Protein AF-0000000065833973 (afdb_homodimer)

InterPro domains:
  IPR004619 Type III pantothenate kinase [MF_01274] (4-259)
  IPR004619 Type III pantothenate kinase [PF03309] (6-210)
  IPR004619 Type III pantothenate kinase [PTHR34265] (6-257)
  IPR004619 Type III pantothenate kinase [TIGR00671] (6-253)
  IPR043129 ATPase, nucleotide binding domain [SSF53067] (6-117)
  IPR043129 ATPase, nucleotide binding domain [SSF53067] (121-255)

Radius of gyration: 25.86 Å; Cα contacts (8 Å, |Δi|>4): 1130; chains: 2; bounding box: 47×84×60 Å

Nearest PDB structures (foldseek):
  5b8h-assembly1_A  TM=9.931E-01  e=7.951E-51  Burkholderia cenocepacia J2315
  2f9t-assembly1_B  TM=8.465E-01  e=6.083E-20  Pseudomonas aeruginosa PAO1
  3djc-assembly2_D  TM=8.068E-01  e=4.060E-17  Legionella pneumophila subsp. pneumophila str. Philadelphia 1
  3djc-assembly2_C  TM=8.139E-01  e=1.288E-16  Legionella pneumophila subsp. pneumophila str. Philadelphia 1
  3djc-assembly2_E  TM=7.958E-01  e=3.847E-16  Legionella pneumophila subsp. pneumophila str. Philadelphia 1

Secondary structure (DSSP, 8-state):
--PPEEEEEE-SSEEEEEEE-TT--EEEEEEEE-GGGTPPPP--TTSPPPSEEEEEE-S-HHHHHHHHHHHHHHSTT--EEE----SEETTEE--SSSGGGS-HHHHHHHHHHHHHSTT-EEEEEEESSEEEEEEE-TTSBEEEEEEEE-HHHHHHHHHHHSSSPPP--HHHHHHHHHSS-S-SSBSSHHHHHHHHHHHHHHHHHHHHHHHHHHHHTS-EEEEEEETTHHHHHHH--S--EE-TTHHHHHHHHHHHHHHHH-/--PPEEEEEE-SSEEEEEEE-TT--EEEEEEEE-GGGTPPPP--TTSPPPSEEEEEE-S-HHHHHHHHHHHHHHSTT--EEE----SEETTEE--SSSGGGS-HHHHHHHHHHHHHSTT-EEEEEEESSEEEEEEE-TTSBEEEEEEEE-HHHHHHHHHHHSSSPPP--HHHHHHHHHSS-S-SSBSSHHHHHHHHHHHHHHHHHHHHHHHHHHHHTS-EEEEEEETTHHHHHHH--S--EE-TTHHHHHHHHHHHHHHHH-

Sequence (524 aa):
MNKPHLLIDAGNSRIKWALADARRTLVDTGAFGHTRDGGADPDWSALPRPHGAWISNVAGADVAARLDALLDARWPGLPRTTIRSRPAQCGVTNGYTTPDQLGSDRWAGLIGARAAFPGEHLLIATFGTATTLEALRADGRFTGGLIAPGWALMMRALGTHTAQLPTLTTDIASGLLAGAQAEPFQVDTPRSLSAGCLYAQAGLIERAWRDLADAWQAPVRLVLAGGAADDVARALTLPHTRHDALILSGLALIAAEGAAQDMNKPHLLIDAGNSRIKWALADARRTLVDTGAFGHTRDGGADPDWSALPRPHGAWISNVAGADVAARLDALLDARWPGLPRTTIRSRPAQCGVTNGYTTPDQLGSDRWAGLIGARAAFPGEHLLIATFGTATTLEALRADGRFTGGLIAPGWALMMRALGTHTAQLPTLTTDIASGLLAGAQAEPFQVDTPRSLSAGCLYAQAGLIERAWRDLADAWQAPVRLVLAGGAADDVARALTLPHTRHDALILSGLALIAAEGAAQD

Structure (mmCIF, N/CA/C/O backbone):
data_AF-0000000065833973-model_v1
#
loop_
_entity.id
_entity.type
_entity.pdbx_description
1 polymer 'Type III pantothenate kinase'
#
loop_
_atom_site.group_PDB
_atom_site.id
_atom_site.type_symbol
_atom_site.label_atom_id
_atom_site.label_alt_id
_atom_site.label_comp_id
_atom_site.label_asym_id
_atom_site.label_entity_id
_atom_site.label_seq_id
_atom_site.pdbx_PDB_ins_code
_atom_site.Cartn_x
_atom_site.Cartn_y
_atom_site.Cartn_z
_atom_site.occupancy
_atom_site.B_iso_or_equiv
_atom_site.auth_seq_id
_atom_site.auth_comp_id
_atom_site.auth_asym_id
_atom_site.auth_atom_id
_atom_site.pdbx_PDB_model_num
ATOM 1 N N . MET A 1 1 ? -4.469 39.781 27.969 1 46.31 1 MET A N 1
ATOM 2 C CA . MET A 1 1 ? -3.711 38.531 27.859 1 46.31 1 MET A CA 1
ATOM 3 C C . MET A 1 1 ? -3.975 37.875 26.516 1 46.31 1 MET A C 1
ATOM 5 O O . MET A 1 1 ? -5.105 37.875 26.031 1 46.31 1 MET A O 1
ATOM 9 N N . ASN A 1 2 ? -2.977 37.688 25.609 1 72.31 2 ASN A N 1
ATOM 10 C CA . ASN A 1 2 ? -3.125 37.281 24.219 1 72.31 2 ASN A CA 1
ATOM 11 C C . ASN A 1 2 ? -3.805 35.938 24.094 1 72.31 2 ASN A C 1
ATOM 13 O O . ASN A 1 2 ? -3.32 34.938 24.641 1 72.31 2 ASN A O 1
ATOM 17 N N . LYS A 1 3 ? -5.086 35.906 23.891 1 85.62 3 LYS A N 1
ATOM 18 C CA . LYS A 1 3 ? -5.945 34.719 23.797 1 85.62 3 LYS A CA 1
ATOM 19 C C . LYS A 1 3 ? -5.344 33.688 22.859 1 85.62 3 LYS A C 1
ATOM 21 O O . LYS A 1 3 ? -4.734 34.031 21.859 1 85.62 3 LYS A O 1
ATOM 26 N N . PRO A 1 4 ? -5.473 32.469 23.344 1 94.81 4 PRO A N 1
ATOM 27 C CA . PRO A 1 4 ? -4.965 31.375 22.5 1 94.81 4 PRO A CA 1
ATOM 28 C C . PRO A 1 4 ? -5.777 31.172 21.234 1 94.81 4 PRO A C 1
ATOM 30 O O . PRO A 1 4 ? -6.855 31.766 21.078 1 94.81 4 PRO A O 1
ATOM 33 N N . HIS A 1 5 ? -5.227 30.531 20.328 1 97.25 5 HIS A N 1
ATOM 34 C CA . HIS A 1 5 ? -5.934 30.062 19.125 1 97.25 5 HIS A CA 1
ATOM 35 C C . HIS A 1 5 ? -6.285 28.578 19.234 1 97.25 5 HIS A C 1
ATOM 37 O O . HIS A 1 5 ? -5.484 27.781 19.734 1 97.25 5 HIS A O 1
ATOM 43 N N . LEU A 1 6 ? -7.484 28.219 18.859 1 98.12 6 LEU A N 1
ATOM 44 C CA . LEU A 1 6 ? -7.852 26.812 18.719 1 98.12 6 LEU A CA 1
ATOM 45 C C . LEU A 1 6 ? -7.473 26.281 17.344 1 98.12 6 LEU A C 1
ATOM 47 O O . LEU A 1 6 ? -7.883 26.844 16.328 1 98.12 6 LEU A O 1
ATOM 51 N N . LEU A 1 7 ? -6.652 25.297 17.344 1 98.62 7 LEU A N 1
ATOM 52 C CA . LEU A 1 7 ? -6.211 24.641 16.125 1 98.62 7 LEU A CA 1
ATOM 53 C C . LEU A 1 7 ? -6.91 23.297 15.945 1 98.62 7 LEU A C 1
ATOM 55 O O . LEU A 1 7 ? -7.02 22.516 16.891 1 98.62 7 LEU A O 1
ATOM 59 N N . ILE A 1 8 ? -7.438 23.031 14.719 1 98.75 8 ILE A N 1
ATOM 60 C CA . ILE A 1 8 ? -8.133 21.781 14.453 1 98.75 8 ILE A CA 1
ATOM 61 C C . ILE A 1 8 ? -7.621 21.156 13.156 1 98.75 8 ILE A C 1
ATOM 63 O O . ILE A 1 8 ? -7.621 21.812 12.109 1 98.75 8 ILE A O 1
ATOM 67 N N . ASP A 1 9 ? -7.113 20 13.219 1 98.38 9 ASP A N 1
ATOM 68 C CA . ASP A 1 9 ? -6.738 19.188 12.062 1 98.38 9 ASP A CA 1
ATOM 69 C C . ASP A 1 9 ? -7.727 18.031 11.859 1 98.38 9 ASP A C 1
ATOM 71 O O . ASP A 1 9 ? -7.6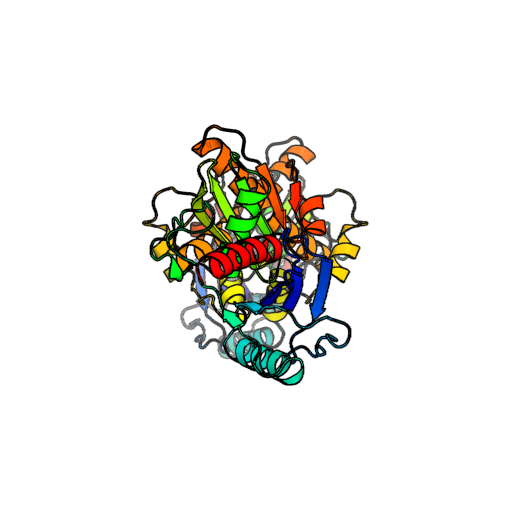13 17 12.516 1 98.38 9 ASP A O 1
ATOM 75 N N . ALA A 1 10 ? -8.648 18.219 10.938 1 98.19 10 ALA A N 1
ATOM 76 C CA . ALA A 1 10 ? -9.68 17.219 10.648 1 98.19 10 ALA A CA 1
ATOM 77 C C . ALA A 1 10 ? -9.25 16.297 9.516 1 98.19 10 ALA A C 1
ATOM 79 O O . ALA A 1 10 ? -9.461 16.594 8.344 1 98.19 10 ALA A O 1
ATOM 80 N N . GLY A 1 11 ? -8.688 15.188 9.914 1 96.5 11 GLY A N 1
ATOM 81 C CA . GLY A 1 11 ? -8.336 14.156 8.945 1 96.5 11 GLY A CA 1
ATOM 82 C C . GLY A 1 11 ? -9.461 13.18 8.68 1 96.5 11 GLY A C 1
ATOM 83 O O . GLY A 1 11 ? -10.539 13.289 9.266 1 96.5 11 GLY A O 1
ATOM 84 N N . ASN A 1 12 ? -9.227 12.172 7.852 1 95.19 12 ASN A N 1
ATOM 85 C CA . ASN A 1 12 ? -10.242 11.219 7.41 1 95.19 12 ASN A CA 1
ATOM 86 C C . ASN A 1 12 ? -10.594 10.227 8.516 1 95.19 12 ASN A C 1
ATOM 88 O O . ASN A 1 12 ? -11.711 9.711 8.555 1 95.19 12 ASN A O 1
ATOM 92 N N . SER A 1 13 ? -9.711 9.953 9.383 1 93.56 13 SER A N 1
ATOM 93 C CA . SER A 1 13 ? -9.922 8.93 10.398 1 93.56 13 SER A CA 1
ATOM 94 C C . SER A 1 13 ? -10.203 9.555 11.758 1 93.56 13 SER A C 1
ATOM 96 O O . SER A 1 13 ? -11.047 9.062 12.516 1 93.56 13 SER A O 1
ATOM 98 N N . ARG A 1 14 ? -9.445 10.664 12.078 1 94.19 14 ARG A N 1
ATOM 99 C CA . ARG A 1 14 ? -9.555 11.32 13.375 1 94.19 14 ARG A CA 1
ATOM 100 C C . ARG A 1 14 ? -9.445 12.836 13.234 1 94.19 14 ARG A C 1
ATOM 102 O O . ARG A 1 14 ? -8.898 13.336 12.242 1 94.19 14 ARG A O 1
ATOM 109 N N . ILE A 1 15 ? -10.008 13.469 14.203 1 97.31 15 ILE A N 1
ATOM 110 C CA . ILE A 1 15 ? -9.875 14.922 14.328 1 97.31 15 ILE A CA 1
ATOM 111 C C . ILE A 1 15 ? -9 15.258 15.531 1 97.31 15 ILE A C 1
ATOM 113 O O . ILE A 1 15 ? -9.297 14.852 16.656 1 97.31 15 ILE A O 1
ATOM 117 N N . LYS A 1 16 ? -7.887 16 15.305 1 97.44 16 LYS A N 1
ATOM 118 C CA . LYS A 1 16 ? -6.984 16.438 16.359 1 97.44 16 LYS A CA 1
ATOM 119 C C . LYS A 1 16 ? -7.113 17.938 16.609 1 97.44 16 LYS A C 1
ATOM 121 O O . LYS A 1 16 ? -7.391 18.703 15.672 1 97.44 16 LYS A O 1
ATOM 126 N N . TRP A 1 17 ? -6.98 18.297 17.828 1 98.12 17 TRP A N 1
ATOM 127 C CA . TRP A 1 17 ? -7.047 19.719 18.141 1 98.12 17 TRP A CA 1
ATOM 128 C C . TRP A 1 17 ? -6.02 20.094 19.203 1 98.12 17 TRP A C 1
ATOM 130 O O . TRP A 1 17 ? -5.508 19.234 19.906 1 98.12 17 TRP A O 1
ATOM 140 N N . ALA A 1 18 ? -5.625 21.375 19.219 1 98.12 18 ALA A N 1
ATOM 141 C CA . ALA A 1 18 ? -4.738 21.938 20.219 1 98.12 18 ALA A CA 1
ATOM 142 C C . ALA A 1 18 ? -5.09 23.406 20.5 1 98.12 18 ALA A C 1
ATOM 144 O O . ALA A 1 18 ? -5.668 24.078 19.641 1 98.12 18 ALA A O 1
ATOM 145 N N . LEU A 1 19 ? -4.863 23.844 21.688 1 97.69 19 LEU A N 1
ATOM 146 C CA . LEU A 1 19 ? -4.852 25.25 22.031 1 97.69 19 LEU A CA 1
ATOM 147 C C . LEU A 1 19 ? -3.43 25.812 22 1 97.69 19 LEU A C 1
ATOM 149 O O . LEU A 1 19 ? -2.551 25.312 22.703 1 97.69 19 LEU A O 1
ATOM 153 N N . ALA A 1 20 ? -3.242 26.75 21.141 1 97 20 ALA A N 1
ATOM 154 C CA . ALA A 1 20 ? -1.92 27.359 21.047 1 97 20 ALA A CA 1
ATOM 155 C C . ALA A 1 20 ? -1.895 28.734 21.719 1 97 20 ALA A C 1
ATOM 157 O O . ALA A 1 20 ? -2.736 29.594 21.438 1 97 20 ALA A O 1
ATOM 158 N N . ASP A 1 21 ? -0.91 29 22.516 1 95.12 21 ASP A N 1
ATOM 159 C CA . ASP A 1 21 ? -0.807 30.297 23.172 1 95.12 21 ASP A CA 1
ATOM 160 C C . ASP A 1 21 ? -0.082 31.297 22.297 1 95.12 21 ASP A C 1
ATOM 162 O O . ASP A 1 21 ? 0.162 31.047 21.109 1 95.12 21 ASP A O 1
ATOM 166 N N . ALA A 1 22 ? 0.22 32.469 22.859 1 89.19 22 ALA A N 1
ATOM 167 C CA . ALA A 1 22 ? 0.794 33.562 22.094 1 89.19 22 ALA A CA 1
ATOM 168 C C . ALA A 1 22 ? 2.184 33.219 21.578 1 89.19 22 ALA A C 1
ATOM 170 O O . ALA A 1 22 ? 2.65 33.781 20.594 1 89.19 22 ALA A O 1
ATOM 171 N N . ARG A 1 23 ? 2.838 32.312 22.266 1 91.94 23 ARG A N 1
ATOM 172 C CA . ARG A 1 23 ? 4.164 31.875 21.844 1 91.94 23 ARG A CA 1
ATOM 173 C C . ARG A 1 23 ? 4.066 30.672 20.922 1 91.94 23 ARG A C 1
ATOM 175 O O . ARG A 1 23 ? 5.078 30.047 20.594 1 91.94 23 ARG A O 1
ATOM 182 N N . ARG A 1 24 ? 2.787 30.234 20.562 1 92 24 ARG A N 1
ATOM 183 C CA . ARG A 1 24 ? 2.488 29.141 19.656 1 92 24 ARG A CA 1
ATOM 184 C C . ARG A 1 24 ? 2.779 27.797 20.312 1 92 24 ARG A C 1
ATOM 186 O O . ARG A 1 24 ? 2.943 26.781 19.625 1 92 24 ARG A O 1
ATOM 193 N N . THR A 1 25 ? 2.936 27.828 21.594 1 94.81 25 THR A N 1
ATOM 194 C CA . THR A 1 25 ? 3.051 26.578 22.344 1 94.81 25 THR A CA 1
ATOM 195 C C . THR A 1 25 ? 1.694 25.891 22.453 1 94.81 25 THR A C 1
ATOM 197 O O . THR A 1 25 ? 0.684 26.531 22.734 1 94.81 25 THR A O 1
ATOM 200 N N . LEU A 1 26 ? 1.697 24.609 22.172 1 96.44 26 LEU A N 1
ATOM 201 C CA . LEU A 1 26 ? 0.465 23.844 22.328 1 96.44 26 LEU A CA 1
ATOM 202 C C . LEU A 1 26 ? 0.215 23.5 23.797 1 96.44 26 LEU A C 1
ATOM 204 O O . LEU A 1 26 ? 0.848 22.594 24.344 1 96.44 26 LEU A O 1
ATOM 208 N N . VAL A 1 27 ? -0.71 24.172 24.406 1 95.44 27 VAL A N 1
ATOM 209 C CA . VAL A 1 27 ? -0.854 24.109 25.859 1 95.44 27 VAL A CA 1
ATOM 210 C C . VAL A 1 27 ? -1.904 23.062 26.234 1 95.44 27 VAL A C 1
ATOM 212 O O . VAL A 1 27 ? -1.98 22.641 27.391 1 95.44 27 VAL A O 1
ATOM 215 N N . ASP A 1 28 ? -2.74 22.719 25.375 1 96.06 28 ASP A N 1
ATOM 216 C CA . ASP A 1 28 ? -3.725 21.656 25.531 1 96.06 28 ASP A CA 1
ATOM 217 C C . ASP A 1 28 ? -3.982 20.953 24.203 1 96.06 28 ASP A C 1
ATOM 219 O O . ASP A 1 28 ? -3.979 21.594 23.141 1 96.06 28 ASP A O 1
ATOM 223 N N . THR A 1 29 ? -4.109 19.656 24.281 1 96.25 29 THR A N 1
ATOM 224 C CA . THR A 1 29 ? -4.32 18.891 23.047 1 96.25 29 THR A CA 1
ATOM 225 C C . THR A 1 29 ? -5.371 17.812 23.266 1 96.25 29 THR A C 1
ATOM 227 O O . THR A 1 29 ? -5.668 17.438 24.391 1 96.25 29 THR A O 1
ATOM 230 N N . GLY A 1 30 ? -5.984 17.328 22.203 1 95.94 30 GLY A N 1
ATOM 231 C CA . GLY A 1 30 ? -6.922 16.219 22.203 1 95.94 30 GLY A CA 1
ATOM 232 C C . GLY A 1 30 ? -7.258 15.719 20.812 1 95.94 30 GLY A C 1
ATOM 233 O O . GLY A 1 30 ? -6.75 16.234 19.812 1 95.94 30 GLY A O 1
ATOM 234 N N . ALA A 1 31 ? -7.98 14.641 20.781 1 96 31 ALA A N 1
ATOM 235 C CA . ALA A 1 31 ? -8.477 14.055 19.531 1 96 31 ALA A CA 1
ATOM 236 C C . ALA A 1 31 ? -9.852 13.422 19.75 1 96 31 ALA A C 1
ATOM 238 O O . ALA A 1 31 ? -10.227 13.094 20.875 1 96 31 ALA A O 1
ATOM 239 N N . PHE A 1 32 ? -10.625 13.352 18.672 1 96.06 32 PHE A N 1
ATOM 240 C CA . PHE A 1 32 ? -11.906 12.664 18.719 1 96.06 32 PHE A CA 1
ATOM 241 C C . PHE A 1 32 ? -12.258 12.078 17.359 1 96.06 32 PHE A C 1
ATOM 243 O O . PHE A 1 32 ? -11.68 12.469 16.344 1 96.06 32 PHE A O 1
ATOM 250 N N . GLY A 1 33 ? -13.102 11.047 17.328 1 94.62 33 GLY A N 1
ATOM 251 C CA . GLY A 1 33 ? -13.461 10.328 16.109 1 94.62 33 GLY A CA 1
ATOM 252 C C . GLY A 1 33 ? -14.641 10.945 15.383 1 94.62 33 GLY A C 1
ATOM 253 O O . GLY A 1 33 ? -15.234 11.914 15.859 1 94.62 33 GLY A O 1
ATOM 254 N N . HIS A 1 34 ? -14.812 10.43 14.266 1 94.19 34 HIS A N 1
ATOM 255 C CA . HIS A 1 34 ? -15.961 10.859 13.469 1 94.19 34 HIS A CA 1
ATOM 256 C C . HIS A 1 34 ? -17.234 10.156 13.922 1 94.19 34 HIS A C 1
ATOM 258 O O . HIS A 1 34 ? -17.203 8.992 14.328 1 94.19 34 HIS A O 1
ATOM 264 N N . THR A 1 35 ? -18.344 10.789 13.797 1 84.81 35 THR A N 1
ATOM 265 C CA . THR A 1 35 ? -19.625 10.203 14.203 1 84.81 35 THR A CA 1
ATOM 266 C C . THR A 1 35 ? -19.938 8.969 13.367 1 84.81 35 THR A C 1
ATOM 268 O O . THR A 1 35 ? -20.484 7.984 13.883 1 84.81 35 THR A O 1
ATOM 271 N N . ARG A 1 36 ? -19.625 9.031 12.102 1 82 36 ARG A N 1
ATOM 272 C CA . ARG A 1 36 ? -19.875 7.918 11.195 1 82 36 ARG A CA 1
ATOM 273 C C . ARG A 1 36 ? -19.156 6.66 11.664 1 82 36 ARG A C 1
ATOM 275 O O . ARG A 1 36 ? -19.531 5.543 11.289 1 82 36 ARG A O 1
ATOM 282 N N . ASP A 1 37 ? -18.172 6.859 12.547 1 85.88 37 ASP A N 1
ATOM 283 C CA . ASP A 1 37 ? -17.391 5.738 13.055 1 85.88 37 ASP A CA 1
ATOM 284 C C . ASP A 1 37 ? -17.656 5.512 14.539 1 85.88 37 ASP A C 1
ATOM 286 O O . ASP A 1 37 ? -16.891 4.828 15.219 1 85.88 37 ASP A O 1
ATOM 290 N N . GLY A 1 38 ? -18.656 6.18 15.023 1 85.75 38 GLY A N 1
ATOM 291 C CA . GLY A 1 38 ? -19.047 6 16.422 1 85.75 38 GLY A CA 1
ATOM 292 C C . GLY A 1 38 ? -18.281 6.902 17.375 1 85.75 38 GLY A C 1
ATOM 293 O O . GLY A 1 38 ? -18.266 6.668 18.578 1 85.75 38 GLY A O 1
ATOM 294 N N . GLY A 1 39 ? -17.609 7.836 16.875 1 88.56 39 GLY A N 1
ATOM 295 C CA . GLY A 1 39 ? -16.844 8.734 17.719 1 88.56 39 GLY A CA 1
ATOM 296 C C . GLY A 1 39 ? -17.703 9.719 18.484 1 88.56 39 GLY A C 1
ATOM 297 O O . GLY A 1 39 ? -18.734 10.18 17.984 1 88.56 39 GLY A O 1
ATOM 298 N N . ALA A 1 40 ? -17.234 10.109 19.672 1 90 40 ALA A N 1
ATOM 299 C CA . ALA A 1 40 ? -17.906 11.078 20.516 1 90 40 ALA A CA 1
ATOM 300 C C . ALA A 1 40 ? -17.406 12.492 20.266 1 90 40 ALA A C 1
ATOM 302 O O . ALA A 1 40 ? -16.328 12.68 19.688 1 90 40 ALA A O 1
ATOM 303 N N . ASP A 1 41 ? -18.234 13.445 20.672 1 92.81 41 ASP A N 1
ATOM 304 C CA . ASP A 1 41 ? -17.828 14.844 20.594 1 92.81 41 ASP A CA 1
ATOM 305 C C . ASP A 1 41 ? -16.719 15.148 21.594 1 92.81 41 ASP A C 1
ATOM 307 O O . ASP A 1 41 ? -16.594 14.477 22.625 1 92.81 41 ASP A O 1
ATOM 311 N N . PRO A 1 42 ? -15.906 16.141 21.203 1 93.69 42 PRO A N 1
ATOM 312 C CA . PRO A 1 42 ? -14.875 16.531 22.156 1 93.69 42 PRO A CA 1
ATOM 313 C C . PRO A 1 42 ? -15.445 17.25 23.375 1 93.69 42 PRO A C 1
ATOM 315 O O . PRO A 1 42 ? -16.516 17.859 23.297 1 93.69 42 PRO A O 1
ATOM 318 N N . ASP A 1 43 ? -14.781 17.172 24.484 1 93.31 43 ASP A N 1
ATOM 319 C CA . ASP A 1 43 ? -15.148 17.953 25.656 1 93.31 43 ASP A CA 1
ATOM 320 C C . ASP A 1 43 ? -14.289 19.203 25.781 1 93.31 43 ASP A C 1
ATOM 322 O O . ASP A 1 43 ? -13.219 19.172 26.391 1 93.31 43 ASP A O 1
ATOM 326 N N . TRP A 1 44 ? -14.836 20.328 25.312 1 96.06 44 TRP A N 1
ATOM 327 C CA . TRP A 1 44 ? -14.117 21.609 25.328 1 96.06 44 TRP A CA 1
ATOM 328 C C . TRP A 1 44 ? -14.617 22.484 26.469 1 96.06 44 TRP A C 1
ATOM 330 O O . TRP A 1 44 ? -14.375 23.703 26.469 1 96.06 44 TRP A O 1
ATOM 340 N N . SER A 1 45 ? -15.312 21.922 27.438 1 94.44 45 SER A N 1
ATOM 341 C CA . SER A 1 45 ? -15.977 22.688 28.484 1 94.44 45 SER A CA 1
ATOM 342 C C . SER A 1 45 ? -14.961 23.406 29.375 1 94.44 45 SER A C 1
ATOM 344 O O . SER A 1 45 ? -15.242 24.5 29.891 1 94.44 45 SER A O 1
ATOM 346 N N . ALA A 1 46 ? -13.836 22.875 29.531 1 94.69 46 ALA A N 1
ATOM 347 C CA . ALA A 1 46 ? -12.836 23.438 30.438 1 94.69 46 ALA A CA 1
ATOM 348 C C . ALA A 1 46 ? -11.914 24.406 29.703 1 94.69 46 ALA A C 1
ATOM 350 O O . ALA A 1 46 ? -11.102 25.078 30.328 1 94.69 46 ALA A O 1
ATOM 351 N N . LEU A 1 47 ? -12.016 24.484 28.406 1 95.75 47 LEU A N 1
ATOM 352 C CA . LEU A 1 47 ? -11.125 25.344 27.625 1 95.75 47 LEU A CA 1
ATOM 353 C C . LEU A 1 47 ? -11.555 26.797 27.703 1 95.75 47 LEU A C 1
ATOM 355 O O . LEU A 1 47 ? -12.75 27.094 27.703 1 95.75 47 LEU A O 1
ATOM 359 N N . PRO A 1 48 ? -10.602 27.719 27.844 1 95.75 48 PRO A N 1
ATOM 360 C CA . PRO A 1 48 ? -10.953 29.141 27.703 1 95.75 48 PRO A CA 1
ATOM 361 C C . PRO A 1 48 ? -11.414 29.484 26.281 1 95.75 48 PRO A C 1
ATOM 363 O O . PRO A 1 48 ? -11.094 28.781 25.328 1 95.75 48 PRO A O 1
ATOM 366 N N . ARG A 1 49 ? -12.227 30.562 26.172 1 96.31 49 ARG A N 1
ATOM 367 C CA . ARG A 1 49 ? -12.609 31.031 24.844 1 96.31 49 ARG A CA 1
ATOM 368 C C . ARG A 1 49 ? -11.383 31.453 24.031 1 96.31 49 ARG A C 1
ATOM 370 O O . ARG A 1 49 ? -10.648 32.344 24.453 1 96.31 49 ARG A O 1
ATOM 377 N N . PRO A 1 50 ? -11.133 30.875 22.906 1 96.81 50 PRO A N 1
ATOM 378 C CA . PRO A 1 50 ? -9.992 31.281 22.094 1 96.81 50 PRO A CA 1
ATOM 379 C C . PRO A 1 50 ? -10.273 32.562 21.281 1 96.81 50 PRO A C 1
ATOM 381 O O . PRO A 1 50 ? -11.414 33 21.219 1 96.81 50 PRO A O 1
ATOM 384 N N . HIS A 1 51 ? -9.18 33.094 20.797 1 95.5 51 HIS A N 1
ATOM 385 C CA . HIS A 1 51 ? -9.305 34.25 19.891 1 95.5 51 HIS A CA 1
ATOM 386 C C . HIS A 1 51 ? -10.031 33.844 18.609 1 95.5 51 HIS A C 1
ATOM 388 O O . HIS A 1 51 ? -10.812 34.625 18.062 1 95.5 51 HIS A O 1
ATOM 394 N N . GLY A 1 52 ? -9.836 32.688 18.172 1 96.56 52 GLY A N 1
ATOM 395 C CA . GLY A 1 52 ? -10.398 32.094 16.969 1 96.56 52 GLY A CA 1
ATOM 396 C C . GLY A 1 52 ? -9.984 30.656 16.75 1 96.56 52 GLY A C 1
ATOM 397 O O . GLY A 1 52 ? -9.141 30.125 17.484 1 96.56 52 GLY A O 1
ATOM 398 N N . ALA A 1 53 ? -10.633 30.047 15.797 1 98 53 ALA A N 1
ATOM 399 C CA . ALA A 1 53 ? -10.297 28.672 15.406 1 98 53 ALA A CA 1
ATOM 400 C C . ALA A 1 53 ? -9.672 28.641 14.016 1 98 53 ALA A C 1
ATOM 402 O O . ALA A 1 53 ? -10.109 29.359 13.117 1 98 53 ALA A O 1
ATOM 403 N N . TRP A 1 54 ? -8.648 27.938 13.914 1 98.5 54 TRP A N 1
ATOM 404 C CA . TRP A 1 54 ? -7.977 27.688 12.641 1 98.5 54 TRP A CA 1
ATOM 405 C C . TRP A 1 54 ? -8.031 26.203 12.289 1 98.5 54 TRP A C 1
ATOM 407 O O . TRP A 1 54 ? -7.598 25.359 13.078 1 98.5 54 TRP A O 1
ATOM 417 N N . ILE A 1 55 ? -8.539 25.922 11.031 1 98.81 55 ILE A N 1
ATOM 418 C CA . ILE A 1 55 ? -8.969 24.547 10.75 1 98.81 55 ILE A CA 1
ATOM 419 C C . ILE A 1 55 ? -8.328 24.062 9.445 1 98.81 55 ILE A C 1
ATOM 421 O O . ILE A 1 55 ? -8.406 24.734 8.422 1 98.81 55 ILE A O 1
ATOM 425 N N . SER A 1 56 ? -7.617 23 9.492 1 98.69 56 SER A N 1
ATOM 426 C CA . SER A 1 56 ? -7.336 22.172 8.32 1 98.69 56 SER A CA 1
ATOM 427 C C . SER A 1 56 ? -8.336 21.031 8.195 1 98.69 56 SER A C 1
ATOM 429 O O . SER A 1 56 ? -8.461 20.203 9.102 1 98.69 56 SER A O 1
ATOM 431 N N . ASN A 1 57 ? -9.078 20.984 7.129 1 98.5 57 ASN A N 1
ATOM 432 C CA . ASN A 1 57 ? -10.102 19.969 6.938 1 98.5 57 ASN A CA 1
ATOM 433 C C . ASN A 1 57 ? -9.914 19.219 5.617 1 98.5 57 ASN A C 1
ATOM 435 O O . ASN A 1 57 ? -10.094 19.812 4.547 1 98.5 57 ASN A O 1
ATOM 439 N N . VAL A 1 58 ? -9.547 17.984 5.691 1 97.69 58 VAL A N 1
ATOM 440 C CA . VAL A 1 58 ? -9.445 17.188 4.48 1 97.69 58 VAL A CA 1
ATOM 441 C C . VAL A 1 58 ? -10.461 16.047 4.531 1 97.69 58 VAL A C 1
ATOM 443 O O . VAL A 1 58 ? -10.359 15.078 3.766 1 97.69 58 VAL A O 1
ATOM 446 N N . ALA A 1 59 ? -11.43 16.094 5.488 1 97.31 59 ALA A N 1
ATOM 447 C CA . ALA A 1 59 ? -12.359 15 5.758 1 97.31 59 ALA A CA 1
ATOM 448 C C . ALA A 1 59 ? -13.711 15.258 5.102 1 97.31 59 ALA A C 1
ATOM 450 O O . ALA A 1 59 ? -14.641 14.461 5.246 1 97.31 59 ALA A O 1
ATOM 451 N N . GLY A 1 60 ? -13.875 16.422 4.445 1 96 60 GLY A N 1
ATOM 452 C CA . GLY A 1 60 ? -15.062 16.641 3.645 1 96 60 GLY A CA 1
ATOM 453 C C . GLY A 1 60 ? -16.016 17.641 4.266 1 96 60 GLY A C 1
ATOM 454 O O . GLY A 1 60 ? -15.805 18.094 5.391 1 96 60 GLY A O 1
ATOM 455 N N . ALA A 1 61 ? -17.078 17.953 3.543 1 96.56 61 ALA A N 1
ATOM 456 C CA . ALA A 1 61 ? -18.031 19 3.879 1 96.56 61 ALA A CA 1
ATOM 457 C C . ALA A 1 61 ? -18.844 18.641 5.113 1 96.56 61 ALA A C 1
ATOM 459 O O . ALA A 1 61 ? -19.203 19.5 5.914 1 96.56 61 ALA A O 1
ATOM 460 N N . ASP A 1 62 ? -19.156 17.359 5.254 1 96.12 62 ASP A N 1
ATOM 461 C CA . ASP A 1 62 ? -19.922 16.922 6.414 1 96.12 62 ASP A CA 1
ATOM 462 C C . ASP A 1 62 ? -19.156 17.172 7.711 1 96.12 62 ASP A C 1
ATOM 464 O O . ASP A 1 62 ? -19.75 17.562 8.719 1 96.12 62 ASP A O 1
ATOM 468 N N . VAL A 1 63 ? -17.891 16.922 7.672 1 97.25 63 VAL A N 1
ATOM 469 C CA . VAL A 1 63 ? -17.062 17.141 8.852 1 97.25 63 VAL A CA 1
ATOM 470 C C . VAL A 1 63 ? -16.922 18.625 9.133 1 97.25 63 VAL A C 1
ATOM 472 O O . VAL A 1 63 ? -16.938 19.047 10.289 1 97.25 63 VAL A O 1
ATOM 475 N N . ALA A 1 64 ? -16.812 19.438 8.078 1 97.75 64 ALA A N 1
ATOM 476 C CA . ALA A 1 64 ? -16.797 20.891 8.242 1 97.75 64 ALA A CA 1
ATOM 477 C C . ALA A 1 64 ? -18.047 21.375 8.961 1 97.75 64 ALA A C 1
ATOM 479 O O . ALA A 1 64 ? -17.969 22.188 9.891 1 97.75 64 ALA A O 1
ATOM 480 N N . ALA A 1 65 ? -19.219 20.891 8.531 1 97.56 65 ALA A N 1
ATOM 481 C CA . ALA A 1 65 ? -20.484 21.281 9.141 1 97.56 65 ALA A CA 1
ATOM 482 C C . ALA A 1 65 ? -20.547 20.859 10.602 1 97.56 65 ALA A C 1
ATOM 484 O O . ALA A 1 65 ? -21.031 21.609 11.453 1 97.56 65 ALA A O 1
ATOM 485 N N . ARG A 1 66 ? -20.047 19.672 10.859 1 97.31 66 ARG A N 1
ATOM 486 C CA . ARG A 1 66 ? -20.016 19.188 12.227 1 97.31 66 ARG A CA 1
ATOM 487 C C . ARG A 1 66 ? -19.141 20.062 13.109 1 97.31 66 ARG A C 1
ATOM 489 O O . ARG A 1 66 ? -19.531 20.422 14.227 1 97.31 66 ARG A O 1
ATOM 496 N N . LEU A 1 67 ? -17.969 20.391 12.625 1 97.88 67 LEU A N 1
ATOM 497 C CA . LEU A 1 67 ? -17.047 21.25 13.375 1 97.88 67 LEU A CA 1
ATOM 498 C C . LEU A 1 67 ? -17.688 22.609 13.648 1 97.88 67 LEU A C 1
ATOM 500 O O . LEU A 1 67 ? -17.562 23.141 14.758 1 97.88 67 LEU A O 1
ATOM 504 N N . ASP A 1 68 ? -18.328 23.172 12.664 1 97.94 68 ASP A N 1
ATOM 505 C CA . ASP A 1 68 ? -19.016 24.438 12.844 1 97.94 68 ASP A CA 1
ATOM 506 C C . ASP A 1 68 ? -20.062 24.359 13.961 1 97.94 68 ASP A C 1
ATOM 508 O O . ASP A 1 68 ? -20.141 25.25 14.812 1 97.94 68 ASP A O 1
ATOM 512 N N . ALA A 1 69 ? -20.828 23.297 13.922 1 97.69 69 ALA A N 1
ATOM 513 C CA . ALA A 1 69 ? -21.859 23.109 14.938 1 97.69 69 ALA A CA 1
ATOM 514 C C . ALA A 1 69 ? -21.25 22.984 16.328 1 97.69 69 ALA A C 1
ATOM 516 O O . ALA A 1 69 ? -21.766 23.562 17.297 1 97.69 69 ALA A O 1
ATOM 517 N N . LEU A 1 70 ? -20.188 22.219 16.438 1 97.81 70 LEU A N 1
ATOM 518 C CA . LEU A 1 70 ? -19.5 22.031 17.719 1 97.81 70 LEU A CA 1
ATOM 519 C C . LEU A 1 70 ? -18.953 23.359 18.25 1 97.81 70 LEU A C 1
ATOM 521 O O . LEU A 1 70 ? -19.109 23.656 19.438 1 97.81 70 LEU A O 1
ATOM 525 N N . LEU A 1 71 ? -18.328 24.125 17.391 1 98.19 71 LEU A N 1
ATOM 526 C CA . LEU A 1 71 ? -17.734 25.406 17.766 1 98.19 71 LEU A CA 1
ATOM 527 C C . LEU A 1 71 ? -18.828 26.406 18.172 1 98.19 71 LEU A C 1
ATOM 529 O O . LEU A 1 71 ? -18.672 27.109 19.172 1 98.19 71 LEU A O 1
ATOM 533 N N . ASP A 1 72 ? -19.953 26.484 17.422 1 97.94 72 ASP A N 1
ATOM 534 C CA . ASP A 1 72 ? -21.047 27.406 17.734 1 97.94 72 ASP A CA 1
ATOM 535 C C . ASP A 1 72 ? -21.688 27.062 19.078 1 97.94 72 ASP A C 1
ATOM 537 O O . ASP A 1 72 ? -22.094 27.969 19.828 1 97.94 72 ASP A O 1
ATOM 541 N N . ALA A 1 73 ? -21.812 25.75 19.297 1 97.06 73 ALA A N 1
ATOM 542 C CA . ALA A 1 73 ? -22.422 25.312 20.547 1 97.06 73 ALA A CA 1
ATOM 543 C C . ALA A 1 73 ? -21.562 25.734 21.734 1 97.06 73 ALA A C 1
ATOM 545 O O . ALA A 1 73 ? -22.094 26.125 22.781 1 97.06 73 ALA A O 1
ATOM 546 N N . ARG A 1 74 ? -20.297 25.703 21.625 1 97.31 74 ARG A N 1
ATOM 547 C CA . ARG A 1 74 ? -19.391 25.984 22.734 1 97.31 74 ARG A CA 1
ATOM 548 C C . ARG A 1 74 ? -19.094 27.484 22.844 1 97.31 74 ARG A C 1
ATOM 550 O O . ARG A 1 74 ? -19.031 28.031 23.938 1 97.31 74 ARG A O 1
ATOM 557 N N . TRP A 1 75 ? -18.812 28.109 21.703 1 97.56 75 TRP A N 1
ATOM 558 C CA . TRP A 1 75 ? -18.453 29.516 21.625 1 97.56 75 TRP A CA 1
ATOM 559 C C . TRP A 1 75 ? -19.219 30.234 20.516 1 97.56 75 TRP A C 1
ATOM 561 O O . TRP A 1 75 ? -18.656 30.516 19.453 1 97.56 75 TRP A O 1
ATOM 571 N N . PRO A 1 76 ? -20.453 30.641 20.828 1 97.31 76 PRO A N 1
ATOM 572 C CA . PRO A 1 76 ? -21.219 31.344 19.797 1 97.31 76 PRO A CA 1
ATOM 573 C C . PRO A 1 76 ? -20.484 32.562 19.234 1 97.31 76 PRO A C 1
ATOM 575 O O . PRO A 1 76 ? -19.969 33.375 19.984 1 97.31 76 PRO A O 1
ATOM 578 N N . GLY A 1 77 ? -20.328 32.594 17.938 1 96.5 77 GLY A N 1
ATOM 579 C CA . GLY A 1 77 ? -19.75 33.75 17.266 1 96.5 77 GLY A CA 1
ATOM 580 C C . GLY A 1 77 ? -18.234 33.688 17.156 1 96.5 77 GLY A C 1
ATOM 581 O O . GLY A 1 77 ? -17.594 34.625 16.719 1 96.5 77 GLY A O 1
ATOM 582 N N . LEU A 1 78 ? -17.656 32.594 17.5 1 97.12 78 LEU A N 1
ATOM 583 C CA . LEU A 1 78 ? -16.203 32.469 17.422 1 97.12 78 LEU A CA 1
ATOM 584 C C . LEU A 1 78 ? -15.734 32.562 15.969 1 97.12 78 LEU A C 1
ATOM 586 O O . LEU A 1 78 ? -16.203 31.828 15.102 1 97.12 78 LEU A O 1
ATOM 590 N N . PRO A 1 79 ? -14.805 33.531 15.727 1 96.81 79 PRO A N 1
ATOM 591 C CA . PRO A 1 79 ? -14.242 33.562 14.383 1 96.81 79 PRO A CA 1
ATOM 592 C C . PRO A 1 79 ? -13.547 32.25 14 1 96.81 79 PRO A C 1
ATOM 594 O O . PRO A 1 79 ? -12.898 31.641 14.844 1 96.81 79 PRO A O 1
ATOM 597 N N . ARG A 1 80 ? -13.719 31.812 12.766 1 96.44 80 ARG A N 1
ATOM 598 C CA . ARG A 1 80 ? -13.094 30.578 12.289 1 96.44 80 ARG A CA 1
ATOM 599 C C . ARG A 1 80 ? -12.5 30.781 10.891 1 96.44 80 ARG A C 1
ATOM 601 O O . ARG A 1 80 ? -13.078 31.484 10.062 1 96.44 80 ARG A O 1
ATOM 608 N N . THR A 1 81 ? -11.383 30.25 10.648 1 97.56 81 THR A N 1
ATOM 609 C CA . THR A 1 81 ? -10.703 30.234 9.359 1 97.56 81 THR A CA 1
ATOM 610 C C . THR A 1 81 ? -10.352 28.812 8.945 1 97.56 81 THR A C 1
ATOM 612 O O . THR A 1 81 ? -9.641 28.109 9.664 1 97.56 81 THR A O 1
ATOM 615 N N . THR A 1 82 ? -10.891 28.359 7.844 1 98.06 82 THR A N 1
ATOM 616 C CA . THR A 1 82 ? -10.43 27.109 7.23 1 98.06 82 THR A CA 1
ATOM 617 C C . THR A 1 82 ? -9.297 27.391 6.246 1 98.06 82 THR A C 1
ATOM 619 O O . THR A 1 82 ? -9.484 28.078 5.25 1 98.06 82 THR A O 1
ATOM 622 N N . ILE A 1 83 ? -8.203 26.812 6.492 1 98.12 83 ILE A N 1
ATOM 623 C CA . ILE A 1 83 ? -7.031 27.172 5.707 1 98.12 83 ILE A CA 1
ATOM 624 C C . ILE A 1 83 ? -7.039 26.406 4.383 1 98.12 83 ILE A C 1
ATOM 626 O O . ILE A 1 83 ? -7.668 25.359 4.27 1 98.12 83 ILE A O 1
ATOM 630 N N . ARG A 1 84 ? -6.348 26.969 3.453 1 97.5 84 ARG A N 1
ATOM 631 C CA . ARG A 1 84 ? -6.012 26.375 2.16 1 97.5 84 ARG A CA 1
ATOM 632 C C . ARG A 1 84 ? -4.531 26.547 1.846 1 97.5 84 ARG A C 1
ATOM 634 O O . ARG A 1 84 ? -3.885 27.469 2.359 1 97.5 84 ARG A O 1
ATOM 641 N N . SER A 1 85 ? -4.047 25.609 1.074 1 98.44 85 SER A N 1
ATOM 642 C CA . SER A 1 85 ? -2.674 25.797 0.616 1 98.44 85 SER A CA 1
ATOM 643 C C . SER A 1 85 ? -2.549 27.016 -0.286 1 98.44 85 SER A C 1
ATOM 645 O O . SER A 1 85 ? -3.504 27.391 -0.97 1 98.44 85 SER A O 1
ATOM 647 N N . ARG A 1 86 ? -1.409 27.641 -0.185 1 98.12 86 ARG A N 1
ATOM 648 C CA . ARG A 1 86 ? -1.116 28.875 -0.907 1 98.12 86 ARG A CA 1
ATOM 649 C C . ARG A 1 86 ? 0.194 28.766 -1.679 1 98.12 86 ARG A C 1
ATOM 651 O O . ARG A 1 86 ? 0.972 27.828 -1.457 1 98.12 86 ARG A O 1
ATOM 658 N N . PRO A 1 87 ? 0.403 29.672 -2.646 1 98.56 87 PRO A N 1
ATOM 659 C CA . PRO A 1 87 ? 1.683 29.656 -3.359 1 98.56 87 PRO A CA 1
ATOM 660 C C . PRO A 1 87 ? 2.881 29.812 -2.424 1 98.56 87 PRO A C 1
ATOM 662 O O . PRO A 1 87 ? 3.93 29.203 -2.65 1 98.56 87 PRO A O 1
ATOM 665 N N . ALA A 1 88 ? 2.705 30.641 -1.441 1 98.62 88 ALA A N 1
ATOM 666 C CA . ALA A 1 88 ? 3.742 30.812 -0.428 1 98.62 88 ALA A CA 1
ATOM 667 C C . ALA A 1 88 ? 3.137 31.266 0.899 1 98.62 88 ALA A C 1
ATOM 669 O O . ALA A 1 88 ? 2.154 32 0.92 1 98.62 88 ALA A O 1
ATOM 670 N N . GLN A 1 89 ? 3.723 30.828 1.956 1 98.31 89 GLN A N 1
ATOM 671 C CA . GLN A 1 89 ? 3.281 31.188 3.301 1 98.31 89 GLN A CA 1
ATOM 672 C C . GLN A 1 89 ? 4.262 30.688 4.355 1 98.31 89 GLN A C 1
ATOM 674 O O . GLN A 1 89 ? 4.758 29.562 4.262 1 98.31 89 GLN A O 1
ATOM 679 N N . CYS A 1 90 ? 4.613 31.484 5.391 1 97.88 90 CYS A N 1
ATOM 680 C CA . CYS A 1 90 ? 5.391 31.109 6.562 1 97.88 90 CYS A CA 1
ATOM 681 C C . CYS A 1 90 ? 6.719 30.484 6.152 1 97.88 90 CYS A C 1
ATOM 683 O O . CYS A 1 90 ? 7.145 29.484 6.734 1 97.88 90 CYS A O 1
ATOM 685 N N . GLY A 1 91 ? 7.32 30.969 5.109 1 97.81 91 GLY A N 1
ATOM 686 C CA . GLY A 1 91 ? 8.664 30.578 4.703 1 97.81 91 GLY A CA 1
ATOM 687 C C . GLY A 1 91 ? 8.672 29.375 3.777 1 97.81 91 GLY A C 1
ATOM 688 O O . GLY A 1 91 ? 9.742 28.875 3.41 1 97.81 91 GLY A O 1
ATOM 689 N N . VAL A 1 92 ? 7.477 28.844 3.383 1 98.75 92 VAL A N 1
ATOM 690 C CA . VAL A 1 92 ? 7.391 27.688 2.482 1 98.75 92 VAL A CA 1
ATOM 691 C C . VAL A 1 92 ? 6.84 28.141 1.13 1 98.75 92 VAL A C 1
ATOM 693 O O . VAL A 1 92 ? 5.863 28.891 1.066 1 98.75 92 VAL A O 1
ATOM 696 N N . THR A 1 93 ? 7.527 27.781 0.113 1 98.81 93 THR A N 1
ATOM 697 C CA . THR A 1 93 ? 7.051 27.969 -1.251 1 98.81 93 THR A CA 1
ATOM 698 C C . THR A 1 93 ? 6.461 26.688 -1.806 1 98.81 93 THR A C 1
ATOM 700 O O . THR A 1 93 ? 7.105 25.625 -1.767 1 98.81 93 THR A O 1
ATOM 703 N N . ASN A 1 94 ? 5.285 26.781 -2.303 1 98.69 94 ASN A N 1
ATOM 704 C CA . ASN A 1 94 ? 4.52 25.641 -2.795 1 98.69 94 ASN A CA 1
ATOM 705 C C . ASN A 1 94 ? 4.949 25.25 -4.207 1 98.69 94 ASN A C 1
ATOM 707 O O . ASN A 1 94 ? 4.727 26 -5.156 1 98.69 94 ASN A O 1
ATOM 711 N N . GLY A 1 95 ? 5.441 24.047 -4.395 1 97.81 95 GLY A N 1
ATOM 712 C CA . GLY A 1 95 ? 5.941 23.609 -5.688 1 97.81 95 GLY A CA 1
ATOM 713 C C . GLY A 1 95 ? 4.887 22.922 -6.531 1 97.81 95 GLY A C 1
ATOM 714 O O . GLY A 1 95 ? 5.145 22.562 -7.684 1 97.81 95 GLY A O 1
ATOM 715 N N . TYR A 1 96 ? 3.65 22.781 -6.031 1 97.38 96 TYR A N 1
ATOM 716 C CA . TYR A 1 96 ? 2.564 22.188 -6.809 1 97.38 96 TYR A CA 1
ATOM 717 C C . TYR A 1 96 ? 2.262 23.031 -8.039 1 97.38 96 TYR A C 1
ATOM 719 O O . TYR A 1 96 ? 2.318 24.266 -7.988 1 97.38 96 TYR A O 1
ATOM 727 N N . THR A 1 97 ? 1.89 22.328 -9.094 1 96.56 97 THR A N 1
ATOM 728 C CA . THR A 1 97 ? 1.481 23.016 -10.32 1 96.56 97 THR A CA 1
ATOM 729 C C . THR A 1 97 ? 0.311 23.953 -10.055 1 96.56 97 THR A C 1
ATOM 731 O O . THR A 1 97 ? 0.278 25.078 -10.562 1 96.56 97 THR A O 1
ATOM 734 N N . THR A 1 98 ? -0.656 23.469 -9.359 1 97.5 98 THR A N 1
ATOM 735 C CA . THR A 1 98 ? -1.775 24.25 -8.844 1 97.5 98 THR A CA 1
ATOM 736 C C . THR A 1 98 ? -1.77 24.266 -7.316 1 97.5 98 THR A C 1
ATOM 738 O O . THR A 1 98 ? -2.322 23.359 -6.684 1 97.5 98 THR A O 1
ATOM 741 N N . PRO A 1 99 ? -1.184 25.266 -6.723 1 97.62 99 PRO A N 1
ATOM 742 C CA . PRO A 1 99 ? -0.883 25.281 -5.289 1 97.62 99 PRO A CA 1
ATOM 743 C C . PRO A 1 99 ? -2.1 24.953 -4.426 1 97.62 99 PRO A C 1
ATOM 745 O O . PRO A 1 99 ? -1.982 24.219 -3.441 1 97.62 99 PRO A O 1
ATOM 748 N N . ASP A 1 100 ? -3.264 25.391 -4.789 1 95.94 100 ASP A N 1
ATOM 749 C CA . ASP A 1 100 ? -4.445 25.25 -3.947 1 95.94 100 ASP A CA 1
ATOM 750 C C . ASP A 1 100 ? -4.965 23.812 -3.969 1 95.94 100 ASP A C 1
ATOM 752 O O . ASP A 1 100 ? -5.852 23.453 -3.186 1 95.94 100 ASP A O 1
ATOM 756 N N . GLN A 1 101 ? -4.348 22.922 -4.785 1 95.88 101 GLN A N 1
ATOM 757 C CA . GLN A 1 101 ? -4.746 21.531 -4.844 1 95.88 101 GLN A CA 1
ATOM 758 C C . GLN A 1 101 ? -4.012 20.703 -3.793 1 95.88 101 GLN A C 1
ATOM 760 O O . GLN A 1 101 ? -4.383 19.562 -3.521 1 95.88 101 GLN A O 1
ATOM 765 N N . LEU A 1 102 ? -2.967 21.266 -3.27 1 98.12 102 LEU A N 1
ATOM 766 C CA . LEU A 1 102 ? -2.275 20.578 -2.182 1 98.12 102 LEU A CA 1
ATOM 767 C C . LEU A 1 102 ? -3.148 20.531 -0.931 1 98.12 102 LEU A C 1
ATOM 769 O O . LEU A 1 102 ? -3.736 21.531 -0.537 1 98.12 102 LEU A O 1
ATOM 773 N N . GLY A 1 103 ? -3.299 19.328 -0.351 1 97.94 103 GLY A N 1
ATOM 774 C CA . GLY A 1 103 ? -4.082 19.203 0.867 1 97.94 103 GLY A CA 1
ATOM 775 C C . GLY A 1 103 ? -3.645 20.156 1.964 1 97.94 103 GLY A C 1
ATOM 776 O O . GLY A 1 103 ? -2.447 20.359 2.174 1 97.94 103 GLY A O 1
ATOM 777 N N . SER A 1 104 ? -4.625 20.688 2.648 1 98.5 104 SER A N 1
ATOM 778 C CA . SER A 1 104 ? -4.352 21.688 3.676 1 98.5 104 SER A CA 1
ATOM 779 C C . SER A 1 104 ? -3.531 21.094 4.816 1 98.5 104 SER A C 1
ATOM 781 O O . SER A 1 104 ? -2.721 21.797 5.434 1 98.5 104 SER A O 1
ATOM 783 N N . ASP A 1 105 ? -3.736 19.812 5.137 1 98.31 105 ASP A N 1
ATOM 784 C CA . ASP A 1 105 ? -2.949 19.156 6.176 1 98.31 105 ASP A CA 1
ATOM 785 C C . ASP A 1 105 ? -1.482 19.047 5.762 1 98.31 105 ASP A C 1
ATOM 787 O O . ASP A 1 105 ? -0.586 19.297 6.57 1 98.31 105 ASP A O 1
ATOM 791 N N . ARG A 1 106 ? -1.229 18.641 4.512 1 98.56 106 ARG A N 1
ATOM 792 C CA . ARG A 1 106 ? 0.135 18.578 3.996 1 98.56 106 ARG A CA 1
ATOM 793 C C . ARG A 1 106 ? 0.796 19.953 4.004 1 98.56 106 ARG A C 1
ATOM 795 O O . ARG A 1 106 ? 1.969 20.078 4.363 1 98.56 106 ARG A O 1
ATOM 802 N N . TRP A 1 107 ? 0.014 21 3.627 1 98.81 107 TRP A N 1
ATOM 803 C CA . TRP A 1 107 ? 0.516 22.359 3.619 1 98.81 107 TRP A CA 1
ATOM 804 C C . TRP A 1 107 ? 0.931 22.797 5.02 1 98.81 107 TRP A C 1
ATOM 806 O O . TRP A 1 107 ? 2.051 23.281 5.223 1 98.81 107 TRP A O 1
ATOM 816 N N . ALA A 1 108 ? 0.062 22.594 5.973 1 98.75 108 ALA A N 1
ATOM 817 C CA . ALA A 1 108 ? 0.37 22.922 7.363 1 98.75 108 ALA A CA 1
ATOM 818 C C . ALA A 1 108 ? 1.567 22.125 7.863 1 98.75 108 ALA A C 1
ATOM 820 O O . ALA A 1 108 ? 2.402 22.641 8.609 1 98.75 108 ALA A O 1
ATOM 821 N N . GLY A 1 109 ? 1.637 20.859 7.484 1 98.69 109 GLY A N 1
ATOM 822 C CA . GLY A 1 109 ? 2.766 20.016 7.855 1 98.69 109 GLY A CA 1
ATOM 823 C C . GLY A 1 109 ? 4.094 20.531 7.34 1 98.69 109 GLY A C 1
ATOM 824 O O . GLY A 1 109 ? 5.094 20.531 8.062 1 98.69 109 GLY A O 1
ATOM 825 N N . LEU A 1 110 ? 4.121 20.953 6.109 1 98.81 110 LEU A N 1
ATOM 826 C CA . LEU A 1 110 ? 5.316 21.547 5.512 1 98.81 110 LEU A CA 1
ATOM 827 C C . LEU A 1 110 ? 5.777 22.766 6.305 1 98.81 110 LEU A C 1
ATOM 829 O O . LEU A 1 110 ? 6.965 22.891 6.609 1 98.81 110 LEU A O 1
ATOM 833 N N . ILE A 1 111 ? 4.852 23.609 6.625 1 98.81 111 ILE A N 1
ATOM 834 C CA . ILE A 1 111 ? 5.141 24.828 7.359 1 98.81 111 ILE A CA 1
ATOM 835 C C . ILE A 1 111 ? 5.68 24.5 8.742 1 98.81 111 ILE A C 1
ATOM 837 O O . ILE A 1 111 ? 6.672 25.078 9.195 1 98.81 111 ILE A O 1
ATOM 841 N N . GLY A 1 112 ? 5.023 23.516 9.406 1 98.56 112 GLY A N 1
ATOM 842 C CA . GLY A 1 112 ? 5.523 23.062 10.695 1 98.56 112 GLY A CA 1
ATOM 843 C C . GLY A 1 112 ? 6.93 22.5 10.625 1 98.56 112 GLY A C 1
ATOM 844 O O . GLY A 1 112 ? 7.754 22.766 11.492 1 98.56 112 GLY A O 1
ATOM 845 N N . ALA A 1 113 ? 7.219 21.75 9.625 1 98.75 113 ALA A N 1
ATOM 846 C CA . ALA A 1 113 ? 8.531 21.125 9.461 1 98.75 113 ALA A CA 1
ATOM 847 C C . ALA A 1 113 ? 9.602 22.172 9.195 1 98.75 113 ALA A C 1
ATOM 849 O O . ALA A 1 113 ? 10.695 22.109 9.766 1 98.75 113 ALA A O 1
ATOM 850 N N . ARG A 1 114 ? 9.289 23.125 8.32 1 98.56 114 ARG A N 1
ATOM 851 C CA . ARG A 1 114 ? 10.219 24.203 8.023 1 98.56 114 ARG A CA 1
ATOM 852 C C . ARG A 1 114 ? 10.625 24.953 9.289 1 98.56 114 ARG A C 1
ATOM 854 O O . ARG A 1 114 ? 11.805 25.25 9.484 1 98.56 114 ARG A O 1
ATOM 861 N N . ALA A 1 115 ? 9.672 25.25 10.094 1 97.94 115 ALA A N 1
ATOM 862 C CA . ALA A 1 115 ? 9.922 26 11.328 1 97.94 115 ALA A CA 1
ATOM 863 C C . ALA A 1 115 ? 10.727 25.172 12.32 1 97.94 115 ALA A C 1
ATOM 865 O O . ALA A 1 115 ? 11.586 25.688 13.031 1 97.94 115 ALA A O 1
ATOM 866 N N . ALA A 1 116 ? 10.469 23.844 12.422 1 98 116 ALA A N 1
ATOM 867 C CA . ALA A 1 116 ? 11.125 22.969 13.375 1 98 116 ALA A CA 1
ATOM 868 C C . ALA A 1 116 ? 12.578 22.688 12.977 1 98 116 ALA A C 1
ATOM 870 O O . ALA A 1 116 ? 13.438 22.516 13.836 1 98 116 ALA A O 1
ATOM 871 N N . PHE A 1 117 ? 12.836 22.656 11.68 1 98.31 117 PHE A N 1
ATOM 872 C CA . PHE A 1 117 ? 14.156 22.328 11.172 1 98.31 117 PHE A CA 1
ATOM 873 C C . PHE A 1 117 ? 14.602 23.328 10.109 1 98.31 117 PHE A C 1
ATOM 875 O O . PHE A 1 117 ? 14.828 22.953 8.961 1 98.31 117 PHE A O 1
ATOM 882 N N . PRO A 1 118 ? 14.844 24.562 10.516 1 97.94 118 PRO A N 1
ATOM 883 C CA . PRO A 1 118 ? 15.188 25.625 9.562 1 97.94 118 PRO A CA 1
ATOM 884 C C . PRO A 1 118 ? 16.516 25.359 8.844 1 97.94 118 PRO A C 1
ATOM 886 O O . PRO A 1 118 ? 17.484 24.938 9.469 1 97.94 118 PRO A O 1
ATOM 889 N N . GLY A 1 119 ? 16.5 25.5 7.566 1 98.06 119 GLY A N 1
ATOM 890 C CA . GLY A 1 119 ? 17.719 25.422 6.785 1 98.06 119 GLY A CA 1
ATOM 891 C C . GLY A 1 119 ? 18.125 24.016 6.438 1 98.06 119 GLY A C 1
ATOM 892 O O . GLY A 1 119 ? 19.25 23.781 5.98 1 98.06 119 GLY A O 1
ATOM 893 N N . GLU A 1 120 ? 17.297 23.062 6.648 1 98.5 120 GLU A N 1
ATOM 894 C CA . GLU A 1 120 ? 17.625 21.672 6.352 1 98.5 120 GLU A CA 1
ATOM 895 C C . GLU A 1 120 ? 16.781 21.125 5.195 1 98.5 120 GLU A C 1
ATOM 897 O O . GLU A 1 120 ? 15.648 21.562 5.004 1 98.5 120 GLU A O 1
ATOM 902 N N . HIS A 1 121 ? 17.422 20.266 4.352 1 98.75 121 HIS A N 1
ATOM 903 C CA . HIS A 1 121 ? 16.641 19.453 3.436 1 98.75 121 HIS A CA 1
ATOM 904 C C . HIS A 1 121 ? 15.867 18.359 4.184 1 98.75 121 HIS A C 1
ATOM 906 O O . HIS A 1 121 ? 16.438 17.656 5.023 1 98.75 121 HIS A O 1
ATOM 912 N N . LEU A 1 122 ? 14.578 18.281 3.865 1 98.81 122 LEU A N 1
ATOM 913 C CA . LEU A 1 122 ? 13.75 17.359 4.645 1 98.81 122 LEU A CA 1
ATOM 914 C C . LEU A 1 122 ? 12.992 16.406 3.732 1 98.81 122 LEU A C 1
ATOM 916 O O . LEU A 1 122 ? 12.523 16.797 2.664 1 98.81 122 LEU A O 1
ATOM 920 N N . LEU A 1 123 ? 12.938 15.203 4.098 1 98.88 123 LEU A N 1
ATOM 921 C CA . LEU A 1 123 ? 11.852 14.297 3.729 1 98.88 123 LEU A CA 1
ATOM 922 C C . LEU A 1 123 ? 10.875 14.117 4.887 1 98.88 123 LEU A C 1
ATOM 924 O O . LEU A 1 123 ? 11.258 13.633 5.957 1 98.88 123 LEU A O 1
ATOM 928 N N . ILE A 1 124 ? 9.688 14.539 4.711 1 98.81 124 ILE A N 1
ATOM 929 C CA . ILE A 1 124 ? 8.672 14.461 5.758 1 98.81 124 ILE A CA 1
ATOM 930 C C . ILE A 1 124 ? 7.715 13.305 5.465 1 98.81 124 ILE A C 1
ATOM 932 O O . ILE A 1 124 ? 7.078 13.266 4.41 1 98.81 124 ILE A O 1
ATOM 936 N N . ALA A 1 125 ? 7.668 12.383 6.309 1 98.69 125 ALA A N 1
ATOM 937 C CA . ALA A 1 125 ? 6.727 11.273 6.219 1 98.69 125 ALA A CA 1
ATOM 938 C C . ALA A 1 125 ? 5.637 11.383 7.277 1 98.69 125 ALA A C 1
ATOM 940 O O . ALA A 1 125 ? 5.922 11.336 8.477 1 98.69 125 ALA A O 1
ATOM 941 N N . THR A 1 126 ? 4.41 11.555 6.855 1 98 126 THR A N 1
ATOM 942 C CA . THR A 1 126 ? 3.275 11.648 7.77 1 98 126 THR A CA 1
ATOM 943 C C . THR A 1 126 ? 2.363 10.438 7.625 1 98 126 THR A C 1
ATOM 945 O O . THR A 1 126 ? 1.915 10.117 6.523 1 98 126 THR A O 1
ATOM 948 N N . PHE A 1 127 ? 2.078 9.789 8.742 1 96.44 127 PHE A N 1
ATOM 949 C CA . PHE A 1 127 ? 1.35 8.523 8.727 1 96.44 127 PHE A CA 1
ATOM 950 C C . PHE A 1 127 ? -0.075 8.719 9.234 1 96.44 127 PHE A C 1
ATOM 952 O O . PHE A 1 127 ? -0.285 9.258 10.32 1 96.44 127 PHE A O 1
ATOM 959 N N . GLY A 1 128 ? -1.032 8.242 8.547 1 93.88 128 GLY A N 1
ATOM 960 C CA . GLY A 1 128 ? -2.455 8.234 8.844 1 93.88 128 GLY A CA 1
ATOM 961 C C . GLY A 1 128 ? -3.248 7.305 7.938 1 93.88 128 GLY A C 1
ATOM 962 O O . GLY A 1 128 ? -2.816 6.18 7.664 1 93.88 128 GLY A O 1
ATOM 963 N N . THR A 1 129 ? -4.496 7.84 7.52 1 95.75 129 THR A N 1
ATOM 964 C CA . THR A 1 129 ? -5.238 7.094 6.512 1 95.75 129 THR A CA 1
ATOM 965 C C . THR A 1 129 ? -4.398 6.895 5.254 1 95.75 129 THR A C 1
ATOM 967 O O . THR A 1 129 ? -4.34 5.789 4.707 1 95.75 129 THR A O 1
ATOM 970 N N . ALA A 1 130 ? -3.791 7.941 4.898 1 97.62 130 ALA A N 1
ATOM 971 C CA . ALA A 1 130 ? -2.771 7.887 3.854 1 97.62 130 ALA A CA 1
ATOM 972 C C . ALA A 1 130 ? -1.386 8.18 4.422 1 97.62 130 ALA A C 1
ATOM 974 O O . ALA A 1 130 ? -1.257 8.844 5.453 1 97.62 130 ALA A O 1
ATOM 975 N N . THR A 1 131 ? -0.386 7.594 3.857 1 98.12 131 THR A N 1
ATOM 976 C CA . THR A 1 131 ? 1.002 8 4.047 1 98.12 131 THR A CA 1
ATOM 977 C C . THR A 1 131 ? 1.409 9.039 3.004 1 98.12 131 THR A C 1
ATOM 979 O O . THR A 1 131 ? 1.271 8.805 1.802 1 98.12 131 THR A O 1
ATOM 982 N N . THR A 1 132 ? 1.849 10.172 3.461 1 98.38 132 THR A N 1
ATOM 983 C CA . THR A 1 132 ? 2.35 11.188 2.539 1 98.38 132 THR A CA 1
ATOM 984 C C . THR A 1 132 ? 3.842 11.43 2.758 1 98.38 132 THR A C 1
ATOM 986 O O . THR A 1 132 ? 4.32 11.406 3.893 1 98.38 132 THR A O 1
ATOM 989 N N . LEU A 1 133 ? 4.531 11.578 1.702 1 98.75 133 LEU A N 1
ATOM 990 C CA . LEU A 1 133 ? 5.93 11.992 1.706 1 98.75 133 LEU A CA 1
ATOM 991 C C . LEU A 1 133 ? 6.09 13.359 1.042 1 98.75 133 LEU A C 1
ATOM 993 O O . LEU A 1 133 ? 5.586 13.578 -0.061 1 98.75 133 LEU A O 1
ATOM 997 N N . GLU A 1 134 ? 6.719 14.266 1.75 1 98.75 134 GLU A N 1
ATOM 998 C CA . GLU A 1 134 ? 6.965 15.609 1.225 1 98.75 134 GLU A CA 1
ATOM 999 C C . GLU A 1 134 ? 8.461 15.898 1.136 1 98.75 134 GLU A C 1
ATOM 1001 O O . GLU A 1 134 ? 9.195 15.688 2.1 1 98.75 134 GLU A O 1
ATOM 1006 N N . ALA A 1 135 ? 8.914 16.344 -0.005 1 98.75 135 ALA A N 1
ATOM 1007 C CA . ALA A 1 135 ? 10.289 16.797 -0.191 1 98.75 135 ALA A CA 1
ATOM 1008 C C . ALA A 1 135 ? 10.391 18.312 -0.029 1 98.75 135 ALA A C 1
ATOM 1010 O O . ALA A 1 135 ? 9.891 19.062 -0.863 1 98.75 135 ALA A O 1
ATOM 1011 N N . LEU A 1 136 ? 11.023 18.734 1.019 1 98.81 136 LEU A N 1
ATOM 1012 C CA . LEU A 1 136 ? 11.18 20.141 1.33 1 98.81 136 LEU A CA 1
ATOM 1013 C C . LEU A 1 136 ? 12.656 20.547 1.328 1 98.81 136 LEU A C 1
ATOM 1015 O O . LEU A 1 136 ? 13.438 20.047 2.146 1 98.81 136 LEU A O 1
ATOM 1019 N N . ARG A 1 137 ? 13.023 21.453 0.511 1 98.56 137 ARG A N 1
ATOM 1020 C CA . ARG A 1 137 ? 14.406 21.906 0.402 1 98.56 137 ARG A CA 1
ATOM 1021 C C . ARG A 1 137 ? 14.766 22.844 1.544 1 98.56 137 ARG A C 1
ATOM 1023 O O . ARG A 1 137 ? 13.883 23.469 2.141 1 98.56 137 ARG A O 1
ATOM 1030 N N . ALA A 1 138 ? 16.016 23.047 1.71 1 98.56 138 ALA A N 1
ATOM 1031 C CA . ALA A 1 138 ? 16.547 23.891 2.781 1 98.56 138 ALA A CA 1
ATOM 1032 C C . ALA A 1 138 ? 16.094 25.328 2.623 1 98.56 138 ALA A C 1
ATOM 1034 O O . ALA A 1 138 ? 15.961 26.062 3.609 1 98.56 138 ALA A O 1
ATOM 1035 N N . ASP A 1 139 ? 15.805 25.766 1.449 1 98.44 139 ASP A N 1
ATOM 1036 C CA . ASP A 1 139 ? 15.414 27.141 1.201 1 98.44 139 ASP A CA 1
ATOM 1037 C C . ASP A 1 139 ? 13.914 27.328 1.384 1 98.44 139 ASP A C 1
ATOM 1039 O O . ASP A 1 139 ? 13.383 28.406 1.145 1 98.44 139 ASP A O 1
ATOM 1043 N N . GLY A 1 140 ? 13.18 26.266 1.725 1 98.62 140 GLY A N 1
ATOM 1044 C CA . GLY A 1 140 ? 11.758 26.344 2.006 1 98.62 140 GLY A CA 1
ATOM 1045 C C . GLY A 1 140 ? 10.891 25.969 0.818 1 98.62 140 GLY A C 1
ATOM 1046 O O . GLY A 1 140 ? 9.664 26.062 0.887 1 98.62 140 GLY A O 1
ATOM 1047 N N . ARG A 1 141 ? 11.484 25.516 -0.251 1 98.56 141 ARG A N 1
ATOM 1048 C CA . ARG A 1 141 ? 10.703 25.125 -1.424 1 98.56 141 ARG A CA 1
ATOM 1049 C C . ARG A 1 141 ? 10.234 23.672 -1.323 1 98.56 141 ARG A C 1
ATOM 1051 O O . ARG A 1 141 ? 11.055 22.766 -1.186 1 98.56 141 ARG A O 1
ATOM 1058 N N . PHE A 1 142 ? 8.961 23.531 -1.292 1 98.75 142 PHE A N 1
ATOM 1059 C CA . PHE A 1 142 ? 8.352 22.219 -1.47 1 98.75 142 PHE A CA 1
ATOM 1060 C C . PHE A 1 142 ? 8.477 21.766 -2.916 1 98.75 142 PHE A C 1
ATOM 1062 O O . PHE A 1 142 ? 7.871 22.359 -3.814 1 98.75 142 PHE A O 1
ATOM 1069 N N . THR A 1 143 ? 9.188 20.641 -3.168 1 97.62 143 THR A N 1
ATOM 1070 C CA . THR A 1 143 ? 9.5 20.281 -4.543 1 97.62 143 THR A CA 1
ATOM 1071 C C . THR A 1 143 ? 8.602 19.156 -5.027 1 97.62 143 THR A C 1
ATOM 1073 O O . THR A 1 143 ? 8.672 18.75 -6.188 1 97.62 143 THR A O 1
ATOM 1076 N N . GLY A 1 144 ? 7.711 18.641 -4.184 1 97.75 144 GLY A N 1
ATOM 1077 C CA . GLY A 1 144 ? 6.773 17.594 -4.566 1 97.75 144 GLY A CA 1
ATOM 1078 C C . GLY A 1 144 ? 6.574 16.547 -3.488 1 97.75 144 GLY A C 1
ATOM 1079 O O . GLY A 1 144 ? 7.258 16.562 -2.463 1 97.75 144 GLY A O 1
ATOM 1080 N N . GLY A 1 145 ? 5.605 15.695 -3.732 1 98.19 145 GLY A N 1
ATOM 1081 C CA . GLY A 1 145 ? 5.293 14.688 -2.73 1 98.19 145 GLY A CA 1
ATOM 1082 C C . GLY A 1 145 ? 4.77 13.391 -3.326 1 98.19 145 GLY A C 1
ATOM 1083 O O . GLY A 1 145 ? 4.668 13.258 -4.547 1 98.19 145 GLY A O 1
ATOM 1084 N N . LEU A 1 146 ? 4.578 12.438 -2.49 1 98.56 146 LEU A N 1
ATOM 1085 C CA . LEU A 1 146 ? 4.016 11.125 -2.789 1 98.56 146 LEU A CA 1
ATOM 1086 C C . LEU A 1 146 ? 2.891 10.781 -1.815 1 98.56 146 LEU A C 1
ATOM 1088 O O . LEU A 1 146 ? 2.887 11.25 -0.676 1 98.56 146 LEU A O 1
ATOM 1092 N N . ILE A 1 147 ? 1.94 10 -2.287 1 98.62 147 ILE A N 1
ATOM 1093 C CA . ILE A 1 147 ? 0.82 9.562 -1.461 1 98.62 147 ILE A CA 1
ATOM 1094 C C . ILE A 1 147 ? 0.611 8.055 -1.631 1 98.62 147 ILE A C 1
ATOM 1096 O O . ILE A 1 147 ? 0.587 7.551 -2.756 1 98.62 147 ILE A O 1
ATOM 1100 N N . ALA A 1 148 ? 0.493 7.348 -0.63 1 98.75 148 ALA A N 1
ATOM 1101 C CA . ALA A 1 148 ? 0.169 5.922 -0.585 1 98.75 148 ALA A CA 1
ATOM 1102 C C . ALA A 1 148 ? -0.816 5.621 0.541 1 98.75 148 ALA A C 1
ATOM 1104 O O . ALA A 1 148 ? -0.971 6.418 1.47 1 98.75 148 ALA A O 1
ATOM 1105 N N . PRO A 1 149 ? -1.577 4.531 0.445 1 98.62 149 PRO A N 1
ATOM 1106 C CA . PRO A 1 149 ? -2.404 4.191 1.604 1 98.62 149 PRO A CA 1
ATOM 1107 C C . PRO A 1 149 ? -1.576 3.885 2.85 1 98.62 149 PRO A C 1
ATOM 1109 O O . PRO A 1 149 ? -0.489 3.311 2.748 1 98.62 149 PRO A O 1
ATOM 1112 N N . GLY A 1 150 ? -2.061 4.285 3.994 1 97.94 150 GLY A N 1
ATOM 1113 C CA . GLY A 1 150 ? -1.413 3.949 5.254 1 97.94 150 GLY A CA 1
ATOM 1114 C C . GLY A 1 150 ? -1.47 2.469 5.574 1 97.94 150 GLY A C 1
ATOM 1115 O O . GLY A 1 150 ? -2.139 1.701 4.879 1 97.94 150 GLY A O 1
ATOM 1116 N N . TRP A 1 151 ? -0.782 2.139 6.617 1 97.5 151 TRP A N 1
ATOM 1117 C CA . TRP A 1 151 ? -0.641 0.741 7.012 1 97.5 151 TRP A CA 1
ATOM 1118 C C . TRP A 1 151 ? -2.004 0.106 7.262 1 97.5 151 TRP A C 1
ATOM 1120 O O . TRP A 1 151 ? -2.326 -0.939 6.695 1 97.5 151 TRP A O 1
ATOM 1130 N N . ALA A 1 152 ? -2.863 0.736 8.094 1 97 152 ALA A N 1
ATOM 1131 C CA . ALA A 1 152 ? -4.191 0.219 8.422 1 97 152 ALA A CA 1
ATOM 1132 C C . ALA A 1 152 ? -5.055 0.1 7.172 1 97 152 ALA A C 1
ATOM 1134 O O . ALA A 1 152 ? -5.758 -0.898 6.988 1 97 152 ALA A O 1
ATOM 1135 N N . LEU A 1 153 ? -4.988 1.104 6.391 1 97.69 153 LEU A N 1
ATOM 1136 C CA . LEU A 1 153 ? -5.816 1.114 5.188 1 97.69 153 LEU A CA 1
ATOM 1137 C C . LEU A 1 153 ? -5.379 0.021 4.219 1 97.69 153 LEU A C 1
ATOM 1139 O O . LEU A 1 153 ? -6.211 -0.591 3.551 1 97.69 153 LEU A O 1
ATOM 1143 N N . MET A 1 154 ? -4.078 -0.203 4.098 1 98.5 154 MET A N 1
ATOM 1144 C CA . MET A 1 154 ? -3.592 -1.3 3.268 1 98.5 154 MET A CA 1
ATOM 1145 C C . MET A 1 154 ? -4.18 -2.631 3.725 1 98.5 154 MET A C 1
ATOM 1147 O O . MET A 1 154 ? -4.688 -3.404 2.91 1 98.5 154 MET A O 1
ATOM 1151 N N . MET A 1 155 ? -4.117 -2.854 4.992 1 98.12 155 MET A N 1
ATOM 1152 C CA . MET A 1 155 ? -4.605 -4.121 5.527 1 98.12 155 MET A CA 1
ATOM 1153 C C . MET A 1 155 ? -6.113 -4.242 5.352 1 98.12 155 MET A C 1
ATOM 1155 O O . MET A 1 155 ? -6.621 -5.309 5.004 1 98.12 155 MET A O 1
ATOM 1159 N N . ARG A 1 156 ? -6.789 -3.178 5.566 1 97.62 156 ARG A N 1
ATOM 1160 C CA . ARG A 1 156 ? -8.234 -3.174 5.363 1 97.62 156 ARG A CA 1
ATOM 1161 C C . ARG A 1 156 ? -8.586 -3.467 3.908 1 97.62 156 ARG A C 1
ATOM 1163 O O . ARG A 1 156 ? -9.531 -4.203 3.629 1 97.62 156 ARG A O 1
ATOM 1170 N N . ALA A 1 157 ? -7.855 -2.842 2.998 1 98.12 157 ALA A N 1
ATOM 1171 C CA . ALA A 1 157 ? -8.094 -3.051 1.571 1 98.12 157 ALA A CA 1
ATOM 1172 C C . ALA A 1 157 ? -7.961 -4.527 1.204 1 98.12 157 ALA A C 1
ATOM 1174 O O . ALA A 1 157 ? -8.773 -5.062 0.448 1 98.12 157 ALA A O 1
ATOM 1175 N N . LEU A 1 158 ? -6.945 -5.176 1.712 1 98.19 158 LEU A N 1
ATOM 1176 C CA . LEU A 1 158 ? -6.754 -6.602 1.46 1 98.19 158 LEU A CA 1
ATOM 1177 C C . LEU A 1 158 ? -7.941 -7.406 1.98 1 98.19 158 LEU A C 1
ATOM 1179 O O . LEU A 1 158 ? -8.5 -8.234 1.258 1 98.19 158 LEU A O 1
ATOM 1183 N N . GLY A 1 159 ? -8.367 -7.16 3.182 1 97.12 159 GLY A N 1
ATOM 1184 C CA . GLY A 1 159 ? -9.453 -7.914 3.793 1 97.12 159 GLY A CA 1
ATOM 1185 C C . GLY A 1 159 ? -10.781 -7.719 3.09 1 97.12 159 GLY A C 1
ATOM 1186 O O . GLY A 1 159 ? -11.578 -8.656 2.979 1 97.12 159 GLY A O 1
ATOM 1187 N N . THR A 1 160 ? -10.992 -6.52 2.561 1 95.5 160 THR A N 1
ATOM 1188 C CA . THR A 1 160 ? -12.305 -6.191 2.023 1 95.5 160 THR A CA 1
ATOM 1189 C C . THR A 1 160 ? -12.375 -6.512 0.532 1 95.5 160 THR A C 1
ATOM 1191 O O . THR A 1 160 ? -13.469 -6.582 -0.042 1 95.5 160 THR A O 1
ATOM 1194 N N . HIS A 1 161 ? -11.227 -6.734 -0.129 1 94.75 161 HIS A N 1
ATOM 1195 C CA . HIS A 1 161 ? -11.266 -6.895 -1.578 1 94.75 161 HIS A CA 1
ATOM 1196 C C . HIS A 1 161 ? -10.742 -8.266 -1.993 1 94.75 161 HIS A C 1
ATOM 1198 O O . HIS A 1 161 ? -10.555 -8.531 -3.184 1 94.75 161 HIS A O 1
ATOM 1204 N N . THR A 1 162 ? -10.43 -9.102 -1.066 1 93.94 162 THR A N 1
ATOM 1205 C CA . THR A 1 162 ? -10.078 -10.492 -1.327 1 93.94 162 THR A CA 1
ATOM 1206 C C . THR A 1 162 ? -11 -11.438 -0.562 1 93.94 162 THR A C 1
ATOM 1208 O O . THR A 1 162 ? -11.445 -11.117 0.541 1 93.94 162 THR A O 1
ATOM 1211 N N . ALA A 1 163 ? -11.219 -12.547 -1.137 1 91.5 163 ALA A N 1
ATOM 1212 C CA . ALA A 1 163 ? -12.195 -13.469 -0.576 1 91.5 163 ALA A CA 1
ATOM 1213 C C . ALA A 1 163 ? -11.633 -14.195 0.643 1 91.5 163 ALA A C 1
ATOM 1215 O O . ALA A 1 163 ? -12.375 -14.57 1.549 1 91.5 163 ALA A O 1
ATOM 1216 N N . GLN A 1 164 ? -10.336 -14.367 0.689 1 93.69 164 GLN A N 1
ATOM 1217 C CA . GLN A 1 164 ? -9.812 -15.336 1.654 1 93.69 164 GLN A CA 1
ATOM 1218 C C . GLN A 1 164 ? -8.891 -14.656 2.666 1 93.69 164 GLN A C 1
ATOM 1220 O O . GLN A 1 164 ? -8.461 -15.289 3.633 1 93.69 164 GLN A O 1
ATOM 1225 N N . LEU A 1 165 ? -8.492 -13.414 2.496 1 96.12 165 LEU A N 1
ATOM 1226 C CA . LEU A 1 165 ? -7.586 -12.75 3.422 1 96.12 165 LEU A CA 1
ATOM 1227 C C . LEU A 1 165 ? -8.359 -12.094 4.562 1 96.12 165 LEU A C 1
ATOM 1229 O O . LEU A 1 165 ? -9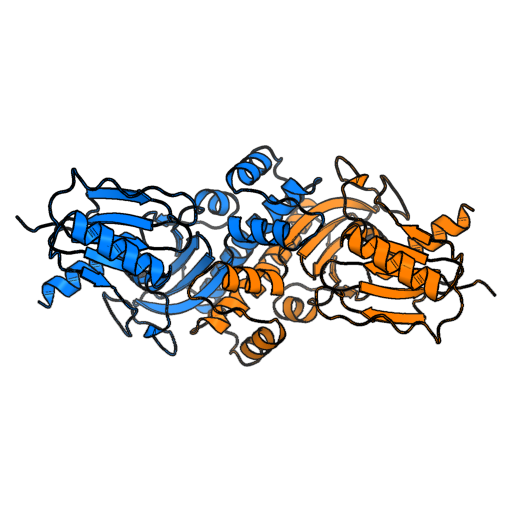.438 -11.539 4.348 1 96.12 165 LEU A O 1
ATOM 1233 N N . PRO A 1 166 ? -7.82 -12.133 5.781 1 95.81 166 PRO A N 1
ATOM 1234 C CA . PRO A 1 166 ? -8.477 -11.5 6.93 1 95.81 166 PRO A CA 1
ATOM 1235 C C . PRO A 1 166 ? -8.32 -9.984 6.945 1 95.81 166 PRO A C 1
ATOM 1237 O O . PRO A 1 166 ? -7.375 -9.453 6.352 1 95.81 166 PRO A O 1
ATOM 1240 N N . THR A 1 167 ? -9.25 -9.297 7.559 1 95.19 167 THR A N 1
ATOM 1241 C CA . THR A 1 167 ? -9.078 -7.887 7.883 1 95.19 167 THR A CA 1
ATOM 1242 C C . THR A 1 167 ? -8.398 -7.727 9.234 1 95.19 167 THR A C 1
ATOM 1244 O O . THR A 1 167 ? -8.883 -8.227 10.25 1 95.19 167 THR A O 1
ATOM 1247 N N . LEU A 1 168 ? -7.297 -7.047 9.219 1 95.44 168 LEU A N 1
ATOM 1248 C CA . LEU A 1 168 ? -6.543 -6.871 10.453 1 95.44 168 LEU A CA 1
ATOM 1249 C C . LEU A 1 168 ? -6.512 -5.402 10.867 1 95.44 168 LEU A C 1
ATOM 1251 O O . LEU A 1 168 ? -6.488 -4.516 10.016 1 95.44 168 LEU A O 1
ATOM 1255 N N . THR A 1 169 ? -6.52 -5.188 12.18 1 94.12 169 THR A N 1
ATOM 1256 C CA . THR A 1 169 ? -6.266 -3.855 12.719 1 94.12 169 THR A CA 1
ATOM 1257 C C . THR A 1 169 ? -4.777 -3.662 13 1 94.12 169 THR A C 1
ATOM 1259 O O . THR A 1 169 ? -4.02 -4.633 13.055 1 94.12 169 THR A O 1
ATOM 1262 N N . THR A 1 170 ? -4.383 -2.443 13.172 1 93.5 170 THR A N 1
ATOM 1263 C CA . THR A 1 170 ? -2.977 -2.16 13.445 1 93.5 170 THR A CA 1
ATOM 1264 C C . THR A 1 170 ? -2.562 -2.744 14.789 1 93.5 170 THR A C 1
ATOM 1266 O O . THR A 1 170 ? -1.421 -3.178 14.961 1 93.5 170 THR A O 1
ATOM 1269 N N . ASP A 1 171 ? -3.473 -2.752 15.766 1 93.19 171 ASP A N 1
ATOM 1270 C CA . ASP A 1 171 ? -3.164 -3.322 17.078 1 93.19 171 ASP A CA 1
ATOM 1271 C C . ASP A 1 171 ? -2.85 -4.812 16.969 1 93.19 171 ASP A C 1
ATOM 1273 O O . ASP A 1 171 ? -1.851 -5.281 17.516 1 93.19 171 ASP A O 1
ATOM 1277 N N . ILE A 1 172 ? -3.682 -5.535 16.281 1 94 172 ILE A N 1
ATOM 12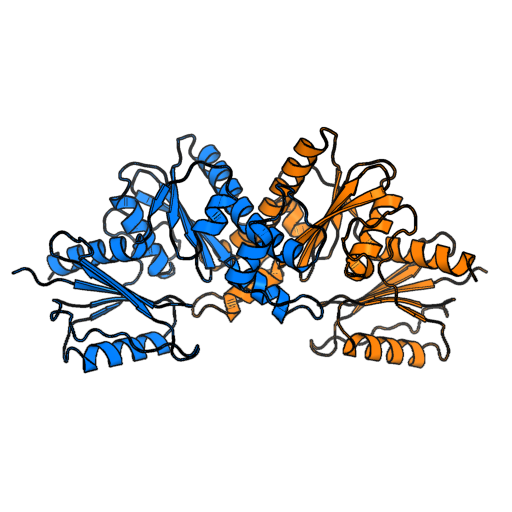78 C CA . ILE A 1 172 ? -3.482 -6.969 16.078 1 94 172 ILE A CA 1
ATOM 1279 C C . ILE A 1 172 ? -2.186 -7.207 15.312 1 94 172 ILE A C 1
ATOM 1281 O O . ILE A 1 172 ? -1.367 -8.039 15.703 1 94 172 ILE A O 1
ATOM 1285 N N . ALA A 1 173 ? -1.993 -6.473 14.258 1 94.69 173 ALA A N 1
ATOM 1286 C CA . ALA A 1 173 ? -0.82 -6.625 13.406 1 94.69 173 ALA A CA 1
ATOM 1287 C C . ALA A 1 173 ? 0.466 -6.355 14.18 1 94.69 173 ALA A C 1
ATOM 1289 O O . ALA A 1 173 ? 1.448 -7.09 14.039 1 94.69 173 ALA A O 1
ATOM 1290 N N . SER A 1 174 ? 0.484 -5.293 14.969 1 93.19 174 SER A N 1
ATOM 1291 C CA . SER A 1 174 ? 1.643 -4.961 15.797 1 93.19 174 SER A CA 1
ATOM 1292 C C . SER A 1 174 ? 1.974 -6.094 16.766 1 93.19 174 SER A C 1
ATOM 1294 O O . SER A 1 174 ? 3.146 -6.406 16.984 1 93.19 174 SER A O 1
ATOM 1296 N N . GLY A 1 175 ? 0.999 -6.664 17.359 1 91.94 175 GLY A N 1
ATOM 1297 C CA . GLY A 1 175 ? 1.199 -7.801 18.25 1 91.94 175 GLY A CA 1
ATOM 1298 C C . GLY A 1 175 ? 1.796 -9.008 17.547 1 91.94 175 GLY A C 1
ATOM 1299 O O . GLY A 1 175 ? 2.674 -9.672 18.094 1 91.94 175 GLY A O 1
ATOM 1300 N N . LEU A 1 176 ? 1.307 -9.25 16.391 1 92.5 176 LEU A N 1
ATOM 1301 C CA . LEU A 1 176 ? 1.79 -10.375 15.602 1 92.5 176 LEU A CA 1
ATOM 1302 C C . LEU A 1 176 ? 3.266 -10.211 15.258 1 92.5 176 LEU A C 1
ATOM 1304 O O . LEU A 1 176 ? 4.008 -11.195 15.195 1 92.5 176 LEU A O 1
ATOM 1308 N N . LEU A 1 177 ? 3.721 -8.977 15.047 1 91.75 177 LEU A N 1
ATOM 1309 C CA . LEU A 1 177 ? 5.07 -8.711 14.562 1 91.75 177 LEU A CA 1
ATOM 1310 C C . LEU A 1 177 ? 6.031 -8.5 15.727 1 91.75 177 LEU A C 1
ATOM 1312 O O . LEU A 1 177 ? 7.25 -8.492 15.539 1 91.75 177 LEU A O 1
ATOM 1316 N N . ALA A 1 178 ? 5.566 -8.109 16.984 1 84.44 178 ALA A N 1
ATOM 1317 C CA . ALA A 1 178 ? 6.41 -7.918 18.156 1 84.44 178 ALA A CA 1
ATOM 1318 C C . ALA A 1 178 ? 7.168 -9.195 18.516 1 84.44 178 ALA A C 1
ATOM 1320 O O . ALA A 1 178 ? 8.328 -9.148 18.938 1 84.44 178 ALA A O 1
ATOM 1321 N N . GLY A 1 179 ? 6.562 -10.312 18.391 1 68 179 GLY A N 1
ATOM 1322 C CA . GLY A 1 179 ? 7.148 -11.594 18.766 1 68 179 GLY A CA 1
ATOM 1323 C C . GLY A 1 179 ? 7.824 -12.297 17.594 1 68 179 GLY A C 1
ATOM 1324 O O . GLY A 1 179 ? 8.391 -13.383 17.766 1 68 179 GLY A O 1
ATOM 1325 N N . ALA A 1 180 ? 7.59 -11.727 16.609 1 60.56 180 ALA A N 1
ATOM 1326 C CA . ALA A 1 180 ? 8.047 -12.477 15.445 1 60.56 180 ALA A CA 1
ATOM 1327 C C . ALA A 1 180 ? 9.562 -12.383 15.289 1 60.56 180 ALA A C 1
ATOM 1329 O O . ALA A 1 180 ? 10.164 -11.367 15.641 1 60.56 180 ALA A O 1
ATOM 1330 N N . GLN A 1 181 ? 10.133 -13.43 15.492 1 56.06 181 GLN A N 1
ATOM 1331 C CA . GLN A 1 181 ? 11.547 -13.461 15.148 1 56.06 181 GLN A CA 1
ATOM 1332 C C . GLN A 1 181 ? 11.852 -12.531 13.977 1 56.06 181 GLN A C 1
ATOM 1334 O O . GLN A 1 181 ? 10.977 -12.242 13.164 1 56.06 181 GLN A O 1
ATOM 1339 N N . ALA A 1 182 ? 12.961 -11.969 13.969 1 59.03 182 ALA A N 1
ATOM 1340 C CA . ALA A 1 182 ? 13.648 -11.039 13.086 1 59.03 182 ALA A CA 1
ATOM 1341 C C . ALA A 1 182 ? 13.625 -11.531 11.641 1 59.03 182 ALA A C 1
ATOM 1343 O O . ALA A 1 182 ? 14.469 -11.148 10.828 1 59.03 182 ALA A O 1
ATOM 1344 N N . GLU A 1 183 ? 12.578 -12.414 11.273 1 76.56 183 GLU A N 1
ATOM 1345 C CA . GLU A 1 183 ? 12.711 -12.859 9.891 1 76.56 183 GLU A CA 1
ATOM 1346 C C . GLU A 1 183 ? 11.891 -11.992 8.945 1 76.56 183 GLU A C 1
ATOM 1348 O O . GLU A 1 183 ? 10.727 -11.695 9.219 1 76.56 183 GLU A O 1
ATOM 1353 N N . PRO A 1 184 ? 12.469 -11.617 7.895 1 85.06 184 PRO A N 1
ATOM 1354 C CA . PRO A 1 184 ? 11.805 -10.695 6.969 1 85.06 184 PRO A CA 1
ATOM 1355 C C . PRO A 1 184 ? 10.609 -11.328 6.258 1 85.06 184 PRO A C 1
ATOM 1357 O O . PRO A 1 184 ? 9.703 -10.617 5.82 1 85.06 184 PRO A O 1
ATOM 1360 N N . PHE A 1 185 ? 10.547 -12.656 6.227 1 95.62 185 PHE A N 1
ATOM 1361 C CA . PHE A 1 185 ? 9.438 -13.359 5.598 1 95.62 185 PHE A CA 1
ATOM 1362 C C . PHE A 1 185 ? 8.656 -14.172 6.625 1 95.62 185 PHE A C 1
ATOM 1364 O O . PHE A 1 185 ? 9.234 -14.688 7.582 1 95.62 185 PHE A O 1
ATOM 1371 N N . GLN A 1 186 ? 7.363 -14.281 6.383 1 96.44 186 GLN A N 1
ATOM 1372 C CA . GLN A 1 186 ? 6.461 -14.828 7.387 1 96.44 186 GLN A CA 1
ATOM 1373 C C . GLN A 1 186 ? 5.887 -16.172 6.938 1 96.44 186 GLN A C 1
ATOM 1375 O O . GLN A 1 186 ? 5.781 -16.438 5.734 1 96.44 186 GLN A O 1
ATOM 1380 N N . VAL A 1 187 ? 5.445 -16.953 7.898 1 96.75 187 VAL A N 1
ATOM 1381 C CA . VAL A 1 187 ? 5.062 -18.328 7.582 1 96.75 187 VAL A CA 1
ATOM 1382 C C . VAL A 1 187 ? 3.605 -18.562 7.965 1 96.75 187 VAL A C 1
ATOM 1384 O O . VAL A 1 187 ? 3.199 -19.703 8.227 1 96.75 187 VAL A O 1
ATOM 1387 N N . ASP A 1 188 ? 2.855 -17.547 8.047 1 95.69 188 ASP A N 1
ATOM 1388 C CA . ASP A 1 188 ? 1.399 -17.578 8.125 1 95.69 188 ASP A CA 1
ATOM 1389 C C . ASP A 1 188 ? 0.792 -16.312 7.523 1 95.69 188 ASP A C 1
ATOM 1391 O O . ASP A 1 188 ? 1.461 -15.273 7.426 1 95.69 188 ASP A O 1
ATOM 1395 N N . THR A 1 189 ? -0.495 -16.375 7.203 1 96.69 189 THR A N 1
ATOM 1396 C CA . THR A 1 189 ? -1.123 -15.359 6.359 1 96.69 189 THR A CA 1
ATOM 1397 C C . THR A 1 189 ? -1.27 -14.047 7.117 1 96.69 189 THR A C 1
ATOM 1399 O O . THR A 1 189 ? -0.881 -12.984 6.613 1 96.69 189 THR A O 1
ATOM 1402 N N . PRO A 1 190 ? -1.743 -14.039 8.43 1 96.38 190 PRO A N 1
ATOM 1403 C CA . PRO A 1 190 ? -1.888 -12.766 9.141 1 96.38 190 PRO A CA 1
ATOM 1404 C C . PRO A 1 190 ? -0.561 -12.031 9.297 1 96.38 190 PRO A C 1
ATOM 1406 O O . PRO A 1 190 ? -0.502 -10.812 9.117 1 96.38 190 PRO A O 1
ATOM 1409 N N . ARG A 1 191 ? 0.481 -12.75 9.594 1 96.44 191 ARG A N 1
ATOM 1410 C CA . ARG A 1 191 ? 1.794 -12.125 9.727 1 96.44 191 ARG A CA 1
ATOM 1411 C C . ARG A 1 191 ? 2.316 -11.648 8.375 1 96.44 191 ARG A C 1
ATOM 1413 O O . ARG A 1 191 ? 2.945 -10.594 8.281 1 96.44 191 ARG A O 1
ATOM 1420 N N . SER A 1 192 ? 2.104 -12.438 7.312 1 97.5 192 SER A N 1
ATOM 1421 C CA . SER A 1 192 ? 2.529 -12.07 5.969 1 97.5 192 SER A CA 1
ATOM 1422 C C . SER A 1 192 ? 1.888 -10.758 5.527 1 97.5 192 SER A C 1
ATOM 1424 O O . SER A 1 192 ? 2.551 -9.906 4.934 1 97.5 192 SER A O 1
ATOM 1426 N N . LEU A 1 193 ? 0.627 -10.656 5.828 1 97.44 193 LEU A N 1
ATOM 1427 C CA . LEU A 1 193 ? -0.14 -9.461 5.48 1 97.44 193 LEU A CA 1
ATOM 1428 C C . LEU A 1 193 ? 0.313 -8.266 6.309 1 97.44 193 LEU A C 1
ATOM 1430 O O . LEU A 1 193 ? 0.515 -7.172 5.773 1 97.44 193 LEU A O 1
ATOM 1434 N N . SER A 1 194 ? 0.496 -8.461 7.617 1 96.88 194 SER A N 1
ATOM 1435 C CA . SER A 1 194 ? 0.935 -7.398 8.523 1 96.88 194 SER A CA 1
ATOM 1436 C C . SER A 1 194 ? 2.309 -6.871 8.125 1 96.88 194 SER A C 1
ATOM 1438 O O . SER A 1 194 ? 2.494 -5.66 7.973 1 96.88 194 SER A O 1
ATOM 1440 N N . ALA A 1 195 ? 3.24 -7.781 7.906 1 97 195 ALA A N 1
ATOM 1441 C CA . ALA A 1 195 ? 4.617 -7.43 7.574 1 97 195 ALA A CA 1
ATOM 1442 C C . ALA A 1 195 ? 4.711 -6.836 6.172 1 97 195 ALA A C 1
ATOM 1444 O O . ALA A 1 195 ? 5.398 -5.836 5.957 1 97 195 ALA A O 1
ATOM 1445 N N . GLY A 1 196 ? 3.996 -7.457 5.227 1 98.25 196 GLY A N 1
ATOM 1446 C CA . GLY A 1 196 ? 4.027 -6.957 3.861 1 98.25 196 GLY A CA 1
ATOM 1447 C C . GLY A 1 196 ? 3.58 -5.512 3.746 1 98.25 196 GLY A C 1
ATOM 1448 O O . GLY A 1 196 ? 4.223 -4.707 3.068 1 98.25 196 GLY A O 1
ATOM 1449 N N . CYS A 1 197 ? 2.508 -5.195 4.41 1 98.12 197 CYS A N 1
ATOM 1450 C CA . CYS A 1 197 ? 1.998 -3.83 4.395 1 98.12 197 CYS A CA 1
ATOM 1451 C C . CYS A 1 197 ? 2.957 -2.883 5.105 1 98.12 197 CYS A C 1
ATOM 1453 O O . CYS A 1 197 ? 3.217 -1.778 4.625 1 98.12 197 CYS A O 1
ATOM 1455 N N . LEU A 1 198 ? 3.492 -3.344 6.211 1 97 198 LEU A N 1
ATOM 1456 C CA . LEU A 1 198 ? 4.438 -2.525 6.961 1 97 198 LEU A CA 1
ATOM 1457 C C . LEU A 1 198 ? 5.707 -2.283 6.152 1 97 198 LEU A C 1
ATOM 1459 O O . LEU A 1 198 ? 6.207 -1.157 6.094 1 97 198 LEU A O 1
ATOM 1463 N N . TYR A 1 199 ? 6.195 -3.281 5.512 1 97.62 199 TYR A N 1
ATOM 1464 C CA . TYR A 1 199 ? 7.441 -3.182 4.754 1 97.62 199 TYR A CA 1
ATOM 1465 C C . TYR A 1 199 ? 7.238 -2.377 3.477 1 97.62 199 TYR A C 1
ATOM 1467 O O . TYR A 1 199 ? 8.172 -1.741 2.982 1 97.62 199 TYR A O 1
ATOM 1475 N N . ALA A 1 200 ? 6.004 -2.41 2.982 1 98.5 200 ALA A N 1
ATOM 1476 C CA . ALA A 1 200 ? 5.703 -1.517 1.866 1 98.5 200 ALA A CA 1
ATOM 1477 C C . ALA A 1 200 ? 5.855 -0.055 2.277 1 98.5 200 ALA A C 1
ATOM 1479 O O . ALA A 1 200 ? 6.367 0.763 1.51 1 98.5 200 ALA A O 1
ATOM 1480 N N . GLN A 1 201 ? 5.395 0.264 3.5 1 98 201 GLN A N 1
ATOM 1481 C CA . GLN A 1 201 ? 5.586 1.609 4.035 1 98 201 GLN A CA 1
ATOM 1482 C C . GLN A 1 201 ? 7.07 1.949 4.152 1 98 201 GLN A C 1
ATOM 1484 O O . GLN A 1 201 ? 7.523 2.965 3.623 1 98 201 GLN A O 1
ATOM 1489 N N . ALA A 1 202 ? 7.793 1.068 4.801 1 97.62 202 ALA A N 1
ATOM 1490 C CA . ALA A 1 202 ? 9.211 1.303 5.055 1 97.62 202 ALA A CA 1
ATOM 1491 C C . ALA A 1 202 ? 9.992 1.397 3.748 1 97.62 202 ALA A C 1
ATOM 1493 O O . ALA A 1 202 ? 10.852 2.27 3.592 1 97.62 202 ALA A O 1
ATOM 1494 N N . GLY A 1 203 ? 9.688 0.501 2.822 1 98 203 GLY A N 1
ATOM 1495 C CA . GLY A 1 203 ? 10.359 0.516 1.532 1 98 203 GLY A CA 1
ATOM 1496 C C . GLY A 1 203 ? 10.133 1.801 0.757 1 98 203 GLY A C 1
ATOM 1497 O O . GLY A 1 203 ? 11.055 2.322 0.128 1 98 203 GLY A O 1
ATOM 1498 N N . LEU A 1 204 ? 8.922 2.287 0.764 1 98.44 204 LEU A N 1
ATOM 1499 C CA . LEU A 1 204 ? 8.586 3.543 0.1 1 98.44 204 LEU A CA 1
ATOM 1500 C C . LEU A 1 204 ? 9.43 4.688 0.653 1 98.44 204 LEU A C 1
ATOM 1502 O O . LEU A 1 204 ? 10.008 5.465 -0.111 1 98.44 204 LEU A O 1
ATOM 1506 N N . ILE A 1 205 ? 9.516 4.793 1.953 1 98.5 205 ILE A N 1
ATOM 1507 C CA . ILE A 1 205 ? 10.211 5.883 2.631 1 98.5 205 ILE A CA 1
ATOM 1508 C C . ILE A 1 205 ? 11.711 5.785 2.35 1 98.5 205 ILE A C 1
ATOM 1510 O O . ILE A 1 205 ? 12.352 6.785 2.012 1 98.5 205 ILE A O 1
ATOM 1514 N N . GLU A 1 206 ? 12.242 4.602 2.488 1 97.94 206 GLU A N 1
ATOM 1515 C CA . GLU A 1 206 ? 13.672 4.402 2.279 1 97.94 206 GLU A CA 1
ATOM 1516 C C . GLU A 1 206 ? 14.07 4.711 0.84 1 97.94 206 GLU A C 1
ATOM 1518 O O . GLU A 1 206 ? 15.094 5.348 0.597 1 97.94 206 GLU A O 1
ATOM 1523 N N . ARG A 1 207 ? 13.273 4.258 -0.056 1 96.75 207 ARG A N 1
ATOM 1524 C CA . ARG A 1 207 ? 13.516 4.555 -1.464 1 96.75 207 ARG A CA 1
ATOM 1525 C C . ARG A 1 207 ? 13.461 6.059 -1.72 1 96.75 207 ARG A C 1
ATOM 1527 O O . ARG A 1 207 ? 14.336 6.609 -2.389 1 96.75 207 ARG A O 1
ATOM 1534 N N . ALA A 1 208 ? 12.461 6.703 -1.216 1 97.81 208 ALA A N 1
ATOM 1535 C CA . ALA A 1 208 ? 12.289 8.141 -1.402 1 97.81 208 ALA A CA 1
ATOM 1536 C C . ALA A 1 208 ? 13.469 8.914 -0.824 1 97.81 208 ALA A C 1
ATOM 1538 O O . ALA A 1 208 ? 13.945 9.875 -1.43 1 97.81 208 ALA A O 1
ATOM 1539 N N . TRP A 1 209 ? 13.898 8.547 0.338 1 98.12 209 TRP A N 1
ATOM 1540 C CA . TRP A 1 209 ? 15.023 9.195 0.991 1 98.12 209 TRP A CA 1
ATOM 1541 C C . TRP A 1 209 ? 16.281 9.094 0.133 1 98.12 209 TRP A C 1
ATOM 1543 O O . TRP A 1 209 ? 16.984 10.086 -0.07 1 98.12 209 TRP A O 1
ATOM 1553 N N . ARG A 1 210 ? 16.562 7.918 -0.363 1 96.12 210 ARG A N 1
ATOM 1554 C CA . ARG A 1 210 ? 17.75 7.715 -1.204 1 96.12 210 ARG A CA 1
ATOM 1555 C C . ARG A 1 210 ? 17.656 8.555 -2.475 1 96.12 210 ARG A C 1
ATOM 1557 O O . ARG A 1 210 ? 18.656 9.156 -2.895 1 96.12 210 ARG A O 1
ATOM 1564 N N . ASP A 1 211 ? 16.453 8.539 -3.051 1 95.12 211 ASP A N 1
ATOM 1565 C CA . ASP A 1 211 ? 16.25 9.328 -4.262 1 95.12 211 ASP A CA 1
ATOM 1566 C C . ASP A 1 211 ? 16.562 10.805 -4.016 1 95.12 211 ASP A C 1
ATOM 1568 O O . ASP A 1 211 ? 17.219 11.453 -4.84 1 95.12 211 ASP A O 1
ATOM 1572 N N . LEU A 1 212 ? 16.141 11.328 -2.908 1 96.12 212 LEU A N 1
ATOM 1573 C CA . LEU A 1 212 ? 16.359 12.734 -2.592 1 96.12 212 LEU A CA 1
ATOM 1574 C C . LEU A 1 212 ? 17.828 13.008 -2.283 1 96.12 212 LEU A C 1
ATOM 1576 O O . LEU A 1 212 ? 18.375 14.023 -2.719 1 96.12 212 LEU A O 1
ATOM 1580 N N . ALA A 1 213 ? 18.375 12.133 -1.475 1 95.88 213 ALA A N 1
ATOM 1581 C CA . ALA A 1 213 ? 19.797 12.289 -1.154 1 95.88 213 ALA A CA 1
ATOM 1582 C C . ALA A 1 213 ? 20.641 12.312 -2.422 1 95.88 213 ALA A C 1
ATOM 1584 O O . ALA A 1 213 ? 21.547 13.133 -2.545 1 95.88 213 ALA A O 1
ATOM 1585 N N . ASP A 1 214 ? 20.344 11.461 -3.338 1 94.81 214 ASP A N 1
ATOM 1586 C CA . ASP A 1 214 ? 21.062 11.391 -4.605 1 94.81 214 ASP A CA 1
ATOM 1587 C C . ASP A 1 214 ? 20.828 12.648 -5.441 1 94.81 214 ASP A C 1
ATOM 1589 O O . ASP A 1 214 ? 21.75 13.172 -6.066 1 94.81 214 ASP A O 1
ATOM 1593 N N . ALA A 1 215 ? 19.609 13.094 -5.473 1 93.75 215 ALA A N 1
ATOM 1594 C CA . ALA A 1 215 ? 19.234 14.227 -6.312 1 93.75 215 ALA A CA 1
ATOM 1595 C C . ALA A 1 215 ? 19.844 15.531 -5.781 1 93.75 215 ALA A C 1
ATOM 1597 O O . ALA A 1 215 ? 20.297 16.375 -6.559 1 93.75 215 ALA A O 1
ATOM 1598 N N . TRP A 1 216 ? 19.797 15.664 -4.461 1 95.69 216 TRP A N 1
ATOM 1599 C CA . TRP A 1 216 ? 20.188 16.938 -3.869 1 95.69 216 TRP A CA 1
ATOM 1600 C C . TRP A 1 216 ? 21.656 16.938 -3.477 1 95.69 216 TRP A C 1
ATOM 1602 O O . TRP A 1 216 ? 22.234 17.984 -3.209 1 95.69 216 TRP A O 1
ATOM 1612 N N . GLN A 1 217 ? 22.281 15.797 -3.443 1 96.88 217 GLN A N 1
ATOM 1613 C CA . GLN A 1 217 ? 23.688 15.656 -3.088 1 96.88 217 GLN A CA 1
ATOM 1614 C C . GLN A 1 217 ? 24 16.391 -1.79 1 96.88 217 GLN A C 1
ATOM 1616 O O . GLN A 1 217 ? 24.984 17.141 -1.713 1 96.88 217 GLN A O 1
ATOM 1621 N N . ALA A 1 218 ? 23.141 16.297 -0.838 1 96.88 218 ALA A N 1
ATOM 1622 C CA . ALA A 1 218 ? 23.219 16.906 0.489 1 96.88 218 ALA A CA 1
ATOM 1623 C C . ALA A 1 218 ? 22.5 16.047 1.525 1 96.88 218 ALA A C 1
ATOM 1625 O O . ALA A 1 218 ? 21.672 15.203 1.174 1 96.88 218 ALA A O 1
ATOM 1626 N N . PRO A 1 219 ? 22.875 16.234 2.783 1 97.31 219 PRO A N 1
ATOM 1627 C CA . PRO A 1 219 ? 22.141 15.5 3.816 1 97.31 219 PRO A CA 1
ATOM 1628 C C . PRO A 1 219 ? 20.641 15.836 3.822 1 97.31 219 PRO A C 1
ATOM 1630 O O . PRO A 1 219 ? 20.266 17 3.631 1 97.31 219 PRO A O 1
ATOM 1633 N N . VAL A 1 220 ? 19.844 14.781 3.963 1 98.44 220 VAL A N 1
ATOM 1634 C CA . VAL A 1 220 ? 18.391 14.922 4.051 1 98.44 220 VAL A CA 1
ATOM 1635 C C . VAL A 1 220 ? 17.891 14.375 5.391 1 98.44 220 VAL A C 1
ATOM 1637 O O . VAL A 1 220 ? 18.125 13.211 5.715 1 98.44 220 VAL A O 1
ATOM 1640 N N . ARG A 1 221 ? 17.281 15.195 6.227 1 98.69 221 ARG A N 1
ATOM 1641 C CA . ARG A 1 221 ? 16.672 14.719 7.465 1 98.69 221 ARG A CA 1
ATOM 1642 C C . ARG A 1 221 ? 15.32 14.07 7.191 1 98.69 221 ARG A C 1
ATOM 1644 O O . ARG A 1 221 ? 14.484 14.648 6.504 1 98.69 221 ARG A O 1
ATOM 1651 N N . LEU A 1 222 ? 15.141 12.883 7.684 1 98.69 222 LEU A N 1
ATOM 1652 C CA . LEU A 1 222 ? 13.852 12.211 7.645 1 98.69 222 LEU A CA 1
ATOM 1653 C C . LEU A 1 222 ? 13.031 12.531 8.891 1 98.69 222 LEU A C 1
ATOM 1655 O O . LEU A 1 222 ? 13.438 12.227 10.008 1 98.69 222 LEU A O 1
ATOM 1659 N N . VAL A 1 223 ? 11.898 13.172 8.695 1 98.69 223 VAL A N 1
ATOM 1660 C CA . VAL A 1 223 ? 11 13.547 9.781 1 98.69 223 VAL A CA 1
ATOM 1661 C C . VAL A 1 223 ? 9.742 12.68 9.719 1 98.69 223 VAL A C 1
ATOM 1663 O O . VAL A 1 223 ? 9.086 12.594 8.68 1 98.69 223 VAL A O 1
ATOM 1666 N N . LEU A 1 224 ? 9.43 12.016 10.797 1 98.19 224 LEU A N 1
ATOM 1667 C CA . LEU A 1 224 ? 8.227 11.188 10.891 1 98.19 224 LEU A CA 1
ATOM 1668 C C . LEU A 1 224 ? 7.172 11.867 11.758 1 98.19 224 LEU A C 1
ATOM 1670 O O . LEU A 1 224 ? 7.484 12.414 12.812 1 98.19 224 LEU A O 1
ATOM 1674 N N . ALA A 1 225 ? 5.977 11.859 11.266 1 96.5 225 ALA A N 1
ATOM 1675 C CA . ALA A 1 225 ? 4.832 12.375 12.016 1 96.5 225 ALA A CA 1
ATOM 1676 C C . ALA A 1 225 ? 3.586 11.531 11.766 1 96.5 225 ALA A C 1
ATOM 1678 O O . ALA A 1 225 ? 3.541 10.742 10.812 1 96.5 225 ALA A O 1
ATOM 1679 N N . GLY A 1 226 ? 2.623 11.641 12.703 1 92.56 226 GLY A N 1
ATOM 1680 C CA . GLY A 1 226 ? 1.352 10.961 12.516 1 92.56 226 GLY A CA 1
ATOM 1681 C C . GLY A 1 226 ? 1.16 9.781 13.445 1 92.56 226 GLY A C 1
ATOM 1682 O O . GLY A 1 226 ? 2.094 9.375 14.141 1 92.56 226 GLY A O 1
ATOM 1683 N N . GLY A 1 227 ? -0.059 9.219 13.484 1 82.19 227 GLY A N 1
ATOM 1684 C CA . GLY A 1 227 ? -0.505 8.234 14.461 1 82.19 227 GLY A CA 1
ATOM 1685 C C . GLY A 1 227 ? 0.19 6.895 14.312 1 82.19 227 GLY A C 1
ATOM 1686 O O . GLY A 1 227 ? 0.336 6.152 15.289 1 82.19 227 GLY A O 1
ATOM 1687 N N . ALA A 1 228 ? 0.599 6.457 13.188 1 81.44 228 ALA A N 1
ATOM 1688 C CA . ALA A 1 228 ? 1.181 5.137 12.961 1 81.44 228 ALA A CA 1
ATOM 1689 C C . ALA A 1 228 ? 2.703 5.215 12.883 1 81.44 228 ALA A C 1
ATOM 1691 O O . ALA A 1 228 ? 3.355 4.281 12.406 1 81.44 228 ALA A O 1
ATOM 1692 N N . ALA A 1 229 ? 3.277 6.254 13.305 1 84.31 229 ALA A N 1
ATOM 1693 C CA . ALA A 1 229 ? 4.703 6.508 13.117 1 84.31 229 ALA A CA 1
ATOM 1694 C C . ALA A 1 229 ? 5.547 5.496 13.883 1 84.31 229 ALA A C 1
ATOM 1696 O O . ALA A 1 229 ? 6.605 5.074 13.406 1 84.31 229 ALA A O 1
ATOM 1697 N N . ASP A 1 230 ? 5.062 5.027 14.938 1 88.25 230 ASP A N 1
ATOM 1698 C CA . ASP A 1 230 ? 5.871 4.156 15.789 1 88.25 230 ASP A CA 1
ATOM 1699 C C . ASP A 1 230 ? 6.129 2.812 15.109 1 88.25 230 ASP A C 1
ATOM 1701 O O . ASP A 1 230 ? 7.266 2.342 15.062 1 88.25 230 ASP A O 1
ATOM 1705 N N . ASP A 1 231 ? 5.16 2.205 14.578 1 88.88 231 ASP A N 1
ATOM 1706 C CA . ASP A 1 231 ? 5.312 0.898 13.945 1 88.88 231 ASP A CA 1
ATOM 1707 C C . ASP A 1 231 ? 6.203 0.989 12.711 1 88.88 231 ASP A C 1
ATOM 1709 O O . ASP A 1 231 ? 7.066 0.136 12.492 1 88.88 231 ASP A O 1
ATOM 1713 N N . VAL A 1 232 ? 5.977 2.023 11.938 1 92 232 VAL A N 1
ATOM 1714 C CA . VAL A 1 232 ? 6.781 2.18 10.734 1 92 232 VAL A CA 1
ATOM 1715 C C . VAL A 1 232 ? 8.227 2.475 11.109 1 92 232 VAL A C 1
ATOM 1717 O O . VAL A 1 232 ? 9.156 1.947 10.492 1 92 232 VAL A O 1
ATOM 1720 N N . ALA A 1 233 ? 8.398 3.301 12.148 1 93.38 233 ALA A N 1
ATOM 1721 C CA . ALA A 1 233 ? 9.742 3.646 12.609 1 93.38 233 ALA A CA 1
ATOM 1722 C C . ALA A 1 233 ? 10.531 2.396 12.984 1 93.38 233 ALA A C 1
ATOM 1724 O O . ALA A 1 233 ? 11.734 2.312 12.711 1 93.38 233 ALA A O 1
ATOM 1725 N N . ARG A 1 234 ? 9.93 1.423 13.562 1 91.12 234 ARG A N 1
ATOM 1726 C CA . ARG A 1 234 ? 10.594 0.198 13.992 1 91.12 234 ARG A CA 1
ATOM 1727 C C . ARG A 1 234 ? 11.094 -0.604 12.797 1 91.12 234 ARG A C 1
ATOM 1729 O O . ARG A 1 234 ? 12.055 -1.363 12.906 1 91.12 234 ARG A O 1
ATOM 1736 N N . ALA A 1 235 ? 10.445 -0.417 11.688 1 93 235 ALA A N 1
ATOM 1737 C CA . ALA A 1 235 ? 10.789 -1.182 10.492 1 93 235 ALA A CA 1
ATOM 1738 C C . ALA A 1 235 ? 11.852 -0.46 9.672 1 93 235 ALA A C 1
ATOM 1740 O O . ALA A 1 235 ? 12.477 -1.058 8.789 1 93 235 ALA A O 1
ATOM 1741 N N . LEU A 1 236 ? 12.016 0.831 9.883 1 95.5 236 LEU A N 1
ATOM 1742 C CA . LEU A 1 236 ? 12.938 1.63 9.078 1 95.5 236 LEU A CA 1
ATOM 1743 C C . LEU A 1 236 ? 14.383 1.329 9.445 1 95.5 236 LEU A C 1
ATOM 1745 O O . LEU A 1 236 ? 14.695 1.075 10.617 1 95.5 236 LEU A O 1
ATOM 1749 N N . THR A 1 237 ? 15.273 1.409 8.445 1 93.75 237 THR A N 1
ATOM 1750 C CA . THR A 1 237 ? 16.703 1.221 8.672 1 93.75 237 THR A CA 1
ATOM 1751 C C . THR A 1 237 ? 17.438 2.559 8.648 1 93.75 237 THR A C 1
ATOM 1753 O O . THR A 1 237 ? 18.656 2.605 8.805 1 93.75 237 THR A O 1
ATOM 1756 N N . LEU A 1 238 ? 16.734 3.662 8.469 1 96.12 238 LEU A N 1
ATOM 1757 C CA . LEU A 1 238 ? 17.312 4.996 8.328 1 96.12 238 LEU A CA 1
ATOM 1758 C C . LEU A 1 238 ? 17.188 5.777 9.633 1 96.12 238 LEU A C 1
ATOM 1760 O O . LEU A 1 238 ? 16.172 5.652 10.344 1 96.12 238 LEU A O 1
ATOM 1764 N N . PRO A 1 239 ? 18.234 6.633 9.891 1 97 239 PRO A N 1
ATOM 1765 C CA . PRO A 1 239 ? 18 7.598 10.977 1 97 239 PRO A CA 1
ATOM 1766 C C . PRO A 1 239 ? 16.812 8.516 10.703 1 97 239 PRO A C 1
ATOM 1768 O O . PRO A 1 239 ? 16.578 8.906 9.562 1 97 239 PRO A O 1
ATOM 1771 N N . HIS A 1 240 ? 16.047 8.812 11.75 1 97.81 240 HIS A N 1
ATOM 1772 C CA . HIS A 1 240 ? 14.867 9.648 11.602 1 97.81 240 HIS A CA 1
ATOM 1773 C C . HIS A 1 240 ? 14.617 10.477 12.859 1 97.81 240 HIS A C 1
ATOM 1775 O O . HIS A 1 240 ? 15.164 10.18 13.922 1 97.81 240 HIS A O 1
ATOM 1781 N N . THR A 1 241 ? 13.914 11.531 12.727 1 97.56 241 THR A N 1
ATOM 1782 C CA . THR A 1 241 ? 13.445 12.383 13.812 1 97.56 241 THR A CA 1
ATOM 1783 C C . THR A 1 241 ? 11.922 12.359 13.906 1 97.56 241 THR A C 1
ATOM 1785 O O . THR A 1 241 ? 11.234 12.445 12.891 1 97.56 241 THR A O 1
ATOM 1788 N N . ARG A 1 242 ? 11.43 12.25 15.125 1 96.06 242 ARG A N 1
ATOM 1789 C CA . ARG A 1 242 ? 9.992 12.234 15.352 1 96.06 242 ARG A CA 1
ATOM 1790 C C . ARG A 1 242 ? 9.469 13.633 15.672 1 96.06 242 ARG A C 1
ATOM 1792 O O . ARG A 1 242 ? 10.125 14.398 16.391 1 96.06 242 ARG A O 1
ATOM 1799 N N . HIS A 1 243 ? 8.422 14.008 15.031 1 94.88 243 HIS A N 1
ATOM 1800 C CA . HIS A 1 243 ? 7.68 15.219 15.367 1 94.88 243 HIS A CA 1
ATOM 1801 C C . HIS A 1 243 ? 6.18 14.953 15.438 1 94.88 243 HIS A C 1
ATOM 1803 O O . HIS 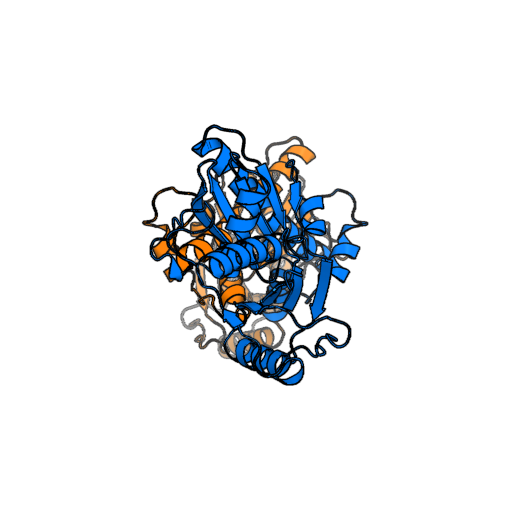A 1 243 ? 5.496 14.984 14.414 1 94.88 243 HIS A O 1
ATOM 1809 N N . ASP A 1 244 ? 5.516 14.836 16.516 1 89.06 244 ASP A N 1
ATOM 1810 C CA . ASP A 1 244 ? 4.172 14.297 16.719 1 89.06 244 ASP A CA 1
ATOM 1811 C C . ASP A 1 244 ? 3.105 15.344 16.406 1 89.06 244 ASP A C 1
ATOM 1813 O O . ASP A 1 244 ? 1.967 15 16.094 1 89.06 244 ASP A O 1
ATOM 1817 N N . ALA A 1 245 ? 3.385 16.625 16.484 1 94.38 245 ALA A N 1
ATOM 1818 C CA . ALA A 1 2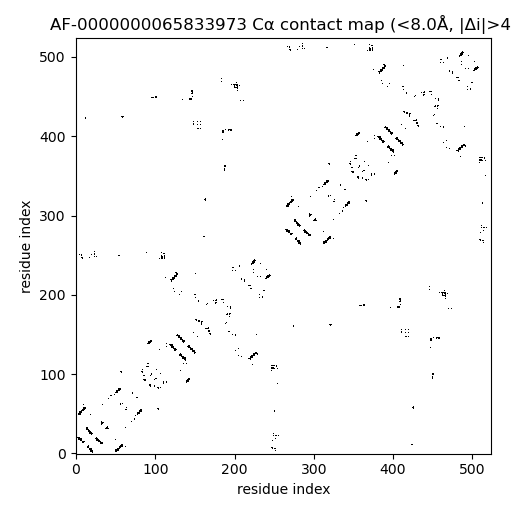45 ? 2.365 17.672 16.328 1 94.38 245 ALA A CA 1
ATOM 1819 C C . ALA A 1 245 ? 2.684 18.578 15.141 1 94.38 245 ALA A C 1
ATOM 1821 O O . ALA A 1 245 ? 2.428 19.781 15.188 1 94.38 245 ALA A O 1
ATOM 1822 N N . LEU A 1 246 ? 3.182 17.922 14.148 1 96.25 246 LEU A N 1
ATOM 1823 C CA . LEU A 1 246 ? 3.723 18.672 13.023 1 96.25 246 LEU A CA 1
ATOM 1824 C C . LEU A 1 246 ? 2.646 19.547 12.383 1 96.25 246 LEU A C 1
ATOM 1826 O O . LEU A 1 246 ? 2.854 20.75 12.18 1 96.25 246 LEU A O 1
ATOM 1830 N N . ILE A 1 247 ? 1.492 19 12.086 1 97.75 247 ILE A N 1
ATOM 1831 C CA . ILE A 1 247 ? 0.418 19.703 11.391 1 97.75 247 ILE A CA 1
ATOM 1832 C C . ILE A 1 247 ? -0.149 20.797 12.297 1 97.75 247 ILE A C 1
ATOM 1834 O O . ILE A 1 247 ? -0.344 21.938 11.852 1 97.75 247 ILE A O 1
ATOM 1838 N N . LEU A 1 248 ? -0.344 20.516 13.57 1 98.38 248 LEU A N 1
ATOM 1839 C CA . LEU A 1 248 ? -0.866 21.5 14.508 1 98.38 248 LEU A CA 1
ATOM 1840 C C . LEU A 1 248 ? 0.137 22.625 14.734 1 98.38 248 LEU A C 1
ATOM 1842 O O . LEU A 1 248 ? -0.249 23.797 14.867 1 98.38 248 LEU A O 1
ATOM 1846 N N . SER A 1 249 ? 1.4 22.281 14.75 1 98 249 SER A N 1
ATOM 1847 C CA . SER A 1 249 ? 2.434 23.297 14.844 1 98 249 SER A CA 1
ATOM 1848 C C . SER A 1 249 ? 2.408 24.234 13.641 1 98 249 SER A C 1
ATOM 1850 O O . SER A 1 249 ? 2.576 25.438 13.773 1 98 249 SER A O 1
ATOM 1852 N N . GLY A 1 250 ? 2.219 23.656 12.461 1 98.56 250 GLY A N 1
ATOM 1853 C CA . GLY A 1 250 ? 2.07 24.469 11.266 1 98.56 250 GLY A CA 1
ATOM 1854 C C . GLY A 1 250 ? 0.857 25.375 11.305 1 98.56 250 GLY A C 1
ATOM 1855 O O . GLY A 1 250 ? 0.934 26.531 10.906 1 98.56 250 GLY A O 1
ATOM 1856 N N . LEU A 1 251 ? -0.235 24.859 11.781 1 98.44 251 LEU A N 1
ATOM 1857 C CA . LEU A 1 251 ? -1.457 25.641 11.922 1 98.44 251 LEU A CA 1
ATOM 1858 C C . LEU A 1 251 ? -1.244 26.828 12.867 1 98.44 251 LEU A C 1
ATOM 1860 O O . LEU A 1 251 ? -1.783 27.906 12.648 1 98.44 251 LEU A O 1
ATOM 1864 N N . ALA A 1 252 ? -0.492 26.578 13.945 1 98.12 252 ALA A N 1
ATOM 1865 C CA . ALA A 1 252 ? -0.198 27.656 14.891 1 98.12 252 ALA A CA 1
ATOM 1866 C C . ALA A 1 252 ? 0.555 28.797 14.211 1 98.12 252 ALA A C 1
ATOM 1868 O O . ALA A 1 252 ? 0.291 29.969 14.477 1 98.12 252 ALA A O 1
ATOM 1869 N N . LEU A 1 253 ? 1.424 28.469 13.367 1 97.94 253 LEU A N 1
ATOM 1870 C CA . LEU A 1 253 ? 2.191 29.469 12.641 1 97.94 253 LEU A CA 1
ATOM 1871 C C . LEU A 1 253 ? 1.299 30.25 11.672 1 97.94 253 LEU A C 1
ATOM 1873 O O . LEU A 1 253 ? 1.406 31.469 11.57 1 97.94 253 LEU A O 1
ATOM 1877 N N . ILE A 1 254 ? 0.438 29.516 10.984 1 97.94 254 ILE A N 1
ATOM 1878 C CA . ILE A 1 254 ? -0.493 30.141 10.047 1 97.94 254 ILE A CA 1
ATOM 1879 C C . ILE A 1 254 ? -1.413 31.094 10.805 1 97.94 254 ILE A C 1
ATOM 1881 O O . ILE A 1 254 ? -1.659 32.219 10.352 1 97.94 254 ILE A O 1
ATOM 1885 N N . ALA A 1 255 ? -1.914 30.656 11.953 1 96.94 255 ALA A N 1
ATOM 1886 C CA . ALA A 1 255 ? -2.783 31.484 12.789 1 96.94 255 ALA A CA 1
ATOM 1887 C C . ALA A 1 255 ? -2.076 32.75 13.227 1 96.94 255 ALA A C 1
ATOM 1889 O O . ALA A 1 255 ? -2.662 33.844 13.18 1 96.94 255 ALA A O 1
ATOM 1890 N N . ALA A 1 256 ? -0.87 32.625 13.633 1 94.88 256 ALA A N 1
ATOM 1891 C CA . ALA A 1 256 ? -0.093 33.781 14.086 1 94.88 256 ALA A CA 1
ATOM 1892 C C . ALA A 1 256 ? 0.123 34.781 12.945 1 94.88 256 ALA A C 1
ATOM 1894 O O . ALA A 1 256 ? 0.078 36 13.164 1 94.88 256 ALA A O 1
ATOM 1895 N N . GLU A 1 257 ? 0.351 34.25 11.773 1 91.56 257 GLU A N 1
ATOM 1896 C CA . GLU A 1 257 ? 0.538 35.125 10.609 1 91.56 257 GLU A CA 1
ATOM 1897 C C . GLU A 1 257 ? -0.757 35.844 10.242 1 91.56 257 GLU A C 1
ATOM 1899 O O . GLU A 1 257 ? -0.738 37.031 9.883 1 91.56 257 GLU A O 1
ATOM 1904 N N . GLY A 1 258 ? -1.864 35.094 10.227 1 84 258 GLY A N 1
ATOM 1905 C CA . GLY A 1 258 ? -3.158 35.688 9.914 1 84 258 GLY A CA 1
ATOM 1906 C C . GLY A 1 258 ? -3.598 36.75 10.914 1 84 258 GLY A C 1
ATOM 1907 O O . GLY A 1 258 ? -4.152 37.781 10.539 1 84 258 GLY A O 1
ATOM 1908 N N . ALA A 1 259 ? -3.35 36.531 12.172 1 74.88 259 ALA A N 1
ATOM 1909 C CA . ALA A 1 259 ? -3.701 37.5 13.227 1 74.88 259 ALA A CA 1
ATOM 1910 C C . ALA A 1 259 ? -2.883 38.781 13.102 1 74.88 259 ALA A C 1
ATOM 1912 O O . ALA A 1 259 ? -3.344 39.844 13.484 1 74.88 259 ALA A O 1
ATOM 1913 N N . ALA A 1 260 ? -1.679 38.656 12.531 1 69.62 260 ALA A N 1
ATOM 1914 C CA . ALA A 1 260 ? -0.825 39.812 12.375 1 69.62 260 ALA A CA 1
ATOM 1915 C C . ALA A 1 260 ? -1.304 40.688 11.219 1 69.62 260 ALA A C 1
ATOM 1917 O O . ALA A 1 260 ? -1.025 41.906 11.18 1 69.62 260 ALA A O 1
ATOM 1918 N N . GLN A 1 261 ? -2.027 40 10.312 1 65.25 261 GLN A N 1
ATOM 1919 C CA . GLN A 1 261 ? -2.516 40.75 9.148 1 65.25 261 GLN A CA 1
ATOM 1920 C C . GLN A 1 261 ? -3.838 41.438 9.453 1 65.25 261 GLN A C 1
ATOM 1922 O O . GLN A 1 261 ? -4.227 42.375 8.75 1 65.25 261 GLN A O 1
ATOM 1927 N N . ASP A 1 262 ? -4.605 41.125 10.461 1 55.34 262 ASP A N 1
ATOM 1928 C CA . ASP A 1 262 ? -5.824 41.812 10.883 1 55.34 262 ASP A CA 1
ATOM 1929 C C . ASP A 1 262 ? -5.512 42.938 11.852 1 55.34 262 ASP A C 1
ATOM 1931 O O . ASP A 1 262 ? -4.676 42.812 12.742 1 55.34 262 ASP A O 1
ATOM 1935 N N . MET B 1 1 ? -4.086 -40.375 -28.016 1 46.38 1 MET B N 1
ATOM 1936 C CA . MET B 1 1 ? -3.389 -39.094 -27.938 1 46.38 1 MET B CA 1
ATOM 1937 C C . MET B 1 1 ? -3.623 -38.438 -26.578 1 46.38 1 MET B C 1
ATOM 1939 O O . MET B 1 1 ? -4.734 -38.469 -26.047 1 46.38 1 MET B O 1
ATOM 1943 N N . ASN B 1 2 ? -2.59 -38.219 -25.719 1 72.12 2 ASN B N 1
ATOM 1944 C CA . ASN B 1 2 ? -2.693 -37.844 -24.312 1 72.12 2 ASN B CA 1
ATOM 1945 C C . ASN B 1 2 ? -3.436 -36.5 -24.141 1 72.12 2 ASN B C 1
ATOM 1947 O O . ASN B 1 2 ? -3.035 -35.5 -24.703 1 72.12 2 ASN B O 1
ATOM 1951 N N . LYS B 1 3 ? -4.711 -36.562 -23.859 1 85.81 3 LYS B N 1
ATOM 1952 C CA . LYS B 1 3 ? -5.621 -35.438 -23.703 1 85.81 3 LYS B CA 1
ATOM 1953 C C . LYS B 1 3 ? -5.02 -34.344 -22.812 1 85.81 3 LYS B C 1
ATOM 1955 O O . LYS B 1 3 ? -4.336 -34.656 -21.828 1 85.81 3 LYS B O 1
ATOM 1960 N N . PRO B 1 4 ? -5.23 -33.156 -23.281 1 94.88 4 PRO B N 1
ATOM 1961 C CA . PRO B 1 4 ? -4.73 -32.031 -22.484 1 94.88 4 PRO B CA 1
ATOM 1962 C C . PRO B 1 4 ? -5.469 -31.859 -21.156 1 94.88 4 PRO B C 1
ATOM 1964 O O . PRO B 1 4 ? -6.504 -32.5 -20.938 1 94.88 4 PRO B O 1
ATOM 1967 N N . HIS B 1 5 ? -4.898 -31.172 -20.281 1 97.25 5 HIS B N 1
ATOM 1968 C CA . HIS B 1 5 ? -5.555 -30.75 -19.047 1 97.25 5 HIS B CA 1
ATOM 1969 C C . HIS B 1 5 ? -5.984 -29.297 -19.125 1 97.25 5 HIS B C 1
ATOM 1971 O O . HIS B 1 5 ? -5.258 -28.453 -19.656 1 97.25 5 HIS B O 1
ATOM 1977 N N . LEU B 1 6 ? -7.18 -29 -18.672 1 98.12 6 LEU B N 1
ATOM 1978 C CA . LEU B 1 6 ? -7.605 -27.609 -18.516 1 98.12 6 LEU B CA 1
ATOM 1979 C C . LEU B 1 6 ? -7.176 -27.062 -17.156 1 98.12 6 LEU B C 1
ATOM 1981 O O . LEU B 1 6 ? -7.492 -27.641 -16.125 1 98.12 6 LEU B O 1
ATOM 1985 N N . LEU B 1 7 ? -6.402 -26.016 -17.219 1 98.62 7 LEU B N 1
ATOM 1986 C CA . LEU B 1 7 ? -5.926 -25.344 -16.016 1 98.62 7 LEU B CA 1
ATOM 1987 C C . LEU B 1 7 ? -6.68 -24.031 -15.789 1 98.62 7 LEU B C 1
ATOM 1989 O O . LEU B 1 7 ? -6.891 -23.266 -16.734 1 98.62 7 LEU B O 1
ATOM 1993 N N . ILE B 1 8 ? -7.145 -23.781 -14.531 1 98.69 8 ILE B N 1
ATOM 1994 C CA . ILE B 1 8 ? -7.891 -22.578 -14.227 1 98.69 8 ILE B CA 1
ATOM 1995 C C . ILE B 1 8 ? -7.336 -21.938 -12.961 1 98.69 8 ILE B C 1
ATOM 1997 O O . ILE B 1 8 ? -7.238 -22.578 -11.914 1 98.69 8 ILE B O 1
ATOM 2001 N N . ASP B 1 9 ? -6.887 -20.75 -13.047 1 98.38 9 ASP B N 1
ATOM 2002 C CA . ASP B 1 9 ? -6.488 -19.906 -11.914 1 98.38 9 ASP B CA 1
ATOM 2003 C C . ASP B 1 9 ? -7.516 -18.812 -11.656 1 98.38 9 ASP B C 1
ATOM 2005 O O . ASP B 1 9 ? -7.5 -17.766 -12.312 1 98.38 9 ASP B O 1
ATOM 2009 N N . ALA B 1 10 ? -8.375 -19.031 -10.672 1 98.19 10 ALA B N 1
ATOM 2010 C CA . ALA B 1 10 ? -9.43 -18.094 -10.32 1 98.19 10 ALA B CA 1
ATOM 2011 C C . ALA B 1 10 ? -8.977 -17.141 -9.219 1 98.19 10 ALA B C 1
ATOM 2013 O O . ALA B 1 10 ? -9.102 -17.453 -8.031 1 98.19 10 ALA B O 1
ATOM 2014 N N . GLY B 1 11 ? -8.492 -16.016 -9.641 1 96.44 11 GLY B N 1
ATOM 2015 C CA . GLY B 1 11 ? -8.125 -14.961 -8.695 1 96.44 11 GLY B CA 1
ATOM 2016 C C . GLY B 1 11 ? -9.281 -14.039 -8.359 1 96.44 11 GLY B C 1
ATOM 2017 O O . GLY B 1 11 ? -10.391 -14.195 -8.883 1 96.44 11 GLY B O 1
ATOM 2018 N N . ASN B 1 12 ? -9.055 -13.008 -7.559 1 95.12 12 ASN B N 1
ATOM 2019 C CA . ASN B 1 12 ? -10.086 -12.102 -7.059 1 95.12 12 ASN B CA 1
ATOM 2020 C C . ASN B 1 12 ? -10.555 -11.133 -8.141 1 95.12 12 ASN B C 1
ATOM 2022 O O . ASN B 1 12 ? -11.695 -10.672 -8.117 1 95.12 12 ASN B O 1
ATOM 2026 N N . SER B 1 13 ? -9.734 -10.828 -9.055 1 93.62 13 SER B N 1
ATOM 2027 C CA . SER B 1 13 ? -10.055 -9.82 -10.062 1 93.62 13 SER B CA 1
ATOM 2028 C C . SER B 1 13 ? -10.398 -10.469 -11.398 1 93.62 13 SER B C 1
ATOM 2030 O O . SER B 1 13 ? -11.312 -10.031 -12.094 1 93.62 13 SER B O 1
ATOM 2032 N N . ARG B 1 14 ? -9.609 -11.539 -11.766 1 94.12 14 ARG B N 1
ATOM 2033 C CA . ARG B 1 14 ? -9.766 -12.211 -13.055 1 94.12 14 ARG B CA 1
ATOM 2034 C C . ARG B 1 14 ? -9.578 -13.711 -12.914 1 94.12 14 ARG B C 1
ATOM 2036 O O . ARG B 1 14 ? -8.945 -14.18 -11.969 1 94.12 14 ARG B O 1
ATOM 2043 N N . ILE B 1 15 ? -10.172 -14.383 -13.852 1 97.31 15 ILE B N 1
ATOM 2044 C CA . ILE B 1 15 ? -9.969 -15.82 -13.984 1 97.31 15 ILE B CA 1
ATOM 2045 C C . ILE B 1 15 ? -9.156 -16.109 -15.242 1 97.31 15 ILE B C 1
ATOM 2047 O O . ILE B 1 15 ? -9.539 -15.727 -16.344 1 97.31 15 ILE B O 1
ATOM 2051 N N . LYS B 1 16 ? -7.984 -16.797 -15.078 1 97.44 16 LYS B N 1
ATOM 2052 C CA . LYS B 1 16 ? -7.125 -17.188 -16.188 1 97.44 16 LYS B CA 1
ATOM 2053 C C . LYS B 1 16 ? -7.195 -18.703 -16.438 1 97.44 16 LYS B C 1
ATOM 2055 O O . LYS B 1 16 ? -7.375 -19.469 -15.484 1 97.44 16 LYS B O 1
ATOM 2060 N N . TRP B 1 17 ? -7.129 -19.031 -17.672 1 98.12 17 TRP B N 1
ATOM 2061 C CA . TRP B 1 17 ? -7.137 -20.469 -17.969 1 98.12 17 TRP B CA 1
ATOM 2062 C C . TRP B 1 17 ? -6.156 -20.797 -19.094 1 98.12 17 TRP B C 1
ATOM 2064 O O . TRP B 1 17 ? -5.73 -19.906 -19.828 1 98.12 17 TRP B O 1
ATOM 2074 N N . ALA B 1 18 ? -5.707 -22.047 -19.141 1 98.12 18 ALA B N 1
ATOM 2075 C CA . ALA B 1 18 ? -4.852 -22.578 -20.203 1 98.12 18 ALA B CA 1
ATOM 2076 C C . ALA B 1 18 ? -5.145 -24.047 -20.453 1 98.12 18 ALA B C 1
ATOM 2078 O O . ALA B 1 18 ? -5.637 -24.75 -19.562 1 98.12 18 ALA B O 1
ATOM 2079 N N . LEU B 1 19 ? -4.961 -24.469 -21.656 1 97.69 19 LEU B N 1
ATOM 2080 C CA . LEU B 1 19 ? -4.898 -25.891 -22 1 97.69 19 LEU B CA 1
ATOM 2081 C C . LEU B 1 19 ? -3.455 -26.375 -22.062 1 97.69 19 LEU B C 1
ATOM 2083 O O . LEU B 1 19 ? -2.648 -25.828 -22.828 1 97.69 19 LEU B O 1
ATOM 2087 N N . ALA B 1 20 ? -3.164 -27.312 -21.203 1 97 20 ALA B N 1
ATOM 2088 C CA . ALA B 1 20 ? -1.81 -27.844 -21.188 1 97 20 ALA B CA 1
ATOM 2089 C C . ALA B 1 20 ? -1.758 -29.219 -21.875 1 97 20 ALA B C 1
ATOM 2091 O O . ALA B 1 20 ? -2.541 -30.109 -21.547 1 97 20 ALA B O 1
ATOM 2092 N N . ASP B 1 21 ? -0.807 -29.422 -22.734 1 95.19 21 ASP B N 1
ATOM 2093 C CA . ASP B 1 21 ? -0.679 -30.719 -23.406 1 95.19 21 ASP B CA 1
ATOM 2094 C C . ASP B 1 21 ? 0.147 -31.688 -22.562 1 95.19 21 ASP B C 1
ATOM 2096 O O . ASP B 1 21 ? 0.448 -31.422 -21.406 1 95.19 21 ASP B O 1
ATOM 2100 N N . ALA B 1 22 ? 0.472 -32.844 -23.156 1 89.25 22 ALA B N 1
ATOM 2101 C CA . ALA B 1 22 ? 1.146 -33.906 -22.438 1 89.25 22 ALA B CA 1
ATOM 2102 C C . ALA B 1 22 ? 2.545 -33.469 -22 1 89.25 22 ALA B C 1
ATOM 2104 O O . ALA B 1 22 ? 3.1 -34.031 -21.047 1 89.25 22 ALA B O 1
ATOM 2105 N N . ARG B 1 23 ? 3.119 -32.562 -22.719 1 91.88 23 ARG B N 1
ATOM 2106 C CA . ARG B 1 23 ? 4.445 -32.031 -22.375 1 91.88 23 ARG B CA 1
ATOM 2107 C C . ARG B 1 23 ? 4.344 -30.844 -21.438 1 91.88 23 ARG B C 1
ATOM 2109 O O . ARG B 1 23 ? 5.34 -30.172 -21.172 1 91.88 23 ARG B O 1
ATOM 2116 N N . ARG B 1 24 ? 3.066 -30.484 -21 1 92.12 24 ARG B N 1
ATOM 2117 C CA . ARG B 1 24 ? 2.766 -29.391 -20.078 1 92.12 24 ARG B CA 1
ATOM 2118 C C . ARG B 1 24 ? 2.949 -28.031 -20.75 1 92.12 24 ARG B C 1
ATOM 2120 O O . ARG B 1 24 ? 3.102 -27.016 -20.062 1 92.12 24 ARG B O 1
ATOM 2127 N N . THR B 1 25 ? 3.031 -28.062 -22.031 1 94.81 25 THR B N 1
ATOM 2128 C CA . THR B 1 25 ? 3.039 -26.812 -22.781 1 94.81 25 THR B CA 1
ATOM 2129 C C . THR B 1 25 ? 1.646 -26.188 -22.812 1 94.81 25 THR B C 1
ATOM 2131 O O . THR B 1 25 ? 0.654 -26.891 -23.047 1 94.81 25 THR B O 1
ATOM 2134 N N . LEU B 1 26 ? 1.596 -24.906 -22.531 1 96.44 26 LEU B N 1
ATOM 2135 C CA . LEU B 1 26 ? 0.32 -24.203 -22.609 1 96.44 26 LEU B CA 1
ATOM 2136 C C . LEU B 1 26 ? -0.034 -23.891 -24.062 1 96.44 26 LEU B C 1
ATOM 2138 O O . LEU B 1 26 ? 0.515 -22.953 -24.656 1 96.44 26 LEU B O 1
ATOM 2142 N N . VAL B 1 27 ? -0.961 -24.594 -24.609 1 95.44 27 VAL B N 1
ATOM 2143 C CA . VAL B 1 27 ? -1.194 -24.547 -26.062 1 95.44 27 VAL B CA 1
ATOM 2144 C C . VAL B 1 27 ? -2.316 -23.562 -26.359 1 95.44 27 VAL B C 1
ATOM 2146 O O . VAL B 1 27 ? -2.475 -23.141 -27.516 1 95.44 27 VAL B O 1
ATOM 2149 N N . ASP B 1 28 ? -3.125 -23.266 -25.469 1 96 28 ASP B N 1
ATOM 2150 C CA . ASP B 1 28 ? -4.168 -22.25 -25.547 1 96 28 ASP B CA 1
ATOM 2151 C C . ASP B 1 28 ? -4.375 -21.562 -24.203 1 96 28 ASP B C 1
ATOM 2153 O O . ASP B 1 28 ? -4.277 -22.203 -23.156 1 96 28 ASP B O 1
ATOM 2157 N N . THR B 1 29 ? -4.578 -20.266 -24.281 1 96.25 29 THR B N 1
ATOM 2158 C CA . THR B 1 29 ? -4.75 -19.516 -23.031 1 96.25 29 THR B CA 1
ATOM 2159 C C . THR B 1 29 ? -5.867 -18.484 -23.188 1 96.25 29 THR B C 1
ATOM 2161 O O . THR B 1 29 ? -6.258 -18.141 -24.297 1 96.25 29 THR B O 1
ATOM 2164 N N . GLY B 1 30 ? -6.438 -18.047 -22.078 1 95.88 30 GLY B N 1
ATOM 2165 C CA . GLY B 1 30 ? -7.43 -16.984 -22.031 1 95.88 30 GLY B CA 1
ATOM 2166 C C . GLY B 1 30 ? -7.707 -16.5 -20.609 1 95.88 30 GLY B C 1
ATOM 2167 O O . GLY B 1 30 ? -7.113 -16.984 -19.656 1 95.88 30 GLY B O 1
ATOM 2168 N N . ALA B 1 31 ? -8.477 -15.453 -20.531 1 95.94 31 ALA B N 1
ATOM 2169 C CA . ALA B 1 31 ? -8.93 -14.898 -19.266 1 95.94 31 ALA B CA 1
ATOM 2170 C C . ALA B 1 31 ? -10.344 -14.336 -19.391 1 95.94 31 ALA B C 1
ATOM 2172 O O . ALA B 1 31 ? -10.805 -14.031 -20.484 1 95.94 31 ALA B O 1
ATOM 2173 N N . PHE B 1 32 ? -11.055 -14.297 -18.281 1 96.06 32 PHE B N 1
ATOM 2174 C CA . PHE B 1 32 ? -12.375 -13.68 -18.234 1 96.06 32 PHE B CA 1
ATOM 2175 C C . PHE B 1 32 ? -12.672 -13.109 -16.859 1 96.06 32 PHE B C 1
ATOM 2177 O O . PHE B 1 32 ? -12.008 -13.469 -15.883 1 96.06 32 PHE B O 1
ATOM 2184 N N . GLY B 1 33 ? -13.562 -12.133 -16.766 1 94.62 33 GLY B N 1
ATOM 2185 C CA . GLY B 1 33 ? -13.883 -11.43 -15.539 1 94.62 33 GLY B CA 1
ATOM 2186 C C . GLY B 1 33 ? -14.977 -12.102 -14.734 1 94.62 33 GLY B C 1
ATOM 2187 O O . GLY B 1 33 ? -15.555 -13.102 -15.172 1 94.62 33 GLY B O 1
ATOM 2188 N N . HIS B 1 34 ? -15.117 -11.586 -13.609 1 94.19 34 HIS B N 1
ATOM 2189 C CA . HIS B 1 34 ? -16.188 -12.07 -12.742 1 94.19 34 HIS B CA 1
ATOM 2190 C C . HIS B 1 34 ? -17.516 -11.438 -13.117 1 94.19 34 HIS B C 1
ATOM 2192 O O . HIS B 1 34 ? -17.562 -10.273 -13.523 1 94.19 34 HIS B O 1
ATOM 2198 N N . THR B 1 35 ? -18.594 -12.125 -12.914 1 84.94 35 THR B N 1
ATOM 2199 C CA . THR B 1 35 ? -19.922 -11.609 -13.234 1 84.94 35 THR B CA 1
ATOM 2200 C C . THR B 1 35 ? -20.25 -10.383 -12.391 1 84.94 35 THR B C 1
ATOM 2202 O O . THR B 1 35 ? -20.859 -9.43 -12.875 1 84.94 35 THR B O 1
ATOM 2205 N N . ARG B 1 36 ? -19.859 -10.422 -11.148 1 82.12 36 ARG B N 1
ATOM 2206 C CA . ARG B 1 36 ? -20.109 -9.312 -10.234 1 82.12 36 ARG B CA 1
ATOM 2207 C C . ARG B 1 36 ? -19.469 -8.023 -10.75 1 82.12 36 ARG B C 1
ATOM 2209 O O . ARG B 1 36 ? -19.891 -6.926 -10.367 1 82.12 36 ARG B O 1
ATOM 2216 N N . ASP B 1 37 ? -18.547 -8.188 -11.68 1 86 37 ASP B N 1
ATOM 2217 C CA . ASP B 1 37 ? -17.844 -7.035 -12.234 1 86 37 ASP B CA 1
ATOM 2218 C C . ASP B 1 37 ? -18.219 -6.828 -13.703 1 86 37 ASP B C 1
ATOM 2220 O O . ASP B 1 37 ? -17.516 -6.109 -14.43 1 86 37 ASP B O 1
ATOM 2224 N N . GLY B 1 38 ? -19.203 -7.547 -14.133 1 85.94 38 GLY B N 1
ATOM 2225 C CA . GLY B 1 38 ? -19.688 -7.395 -15.492 1 85.94 38 GLY B CA 1
ATOM 2226 C C . GLY B 1 38 ? -18.938 -8.258 -16.484 1 85.94 38 GLY B C 1
ATOM 2227 O O . GLY B 1 38 ? -19.016 -8.023 -17.703 1 85.94 38 GLY B O 1
ATOM 2228 N N . GLY B 1 39 ? -18.188 -9.156 -16.047 1 88.62 39 GLY B N 1
ATOM 2229 C CA . GLY B 1 39 ? -17.422 -10.016 -16.938 1 88.62 39 GLY B CA 1
ATOM 2230 C C . GLY B 1 39 ? -18.281 -11.047 -17.656 1 88.62 39 GLY B C 1
ATOM 2231 O O . GLY B 1 39 ? -19.234 -11.57 -17.078 1 88.62 39 GLY B O 1
ATOM 2232 N N . ALA B 1 40 ? -17.875 -11.391 -18.875 1 90.06 40 ALA B N 1
ATOM 2233 C CA . ALA B 1 40 ? -18.562 -12.398 -19.688 1 90.06 40 ALA B CA 1
ATOM 2234 C C . ALA B 1 40 ? -17.969 -13.781 -19.453 1 90.06 40 ALA B C 1
ATOM 2236 O O . ALA B 1 40 ? -16.844 -13.914 -18.953 1 90.06 40 ALA B O 1
ATOM 2237 N N . ASP B 1 41 ? -18.781 -14.789 -19.828 1 92.94 41 ASP B N 1
ATOM 2238 C CA . ASP B 1 41 ? -18.297 -16.156 -19.766 1 92.94 41 ASP B CA 1
ATOM 2239 C C . ASP B 1 41 ? -17.234 -16.406 -20.828 1 92.94 41 ASP B C 1
ATOM 2241 O O . ASP B 1 41 ? -17.219 -15.75 -21.875 1 92.94 41 ASP B O 1
ATOM 2245 N N . PRO B 1 42 ? -16.344 -17.359 -20.5 1 93.75 42 PRO B N 1
ATOM 2246 C CA . PRO B 1 42 ? -15.352 -17.703 -21.516 1 93.75 42 PRO B CA 1
ATOM 2247 C C . PRO B 1 42 ? -15.961 -18.469 -22.703 1 93.75 42 PRO B C 1
ATOM 2249 O O . PRO B 1 42 ? -17 -19.125 -22.547 1 93.75 42 PRO B O 1
ATOM 2252 N N . ASP B 1 43 ? -15.375 -18.344 -23.844 1 93.31 43 ASP B N 1
ATOM 2253 C CA . ASP B 1 43 ? -15.781 -19.141 -24.984 1 93.31 43 ASP B CA 1
ATOM 2254 C C . ASP B 1 43 ? -14.867 -20.344 -25.156 1 93.31 43 ASP B C 1
ATOM 2256 O O . ASP B 1 43 ? -13.836 -20.266 -25.828 1 93.31 43 ASP B O 1
ATOM 2260 N N . TRP B 1 44 ? -15.312 -21.516 -24.656 1 96.06 44 TRP B N 1
ATOM 2261 C CA . TRP B 1 44 ? -14.531 -22.734 -24.719 1 96.06 44 TRP B CA 1
ATOM 2262 C C . TRP B 1 44 ? -15.062 -23.656 -25.828 1 96.06 44 TRP B C 1
ATOM 2264 O O . TRP B 1 44 ? -14.75 -24.844 -25.844 1 96.06 44 TRP B O 1
ATOM 2274 N N . SER B 1 45 ? -15.836 -23.125 -26.75 1 94.44 45 SER B N 1
ATOM 2275 C CA . SER B 1 45 ? -16.531 -23.938 -27.75 1 94.44 45 SER B CA 1
ATOM 2276 C C . SER B 1 45 ? -15.531 -24.594 -28.703 1 94.44 45 SER B C 1
ATOM 2278 O O . SER B 1 45 ? -15.789 -25.688 -29.203 1 94.44 45 SER B O 1
ATOM 2280 N N . ALA B 1 46 ? -14.453 -24.016 -28.922 1 94.62 46 ALA B N 1
ATOM 2281 C CA . ALA B 1 46 ? -13.484 -24.516 -29.906 1 94.62 46 ALA B CA 1
ATOM 2282 C C . ALA B 1 46 ? -12.461 -25.438 -29.234 1 94.62 46 ALA B C 1
ATOM 2284 O O . ALA B 1 46 ? -11.656 -26.078 -29.906 1 94.62 46 ALA B O 1
ATOM 2285 N N . LEU B 1 47 ? -12.469 -25.531 -27.922 1 95.75 47 LEU B N 1
ATOM 2286 C CA . LEU B 1 47 ? -11.484 -26.328 -27.203 1 95.75 47 LEU B CA 1
ATOM 2287 C C . LEU B 1 47 ? -11.844 -27.812 -27.266 1 95.75 47 LEU B C 1
ATOM 2289 O O . LEU B 1 47 ? -13.016 -28.172 -27.172 1 95.75 47 LEU B O 1
ATOM 2293 N N . PRO B 1 48 ? -10.852 -28.688 -27.453 1 95.69 48 PRO B N 1
ATOM 2294 C CA . PRO B 1 48 ? -11.125 -30.109 -27.297 1 95.69 48 PRO B CA 1
ATOM 2295 C C . PRO B 1 48 ? -11.484 -30.484 -25.859 1 95.69 48 PRO B C 1
ATOM 2297 O O . PRO B 1 48 ? -11.141 -29.75 -24.922 1 95.69 48 PRO B O 1
ATOM 2300 N N . ARG B 1 49 ? -12.234 -31.594 -25.688 1 96.25 49 ARG B N 1
ATOM 2301 C CA . ARG B 1 49 ? -12.516 -32.062 -24.344 1 96.25 49 ARG B CA 1
ATOM 2302 C C . ARG B 1 49 ? -11.227 -32.438 -23.609 1 96.25 49 ARG B C 1
ATOM 2304 O O . ARG B 1 49 ? -10.469 -33.312 -24.078 1 96.25 49 ARG B O 1
ATOM 2311 N N . PRO B 1 50 ? -10.93 -31.844 -22.5 1 96.81 50 PRO B N 1
ATOM 2312 C CA . PRO B 1 50 ? -9.727 -32.188 -21.75 1 96.81 50 PRO B CA 1
ATOM 2313 C C . PRO B 1 50 ? -9.883 -33.469 -20.922 1 96.81 50 PRO B C 1
ATOM 2315 O O . PRO B 1 50 ? -10.992 -34 -20.797 1 96.81 50 PRO B O 1
ATOM 2318 N N . HIS B 1 51 ? -8.742 -33.969 -20.516 1 95.44 51 HIS B N 1
ATOM 2319 C CA . HIS B 1 51 ? -8.75 -35.094 -19.609 1 95.44 51 HIS B CA 1
ATOM 2320 C C . HIS B 1 51 ? -9.414 -34.75 -18.281 1 95.44 51 HIS B C 1
ATOM 2322 O O . HIS B 1 51 ? -10.125 -35.562 -17.688 1 95.44 51 HIS B O 1
ATOM 2328 N N . GLY B 1 52 ? -9.25 -33.562 -17.859 1 96.56 52 GLY B N 1
ATOM 2329 C CA . GLY B 1 52 ? -9.766 -33 -16.609 1 96.56 52 GLY B CA 1
ATOM 2330 C C . GLY B 1 52 ? -9.414 -31.547 -16.422 1 96.56 52 GLY B C 1
ATOM 2331 O O . GLY B 1 52 ? -8.648 -30.984 -17.203 1 96.56 52 GLY B O 1
ATOM 2332 N N . ALA B 1 53 ? -10.031 -30.969 -15.438 1 98.06 53 ALA B N 1
ATOM 2333 C CA . ALA B 1 53 ? -9.75 -29.578 -15.062 1 98.06 53 ALA B CA 1
ATOM 2334 C C . ALA B 1 53 ? -9.039 -29.516 -13.711 1 98.06 53 ALA B C 1
ATOM 2336 O O . ALA B 1 53 ? -9.383 -30.25 -12.789 1 98.06 53 ALA B O 1
ATOM 2337 N N . TRP B 1 54 ? -8.047 -28.766 -13.664 1 98.5 54 TRP B N 1
ATOM 2338 C CA . TRP B 1 54 ? -7.312 -28.469 -12.438 1 98.5 54 TRP B CA 1
ATOM 2339 C C . TRP B 1 54 ? -7.422 -26.984 -12.078 1 98.5 54 TRP B C 1
ATOM 2341 O O . TRP B 1 54 ? -7.078 -26.125 -12.891 1 98.5 54 TRP B O 1
ATOM 2351 N N . ILE B 1 55 ? -7.871 -26.719 -10.797 1 98.81 55 ILE B N 1
ATOM 2352 C CA . ILE B 1 55 ? -8.352 -25.375 -10.484 1 98.81 55 ILE B CA 1
ATOM 2353 C C . ILE B 1 55 ? -7.656 -24.859 -9.227 1 98.81 55 ILE B C 1
ATOM 2355 O O . ILE B 1 55 ? -7.637 -25.547 -8.195 1 98.81 55 ILE B O 1
ATOM 2359 N N . SER B 1 56 ? -7.004 -23.766 -9.305 1 98.69 56 SER B N 1
ATOM 2360 C CA . SER B 1 56 ? -6.691 -22.922 -8.148 1 98.69 56 SER B CA 1
ATOM 2361 C C . SER B 1 56 ? -7.738 -21.828 -7.961 1 98.69 56 SER B C 1
ATOM 2363 O O . SER B 1 56 ? -7.961 -21.016 -8.859 1 98.69 56 SER B O 1
ATOM 2365 N N . ASN B 1 57 ? -8.414 -21.812 -6.848 1 98.5 57 ASN B N 1
ATOM 2366 C CA . ASN B 1 57 ? -9.477 -20.844 -6.598 1 98.5 57 ASN B CA 1
ATOM 2367 C C . ASN B 1 57 ? -9.25 -20.094 -5.285 1 98.5 57 ASN B C 1
ATOM 2369 O O . ASN B 1 57 ? -9.32 -20.688 -4.207 1 98.5 57 ASN B O 1
ATOM 2373 N N . VAL B 1 58 ? -8.945 -18.844 -5.383 1 97.69 58 VAL B N 1
ATOM 2374 C CA . VAL B 1 58 ? -8.812 -18.031 -4.18 1 97.69 58 VAL B CA 1
ATOM 2375 C C . VAL B 1 58 ? -9.891 -16.953 -4.168 1 97.69 58 VAL B C 1
ATOM 2377 O O . VAL B 1 58 ? -9.789 -15.977 -3.412 1 97.69 58 VAL B O 1
ATOM 2380 N N . ALA B 1 59 ? -10.922 -17.047 -5.059 1 97.31 59 ALA B N 1
ATOM 2381 C CA . ALA B 1 59 ? -11.922 -16 -5.27 1 97.31 59 ALA B CA 1
ATOM 2382 C C . ALA B 1 59 ? -13.219 -16.344 -4.535 1 97.31 59 ALA B C 1
ATOM 2384 O O . ALA B 1 59 ? -14.195 -15.594 -4.629 1 97.31 59 ALA B O 1
ATOM 2385 N N . GLY B 1 60 ? -13.273 -17.5 -3.865 1 96 60 GLY B N 1
ATOM 2386 C CA . GLY B 1 60 ? -14.398 -17.781 -2.994 1 96 60 GLY B CA 1
ATOM 2387 C C . GLY B 1 60 ? -15.336 -18.828 -3.561 1 96 60 GLY B C 1
ATOM 2388 O O . GLY B 1 60 ? -15.164 -19.281 -4.699 1 96 60 GLY B O 1
ATOM 2389 N N . ALA B 1 61 ? -16.328 -19.188 -2.777 1 96.56 61 ALA B N 1
ATOM 2390 C CA . ALA B 1 61 ? -17.25 -20.297 -3.057 1 96.56 61 ALA B CA 1
ATOM 2391 C C . ALA B 1 61 ? -18.156 -19.984 -4.238 1 96.56 61 ALA B C 1
ATOM 2393 O O . ALA B 1 61 ? -18.5 -20.859 -5.016 1 96.56 61 ALA B O 1
ATOM 2394 N N . ASP B 1 62 ? -18.547 -18.703 -4.359 1 96.12 62 ASP B N 1
ATOM 2395 C CA . ASP B 1 62 ? -19.406 -18.312 -5.469 1 96.12 62 ASP B CA 1
ATOM 2396 C C . ASP B 1 62 ? -18.703 -18.531 -6.812 1 96.12 62 ASP B C 1
ATOM 2398 O O . ASP B 1 62 ? -19.344 -18.953 -7.781 1 96.12 62 ASP B O 1
ATOM 2402 N N . VAL B 1 63 ? -17.453 -18.234 -6.844 1 97.25 63 VAL B N 1
ATOM 2403 C CA . VAL B 1 63 ? -16.688 -18.391 -8.07 1 97.25 63 VAL B CA 1
ATOM 2404 C C . VAL B 1 63 ? -16.484 -19.875 -8.367 1 97.25 63 VAL B C 1
ATOM 2406 O O . VAL B 1 63 ? -16.547 -20.312 -9.523 1 97.25 63 VAL B O 1
ATOM 2409 N N . ALA B 1 64 ? -16.266 -20.688 -7.328 1 97.75 64 ALA B N 1
ATOM 2410 C CA . ALA B 1 64 ? -16.188 -22.125 -7.492 1 97.75 64 ALA B CA 1
ATOM 2411 C C . ALA B 1 64 ? -17.453 -22.688 -8.141 1 97.75 64 ALA B C 1
ATOM 2413 O O . ALA B 1 64 ? -17.391 -23.484 -9.078 1 97.75 64 ALA B O 1
ATOM 2414 N N . ALA B 1 65 ? -18.609 -22.25 -7.637 1 97.62 65 ALA B N 1
ATOM 2415 C CA . ALA B 1 65 ? -19.891 -22.703 -8.164 1 97.62 65 ALA B CA 1
ATOM 2416 C C . ALA B 1 65 ? -20.062 -22.281 -9.625 1 97.62 65 ALA B C 1
ATOM 2418 O O . ALA B 1 65 ? -20.547 -23.062 -10.445 1 97.62 65 ALA B O 1
ATOM 2419 N N . ARG B 1 66 ? -19.641 -21.078 -9.906 1 97.31 66 ARG B N 1
ATOM 2420 C CA . ARG B 1 66 ? -19.719 -20.594 -11.273 1 97.31 66 ARG B CA 1
ATOM 2421 C C . ARG B 1 66 ? -18.859 -21.422 -12.211 1 97.31 66 ARG B C 1
ATOM 2423 O O . ARG B 1 66 ? -19.297 -21.812 -13.297 1 97.31 66 ARG B O 1
ATOM 2430 N N . LEU B 1 67 ? -17.656 -21.703 -11.797 1 97.88 67 LEU B N 1
ATOM 2431 C CA . LEU B 1 67 ? -16.734 -22.516 -12.594 1 97.88 67 LEU B CA 1
ATOM 2432 C C . LEU B 1 67 ? -17.297 -23.906 -12.836 1 97.88 67 LEU B C 1
ATOM 2434 O O . LEU B 1 67 ? -17.219 -24.422 -13.953 1 97.88 67 LEU B O 1
ATOM 2438 N N . ASP B 1 68 ? -17.859 -24.5 -11.82 1 97.94 68 ASP B N 1
ATOM 2439 C CA . ASP B 1 68 ? -18.5 -25.812 -11.961 1 97.94 68 ASP B CA 1
ATOM 2440 C C . ASP B 1 68 ? -19.594 -25.781 -13.016 1 97.94 68 ASP B C 1
ATOM 2442 O O . ASP B 1 68 ? -19.688 -26.672 -13.859 1 97.94 68 ASP B O 1
ATOM 2446 N N . ALA B 1 69 ? -20.406 -24.766 -12.93 1 97.69 69 ALA B N 1
ATOM 2447 C CA . ALA B 1 69 ? -21.516 -24.625 -13.875 1 97.69 69 ALA B CA 1
ATOM 2448 C C . ALA B 1 69 ? -21 -24.484 -15.305 1 97.69 69 ALA B C 1
ATOM 2450 O O . ALA B 1 69 ? -21.531 -25.078 -16.234 1 97.69 69 ALA B O 1
ATOM 2451 N N . LEU B 1 70 ? -19.984 -23.656 -15.477 1 97.81 70 LEU B N 1
ATOM 2452 C CA . LEU B 1 70 ? -19.406 -23.438 -16.797 1 97.81 70 LEU B CA 1
ATOM 2453 C C . LEU B 1 70 ? -18.828 -24.719 -17.359 1 97.81 70 LEU B C 1
ATOM 2455 O O . LEU B 1 70 ? -19.031 -25.031 -18.531 1 97.81 70 LEU B O 1
ATOM 2459 N N . LEU B 1 71 ? -18.094 -25.469 -16.547 1 98.19 71 LEU B N 1
ATOM 2460 C CA . LEU B 1 71 ? -17.469 -26.719 -16.953 1 98.19 71 LEU B CA 1
ATOM 2461 C C . LEU B 1 71 ? -18.531 -27.766 -17.297 1 98.19 71 LEU B C 1
ATOM 2463 O O . LEU B 1 71 ? -18.406 -28.469 -18.297 1 98.19 71 LEU B O 1
ATOM 2467 N N . ASP B 1 72 ? -19.609 -27.906 -16.484 1 97.94 72 ASP B N 1
ATOM 2468 C CA . ASP B 1 72 ? -20.672 -28.875 -16.719 1 97.94 72 ASP B CA 1
ATOM 2469 C C . ASP B 1 72 ? -21.406 -28.562 -18.031 1 97.94 72 ASP B C 1
ATOM 2471 O O . ASP B 1 72 ? -21.797 -29.484 -18.75 1 97.94 72 ASP B O 1
ATOM 2475 N N . ALA B 1 73 ? -21.625 -27.266 -18.234 1 97.06 73 ALA B N 1
ATOM 2476 C CA . ALA B 1 73 ? -22.312 -26.844 -19.438 1 97.06 73 ALA B CA 1
ATOM 2477 C C . ALA B 1 73 ? -21.516 -27.234 -20.688 1 97.06 73 ALA B C 1
ATOM 2479 O O . ALA B 1 73 ? -22.078 -27.641 -21.703 1 97.06 73 ALA B O 1
ATOM 2480 N N . ARG B 1 74 ? -20.234 -27.125 -20.641 1 97.38 74 ARG B N 1
ATOM 2481 C CA . ARG B 1 74 ? -19.391 -27.375 -21.812 1 97.38 74 ARG B CA 1
ATOM 2482 C C . ARG B 1 74 ? -19.031 -28.844 -21.938 1 97.38 74 ARG B C 1
ATOM 2484 O O . ARG B 1 74 ? -19.016 -29.391 -23.047 1 97.38 74 ARG B O 1
ATOM 2491 N N . TRP B 1 75 ? -18.656 -29.453 -20.828 1 97.62 75 TRP B N 1
ATOM 2492 C CA . TRP B 1 75 ? -18.219 -30.844 -20.781 1 97.62 75 TRP B CA 1
ATOM 2493 C C . TRP B 1 75 ? -18.875 -31.594 -19.625 1 97.62 75 TRP B C 1
ATOM 2495 O O . TRP B 1 75 ? -18.25 -31.859 -18.609 1 97.62 75 TRP B O 1
ATOM 2505 N N . PRO B 1 76 ? -20.094 -32.094 -19.859 1 97.38 76 PRO B N 1
ATOM 2506 C CA . PRO B 1 76 ? -20.781 -32.844 -18.797 1 97.38 76 PRO B CA 1
ATOM 2507 C C . PRO B 1 76 ? -19.938 -34 -18.281 1 97.38 76 PRO B C 1
ATOM 2509 O O . PRO B 1 76 ? -19.438 -34.781 -19.062 1 97.38 76 PRO B O 1
ATOM 2512 N N . GLY B 1 77 ? -19.703 -34.031 -17 1 96.5 77 GLY B N 1
ATOM 2513 C CA . GLY B 1 77 ? -19.031 -35.156 -16.359 1 96.5 77 GLY B CA 1
ATOM 2514 C C . GLY B 1 77 ? -17.516 -35 -16.344 1 96.5 77 GLY B C 1
ATOM 2515 O O . GLY B 1 77 ? -16.797 -35.938 -15.961 1 96.5 77 GLY B O 1
ATOM 2516 N N . LEU B 1 78 ? -17.016 -33.875 -16.703 1 97.12 78 LEU B N 1
ATOM 2517 C CA . LEU B 1 78 ? -15.578 -33.688 -16.719 1 97.12 78 LEU B CA 1
ATOM 2518 C C . LEU B 1 78 ? -15.008 -33.75 -15.305 1 97.12 78 LEU B C 1
ATOM 2520 O O . LEU B 1 78 ? -15.469 -33.062 -14.406 1 97.12 78 LEU B O 1
ATOM 2524 N N . PRO B 1 79 ? -14.016 -34.688 -15.125 1 96.81 79 PRO B N 1
ATOM 2525 C CA . PRO B 1 79 ? -13.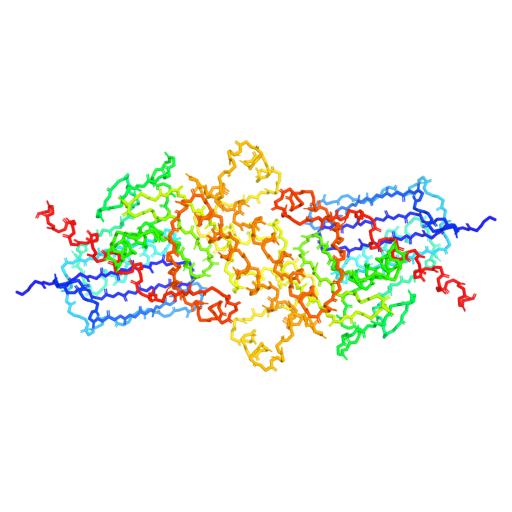367 -34.688 -13.812 1 96.81 79 PRO B CA 1
ATOM 2526 C C . PRO B 1 79 ? -12.719 -33.344 -13.477 1 96.81 79 PRO B C 1
ATOM 2528 O O . PRO B 1 79 ? -12.156 -32.688 -14.359 1 96.81 79 PRO B O 1
ATOM 2531 N N . ARG B 1 80 ? -12.836 -32.906 -12.227 1 96.44 80 ARG B N 1
ATOM 2532 C CA . ARG B 1 80 ? -12.25 -31.641 -11.781 1 96.44 80 ARG B CA 1
ATOM 2533 C C . ARG B 1 80 ? -11.562 -31.812 -10.43 1 96.44 80 ARG B C 1
ATOM 2535 O O . ARG B 1 80 ? -12.047 -32.531 -9.57 1 96.44 80 ARG B O 1
ATOM 2542 N N . THR B 1 81 ? -10.461 -31.203 -10.258 1 97.5 81 THR B N 1
ATOM 2543 C CA . THR B 1 81 ? -9.703 -31.156 -9.016 1 97.5 81 THR B CA 1
ATOM 2544 C C . THR B 1 81 ? -9.398 -29.719 -8.617 1 97.5 81 THR B C 1
ATOM 2546 O O . THR B 1 81 ? -8.766 -28.984 -9.375 1 97.5 81 THR B O 1
ATOM 2549 N N . THR B 1 82 ? -9.891 -29.297 -7.48 1 98.06 82 THR B N 1
ATOM 2550 C CA . THR B 1 82 ? -9.469 -28.031 -6.895 1 98.06 82 THR B CA 1
ATOM 2551 C C . THR B 1 82 ? -8.266 -28.234 -5.977 1 98.06 82 THR B C 1
ATOM 2553 O O . THR B 1 82 ? -8.352 -28.938 -4.977 1 98.06 82 THR B O 1
ATOM 2556 N N . ILE B 1 83 ? -7.215 -27.594 -6.277 1 98.12 83 ILE B N 1
ATOM 2557 C CA . ILE B 1 83 ? -5.98 -27.906 -5.566 1 98.12 83 ILE B CA 1
ATOM 2558 C C . ILE B 1 83 ? -5.945 -27.141 -4.238 1 98.12 83 ILE B C 1
ATOM 2560 O O . ILE B 1 83 ? -6.617 -26.125 -4.086 1 98.12 83 ILE B O 1
ATOM 2564 N N . ARG B 1 84 ? -5.172 -27.656 -3.357 1 97.5 84 ARG B N 1
ATOM 2565 C CA . ARG B 1 84 ? -4.789 -27.047 -2.086 1 97.5 84 ARG B CA 1
ATOM 2566 C C . ARG B 1 84 ? -3.285 -27.156 -1.86 1 97.5 84 ARG B C 1
ATOM 2568 O O . ARG B 1 84 ? -2.627 -28.031 -2.414 1 97.5 84 ARG B O 1
ATOM 2575 N N . SER B 1 85 ? -2.793 -26.188 -1.127 1 98.44 85 SER B N 1
ATOM 2576 C CA . SER B 1 85 ? -1.387 -26.297 -0.751 1 98.44 85 SER B CA 1
ATOM 2577 C C . SER B 1 85 ? -1.147 -27.516 0.137 1 98.44 85 SER B C 1
ATOM 2579 O O . SER B 1 85 ? -2.041 -27.938 0.875 1 98.44 85 SER B O 1
ATOM 2581 N N . ARG B 1 86 ? 0.007 -28.078 -0.036 1 98.19 86 ARG B N 1
ATOM 2582 C CA . ARG B 1 86 ? 0.403 -29.297 0.664 1 98.19 86 ARG B CA 1
ATOM 2583 C C . ARG B 1 86 ? 1.749 -29.109 1.358 1 98.19 86 ARG B C 1
ATOM 2585 O O . ARG B 1 86 ? 2.465 -28.141 1.093 1 98.19 86 ARG B O 1
ATOM 2592 N N . PRO B 1 87 ? 2.068 -30.016 2.316 1 98.56 87 PRO B N 1
ATOM 2593 C CA . PRO B 1 87 ? 3.387 -29.922 2.953 1 98.56 87 PRO B CA 1
ATOM 2594 C C . PRO B 1 87 ? 4.531 -30.016 1.949 1 98.56 87 PRO B C 1
ATOM 2596 O O . PRO B 1 87 ? 5.562 -29.359 2.117 1 98.56 87 PRO B O 1
ATOM 2599 N N . ALA B 1 88 ? 4.34 -30.859 0.967 1 98.62 88 ALA B N 1
ATOM 2600 C CA . ALA B 1 88 ? 5.32 -30.984 -0.108 1 98.62 88 ALA B CA 1
ATOM 2601 C C . ALA B 1 88 ? 4.66 -31.469 -1.397 1 98.62 88 ALA B C 1
ATOM 2603 O O . ALA B 1 88 ? 3.717 -32.25 -1.36 1 98.62 88 ALA B O 1
ATOM 2604 N N . GLN B 1 89 ? 5.16 -31 -2.484 1 98.38 89 GLN B N 1
ATOM 2605 C CA . GLN B 1 89 ? 4.656 -31.391 -3.799 1 98.38 89 GLN B CA 1
ATOM 2606 C C . GLN B 1 89 ? 5.543 -30.828 -4.91 1 98.38 89 GLN B C 1
ATOM 2608 O O . GLN B 1 89 ? 5.984 -29.688 -4.848 1 98.38 89 GLN B O 1
ATOM 2613 N N . CYS B 1 90 ? 5.867 -31.625 -5.973 1 97.94 90 CYS B N 1
ATOM 2614 C CA . CYS B 1 90 ? 6.551 -31.203 -7.191 1 97.94 90 CYS B CA 1
ATOM 2615 C C . CYS B 1 90 ? 7.871 -30.516 -6.863 1 97.94 90 CYS B C 1
ATOM 2617 O O . CYS B 1 90 ? 8.211 -29.5 -7.473 1 97.94 90 CYS B O 1
ATOM 2619 N N . GLY B 1 91 ? 8.562 -30.969 -5.852 1 97.81 91 GLY B N 1
ATOM 2620 C CA . GLY B 1 91 ? 9.898 -30.5 -5.527 1 97.81 91 GLY B CA 1
ATOM 2621 C C . GLY B 1 91 ? 9.914 -29.297 -4.605 1 97.81 91 GLY B C 1
ATOM 2622 O O . GLY B 1 91 ? 10.977 -28.75 -4.309 1 97.81 91 GLY B O 1
ATOM 2623 N N . VAL B 1 92 ? 8.711 -28.828 -4.129 1 98.75 92 VAL B N 1
ATOM 2624 C CA . VAL B 1 92 ? 8.625 -27.688 -3.227 1 98.75 92 VAL B CA 1
ATOM 2625 C C . VAL B 1 92 ? 8.18 -28.156 -1.843 1 98.75 92 VAL B C 1
ATOM 2627 O O . VAL B 1 92 ? 7.246 -28.969 -1.721 1 98.75 92 VAL B O 1
ATOM 2630 N N . THR B 1 93 ? 8.906 -27.766 -0.867 1 98.81 93 THR B N 1
ATOM 2631 C CA . THR B 1 93 ? 8.523 -27.984 0.523 1 98.81 93 THR B CA 1
ATOM 2632 C C . THR B 1 93 ? 7.902 -26.719 1.115 1 98.81 93 THR B C 1
ATOM 2634 O O . THR B 1 93 ? 8.492 -25.641 1.037 1 98.81 93 THR B O 1
ATOM 2637 N N . ASN B 1 94 ? 6.77 -26.891 1.674 1 98.75 94 ASN B N 1
ATOM 2638 C CA . ASN B 1 94 ? 5.977 -25.781 2.213 1 98.75 94 ASN B CA 1
ATOM 2639 C C . ASN B 1 94 ? 6.469 -25.359 3.596 1 98.75 94 ASN B C 1
ATOM 2641 O O . ASN B 1 94 ? 6.344 -26.125 4.559 1 98.75 94 ASN B O 1
ATOM 2645 N N . GLY B 1 95 ? 6.906 -24.141 3.762 1 97.88 95 GLY B N 1
ATOM 2646 C CA . GLY B 1 95 ? 7.465 -23.672 5.02 1 97.88 95 GLY B CA 1
ATOM 2647 C C . GLY B 1 95 ? 6.43 -23.031 5.93 1 97.88 95 GLY B C 1
ATOM 2648 O O . GLY B 1 95 ? 6.738 -22.672 7.066 1 97.88 95 GLY B O 1
ATOM 2649 N N . TYR B 1 96 ? 5.152 -22.953 5.496 1 97.38 96 TYR B N 1
ATOM 2650 C CA . TYR B 1 96 ? 4.086 -22.422 6.344 1 97.38 96 TYR B CA 1
ATOM 2651 C C . TYR B 1 96 ? 3.906 -23.281 7.59 1 97.38 96 TYR B C 1
ATOM 2653 O O . TYR B 1 96 ? 4.023 -24.5 7.535 1 97.38 96 TYR B O 1
ATOM 2661 N N . THR B 1 97 ? 3.559 -22.594 8.68 1 96.62 97 THR B N 1
ATOM 2662 C CA . THR B 1 97 ? 3.262 -23.297 9.922 1 96.62 97 THR B CA 1
ATOM 2663 C C . THR B 1 97 ? 2.129 -24.297 9.719 1 96.62 97 THR B C 1
ATOM 2665 O O . THR B 1 97 ? 2.189 -25.422 10.227 1 96.62 97 THR B O 1
ATOM 2668 N N . THR B 1 98 ? 1.1 -23.875 9.094 1 97.56 98 THR B N 1
ATOM 2669 C CA . THR B 1 98 ? -0.006 -24.703 8.641 1 97.56 98 THR B CA 1
ATOM 2670 C C . THR B 1 98 ? -0.094 -24.719 7.121 1 97.56 98 THR B C 1
ATOM 2672 O O . THR B 1 98 ? -0.73 -23.844 6.527 1 97.56 98 THR B O 1
ATOM 2675 N N . PRO B 1 99 ? 0.504 -25.688 6.477 1 97.62 99 PRO B N 1
ATOM 2676 C CA . PRO B 1 99 ? 0.717 -25.688 5.027 1 97.62 99 PRO B CA 1
ATOM 2677 C C . PRO B 1 99 ? -0.564 -25.422 4.242 1 97.62 99 PRO B C 1
ATOM 2679 O O . PRO B 1 99 ? -0.542 -24.688 3.252 1 97.62 99 PRO B O 1
ATOM 2682 N N . ASP B 1 100 ? -1.679 -25.906 4.664 1 96 100 ASP B N 1
ATOM 2683 C CA . ASP B 1 100 ? -2.916 -25.828 3.893 1 96 100 ASP B CA 1
ATOM 2684 C C . ASP B 1 100 ? -3.508 -24.422 3.953 1 96 100 ASP B C 1
ATOM 2686 O O . ASP B 1 100 ? -4.453 -24.109 3.227 1 96 100 ASP B O 1
ATOM 2690 N N . GLN B 1 101 ? -2.881 -23.516 4.742 1 95.94 101 GLN B N 1
ATOM 2691 C CA . GLN B 1 101 ? -3.348 -22.125 4.832 1 95.94 101 GLN B CA 1
ATOM 2692 C C . GLN B 1 101 ? -2.713 -21.266 3.746 1 95.94 101 GLN B C 1
ATOM 2694 O O . GLN B 1 101 ? -3.158 -20.141 3.502 1 95.94 101 GLN B O 1
ATOM 2699 N N . LEU B 1 102 ? -1.677 -21.781 3.15 1 98.19 102 LEU B N 1
ATOM 2700 C CA . LEU B 1 102 ? -1.088 -21.062 2.023 1 98.19 102 LEU B CA 1
ATOM 2701 C C . LEU B 1 102 ? -2.035 -21.062 0.83 1 98.19 102 LEU B C 1
ATOM 2703 O O . LEU B 1 102 ? -2.592 -22.094 0.466 1 98.19 102 LEU B O 1
ATOM 2707 N N . GLY B 1 103 ? -2.293 -19.875 0.266 1 97.94 103 GLY B N 1
ATOM 2708 C CA . GLY B 1 103 ? -3.156 -19.781 -0.9 1 97.94 103 GLY B CA 1
ATOM 2709 C C . GLY B 1 103 ? -2.738 -20.719 -2.023 1 97.94 103 GLY B C 1
ATOM 2710 O O . GLY B 1 103 ? -1.547 -20.859 -2.305 1 97.94 103 GLY B O 1
ATOM 2711 N N . SER B 1 104 ? -3.727 -21.297 -2.648 1 98.5 104 SER B N 1
ATOM 2712 C CA . SER B 1 104 ? -3.469 -22.281 -3.693 1 98.5 104 SER B CA 1
ATOM 2713 C C . SER B 1 104 ? -2.748 -21.641 -4.879 1 98.5 104 SER B C 1
ATOM 2715 O O . SER B 1 104 ? -1.94 -22.297 -5.543 1 98.5 104 SER B O 1
ATOM 2717 N N . ASP B 1 105 ? -3.035 -20.375 -5.184 1 98.31 105 ASP B N 1
ATOM 2718 C CA . ASP B 1 105 ? -2.344 -19.672 -6.262 1 98.31 105 ASP B CA 1
ATOM 2719 C C . ASP B 1 105 ? -0.863 -19.5 -5.941 1 98.31 105 ASP B C 1
ATOM 2721 O O . ASP B 1 105 ? -0.005 -19.719 -6.801 1 98.31 105 ASP B O 1
ATOM 2725 N N . ARG B 1 106 ? -0.553 -19.078 -4.707 1 98.56 106 ARG B N 1
ATOM 2726 C CA . ARG B 1 106 ? 0.834 -18.938 -4.273 1 98.56 106 ARG B CA 1
ATOM 2727 C C . ARG B 1 106 ? 1.562 -20.281 -4.328 1 98.56 106 ARG B C 1
ATOM 2729 O O . ARG B 1 106 ? 2.715 -20.344 -4.758 1 98.56 106 ARG B O 1
ATOM 2736 N N . TRP B 1 107 ? 0.86 -21.359 -3.916 1 98.81 107 TRP B N 1
ATOM 2737 C CA . TRP B 1 107 ? 1.432 -22.703 -3.941 1 98.81 107 TRP B CA 1
ATOM 2738 C C . TRP B 1 107 ? 1.783 -23.125 -5.367 1 98.81 107 TRP B C 1
ATOM 2740 O O . TRP B 1 107 ? 2.912 -23.531 -5.637 1 98.81 107 TRP B O 1
ATOM 2750 N N . ALA B 1 108 ? 0.84 -22.969 -6.258 1 98.75 108 ALA B N 1
ATOM 2751 C CA . ALA B 1 108 ? 1.077 -23.281 -7.668 1 98.75 108 ALA B CA 1
ATOM 2752 C C . ALA B 1 108 ? 2.201 -22.422 -8.234 1 98.75 108 ALA B C 1
ATOM 2754 O O . ALA B 1 108 ? 3.014 -22.891 -9.031 1 98.75 108 ALA B O 1
ATOM 2755 N N . GLY B 1 109 ? 2.229 -21.156 -7.855 1 98.69 109 GLY B N 1
ATOM 2756 C CA . GLY B 1 109 ? 3.289 -20.266 -8.297 1 98.69 109 GLY B CA 1
ATOM 2757 C C . GLY B 1 109 ? 4.668 -20.703 -7.863 1 98.69 109 GLY B C 1
ATOM 2758 O O . GLY B 1 109 ? 5.621 -20.656 -8.641 1 98.69 109 GLY B O 1
ATOM 2759 N N . LEU B 1 110 ? 4.797 -21.125 -6.637 1 98.81 110 LEU B N 1
ATOM 2760 C CA . LEU B 1 110 ? 6.051 -21.656 -6.113 1 98.81 110 LEU B CA 1
ATOM 2761 C C . LEU B 1 110 ? 6.527 -22.844 -6.938 1 98.81 110 LEU B C 1
ATOM 2763 O O . LEU B 1 110 ? 7.699 -22.922 -7.312 1 98.81 110 LEU B O 1
ATOM 2767 N N . ILE B 1 111 ? 5.629 -23.734 -7.203 1 98.81 111 ILE B N 1
ATOM 2768 C CA . ILE B 1 111 ? 5.934 -24.953 -7.957 1 98.81 111 ILE B CA 1
ATOM 2769 C C . ILE B 1 111 ? 6.371 -24.578 -9.375 1 98.81 111 ILE B C 1
ATOM 2771 O O . ILE B 1 111 ? 7.359 -25.109 -9.883 1 98.81 111 ILE B O 1
ATOM 2775 N N . GLY B 1 112 ? 5.621 -23.641 -9.984 1 98.56 112 GLY B N 1
ATOM 2776 C CA . GLY B 1 112 ? 6.02 -23.156 -11.297 1 98.56 112 GLY B CA 1
ATOM 2777 C C . GLY B 1 112 ? 7.398 -22.516 -11.312 1 98.56 112 GLY B C 1
ATOM 2778 O O . GLY B 1 112 ? 8.18 -22.75 -12.234 1 98.56 112 GLY B O 1
ATOM 2779 N N . ALA B 1 113 ? 7.711 -21.766 -10.336 1 98.75 113 ALA B N 1
ATOM 2780 C CA . ALA B 1 113 ? 8.992 -21.078 -10.25 1 98.75 113 ALA B CA 1
ATOM 2781 C C . ALA B 1 113 ? 10.141 -22.062 -10.047 1 98.75 113 ALA B C 1
ATOM 2783 O O . ALA B 1 113 ? 11.188 -21.953 -10.688 1 98.75 113 ALA B O 1
ATOM 2784 N N . ARG B 1 114 ? 9.922 -23.031 -9.164 1 98.56 114 ARG B N 1
ATOM 2785 C CA . ARG B 1 114 ? 10.922 -24.062 -8.922 1 98.56 114 ARG B CA 1
ATOM 2786 C C . ARG B 1 114 ? 11.289 -24.781 -10.219 1 98.56 114 ARG B C 1
ATOM 2788 O O . ARG B 1 114 ? 12.469 -25.031 -10.484 1 98.56 114 ARG B O 1
ATOM 2795 N N . ALA B 1 115 ? 10.305 -25.141 -10.961 1 97.94 115 ALA B N 1
ATOM 2796 C CA . ALA B 1 115 ? 10.516 -25.875 -12.203 1 97.94 115 ALA B CA 1
ATOM 2797 C C . ALA B 1 115 ? 11.219 -25 -13.242 1 97.94 115 ALA B C 1
ATOM 2799 O O . ALA B 1 115 ? 12.055 -25.484 -14 1 97.94 115 ALA B O 1
ATOM 2800 N N . ALA B 1 116 ? 10.883 -23.703 -13.32 1 98 116 ALA B N 1
ATOM 2801 C CA . ALA B 1 116 ? 11.438 -22.781 -14.32 1 98 116 ALA B CA 1
ATOM 2802 C C . ALA B 1 116 ? 12.891 -22.438 -14.008 1 98 116 ALA B C 1
ATOM 2804 O O . ALA B 1 116 ? 13.688 -22.219 -14.914 1 98 116 ALA B O 1
ATOM 2805 N N . PHE B 1 117 ? 13.227 -22.391 -12.734 1 98.31 117 PHE B N 1
ATOM 2806 C CA . PHE B 1 117 ? 14.562 -21.984 -12.305 1 98.31 117 PHE B CA 1
ATOM 2807 C C . PHE B 1 117 ? 15.117 -22.969 -11.273 1 98.31 117 PHE B C 1
ATOM 2809 O O . PHE B 1 117 ? 15.391 -22.578 -10.133 1 98.31 117 PHE B O 1
ATOM 2816 N N . PRO B 1 118 ? 15.391 -24.203 -11.695 1 98 118 PRO B N 1
ATOM 2817 C CA . PRO B 1 118 ? 15.844 -25.234 -10.758 1 98 118 PRO B CA 1
ATOM 2818 C C . PRO B 1 118 ? 17.188 -24.906 -10.125 1 98 118 PRO B C 1
ATOM 2820 O O . PRO B 1 118 ? 18.109 -24.438 -10.812 1 98 118 PRO B O 1
ATOM 2823 N N . GLY B 1 119 ? 17.266 -25.031 -8.852 1 98.06 119 GLY B N 1
ATOM 2824 C CA . GLY B 1 119 ? 18.531 -24.906 -8.148 1 98.06 119 GLY B CA 1
ATOM 2825 C C . GLY B 1 119 ? 18.891 -23.469 -7.824 1 98.06 119 GLY B C 1
ATOM 2826 O O . GLY B 1 119 ? 20.031 -23.172 -7.43 1 98.06 119 GLY B O 1
ATOM 2827 N N . GLU B 1 120 ? 18 -22.562 -7.98 1 98.5 120 GLU B N 1
ATOM 2828 C CA . GLU B 1 120 ? 18.281 -21.156 -7.699 1 98.5 120 GLU B CA 1
ATOM 2829 C C . GLU B 1 120 ? 17.484 -20.656 -6.496 1 98.5 120 GLU B C 1
ATOM 2831 O O . GLU B 1 120 ? 16.391 -21.156 -6.23 1 98.5 120 GLU B O 1
ATOM 2836 N N . HIS B 1 121 ? 18.125 -19.766 -5.691 1 98.75 121 HIS B N 1
ATOM 2837 C CA . HIS B 1 121 ? 17.359 -18.984 -4.727 1 98.75 121 HIS B CA 1
ATOM 2838 C C . HIS B 1 121 ? 16.5 -17.938 -5.422 1 98.75 121 HIS B C 1
ATOM 2840 O O . HIS B 1 121 ? 16.984 -17.203 -6.293 1 98.75 121 HIS B O 1
ATOM 2846 N N . LEU B 1 122 ? 15.219 -17.922 -5.031 1 98.81 122 LEU B N 1
ATOM 2847 C CA . LEU B 1 122 ? 14.305 -17.047 -5.758 1 98.81 122 LEU B CA 1
ATOM 2848 C C . LEU B 1 122 ? 13.562 -16.125 -4.797 1 98.81 122 LEU B C 1
ATOM 2850 O O . LEU B 1 122 ? 13.172 -16.547 -3.701 1 98.81 122 LEU B O 1
ATOM 2854 N N . LEU B 1 123 ? 13.422 -14.922 -5.148 1 98.88 123 LEU B N 1
ATOM 2855 C CA . LEU B 1 123 ? 12.312 -14.078 -4.711 1 98.88 123 LEU B CA 1
ATOM 2856 C C . LEU B 1 123 ? 11.266 -13.945 -5.805 1 98.88 123 LEU B C 1
ATOM 2858 O O . LEU B 1 123 ? 11.555 -13.445 -6.895 1 98.88 123 LEU B O 1
ATOM 2862 N N . ILE B 1 124 ? 10.109 -14.43 -5.566 1 98.81 124 ILE B N 1
ATOM 2863 C CA . ILE B 1 124 ? 9.023 -14.398 -6.547 1 98.81 124 ILE B CA 1
ATOM 2864 C C . ILE B 1 124 ? 8.039 -13.289 -6.195 1 98.81 124 ILE B C 1
ATOM 2866 O O . ILE B 1 124 ? 7.465 -13.281 -5.102 1 98.81 124 ILE B O 1
ATOM 2870 N N . ALA B 1 125 ? 7.891 -12.375 -7.027 1 98.69 125 ALA B N 1
ATOM 2871 C CA . ALA B 1 125 ? 6.902 -11.312 -6.883 1 98.69 125 ALA B CA 1
ATOM 2872 C C . ALA B 1 125 ? 5.758 -11.484 -7.875 1 98.69 125 ALA B C 1
ATOM 2874 O O . ALA B 1 125 ? 5.965 -11.43 -9.086 1 98.69 125 ALA B O 1
ATOM 2875 N N . THR B 1 126 ? 4.566 -11.711 -7.387 1 98 126 THR B N 1
ATOM 2876 C CA . THR B 1 126 ? 3.383 -11.867 -8.227 1 98 126 THR B CA 1
ATOM 2877 C C . THR B 1 126 ? 2.42 -10.703 -8.023 1 98 126 THR B C 1
ATOM 2879 O O . THR B 1 126 ? 2.023 -10.406 -6.895 1 98 126 THR B O 1
ATOM 2882 N N . PHE B 1 127 ? 2.039 -10.07 -9.109 1 96.44 127 PHE B N 1
ATOM 2883 C CA . PHE B 1 127 ? 1.245 -8.852 -9.047 1 96.44 127 PHE B CA 1
ATOM 2884 C C . PHE B 1 127 ? -0.195 -9.117 -9.469 1 96.44 127 PHE B C 1
ATOM 2886 O O . PHE B 1 127 ? -0.441 -9.688 -10.531 1 96.44 127 PHE B O 1
ATOM 2893 N N . GLY B 1 128 ? -1.131 -8.68 -8.719 1 93.94 128 GLY B N 1
ATOM 2894 C CA . GLY B 1 128 ? -2.568 -8.742 -8.93 1 93.94 128 GLY B CA 1
ATOM 2895 C C . GLY B 1 128 ? -3.35 -7.855 -7.98 1 93.94 128 GLY B C 1
ATOM 2896 O O . GLY B 1 128 ? -2.963 -6.711 -7.73 1 93.94 128 GLY B O 1
ATOM 2897 N N . THR B 1 129 ? -4.531 -8.445 -7.496 1 95.81 129 THR B N 1
ATOM 2898 C CA . THR B 1 129 ? -5.25 -7.738 -6.441 1 95.81 129 THR B CA 1
ATOM 2899 C C . THR B 1 129 ? -4.344 -7.5 -5.234 1 95.81 129 THR B C 1
ATOM 2901 O O . THR B 1 129 ? -4.309 -6.398 -4.691 1 95.81 129 THR B O 1
ATOM 2904 N N . ALA B 1 130 ? -3.67 -8.516 -4.922 1 97.62 130 ALA B N 1
ATOM 2905 C CA . ALA B 1 130 ? -2.596 -8.414 -3.938 1 97.62 130 ALA B CA 1
ATOM 2906 C C . ALA B 1 130 ? -1.233 -8.633 -4.59 1 97.62 130 ALA B C 1
ATOM 2908 O O . ALA B 1 130 ? -1.133 -9.297 -5.625 1 97.62 130 ALA B O 1
ATOM 2909 N N . THR B 1 131 ? -0.236 -7.996 -4.086 1 98.19 131 THR B N 1
ATOM 2910 C CA . THR B 1 131 ? 1.156 -8.336 -4.363 1 98.19 131 THR B CA 1
ATOM 2911 C C . THR B 1 131 ? 1.677 -9.352 -3.35 1 98.19 131 THR B C 1
ATOM 2913 O O . THR B 1 131 ? 1.601 -9.125 -2.141 1 98.19 131 THR B O 1
ATOM 2916 N N . THR B 1 132 ? 2.15 -10.469 -3.836 1 98.38 132 THR B N 1
ATOM 2917 C CA . THR B 1 132 ? 2.758 -11.453 -2.947 1 98.38 132 THR B CA 1
ATOM 2918 C C . THR B 1 132 ? 4.242 -11.617 -3.256 1 98.38 132 THR B C 1
ATOM 2920 O O . THR B 1 132 ? 4.648 -11.57 -4.418 1 98.38 132 THR B O 1
ATOM 2923 N N . LEU B 1 133 ? 4.996 -11.727 -2.244 1 98.75 133 LEU B N 1
ATOM 2924 C CA . LEU B 1 133 ? 6.41 -12.07 -2.334 1 98.75 133 LEU B CA 1
ATOM 2925 C C . LEU B 1 133 ? 6.68 -13.422 -1.683 1 98.75 133 LEU B C 1
ATOM 2927 O O . LEU B 1 133 ? 6.258 -13.672 -0.551 1 98.75 133 LEU B O 1
ATOM 2931 N N . GLU B 1 134 ? 7.316 -14.305 -2.43 1 98.75 134 GLU B N 1
ATOM 2932 C CA . GLU B 1 134 ? 7.66 -15.625 -1.924 1 98.75 134 GLU B CA 1
ATOM 2933 C C . GLU B 1 134 ? 9.172 -15.844 -1.926 1 98.75 134 GLU B C 1
ATOM 2935 O O . GLU B 1 134 ? 9.836 -15.594 -2.932 1 98.75 134 GLU B O 1
ATOM 2940 N N . ALA B 1 135 ? 9.719 -16.25 -0.815 1 98.75 135 ALA B N 1
ATOM 2941 C CA . ALA B 1 135 ? 11.117 -16.641 -0.714 1 98.75 135 ALA B CA 1
ATOM 2942 C C . ALA B 1 135 ? 11.289 -18.156 -0.886 1 98.75 135 ALA B C 1
ATOM 2944 O O . ALA B 1 135 ? 10.875 -18.922 -0.027 1 98.75 135 ALA B O 1
ATOM 2945 N N . LEU B 1 136 ? 11.883 -18.531 -1.972 1 98.81 136 LEU B N 1
ATOM 2946 C CA . LEU B 1 136 ? 12.094 -19.938 -2.297 1 98.81 136 LEU B CA 1
ATOM 2947 C C . LEU B 1 136 ? 13.578 -20.266 -2.383 1 98.81 136 LEU B C 1
ATOM 2949 O O . LEU B 1 136 ? 14.289 -19.734 -3.242 1 98.81 136 LEU B O 1
ATOM 2953 N N . ARG B 1 137 ? 14.039 -21.156 -1.6 1 98.56 137 ARG B N 1
ATOM 2954 C CA . ARG B 1 137 ? 15.445 -21.547 -1.577 1 98.56 137 ARG B CA 1
ATOM 2955 C C . ARG B 1 137 ? 15.781 -22.469 -2.744 1 98.56 137 ARG B C 1
ATOM 2957 O O . ARG B 1 137 ? 14.898 -23.125 -3.291 1 98.56 137 ARG B O 1
ATOM 2964 N N . ALA B 1 138 ? 17.031 -22.609 -2.98 1 98.56 138 ALA B N 1
ATOM 2965 C CA . ALA B 1 138 ? 17.547 -23.422 -4.082 1 98.56 138 ALA B CA 1
ATOM 2966 C C . ALA B 1 138 ? 17.172 -24.891 -3.898 1 98.56 138 ALA B C 1
ATOM 2968 O O . ALA B 1 138 ? 17.016 -25.625 -4.879 1 98.56 138 ALA B O 1
ATOM 2969 N N . ASP B 1 139 ? 16.969 -25.328 -2.705 1 98.44 139 ASP B N 1
ATOM 2970 C CA . ASP B 1 139 ? 16.656 -26.719 -2.436 1 98.44 139 ASP B CA 1
ATOM 2971 C C . ASP B 1 139 ? 15.156 -26.984 -2.525 1 98.44 139 ASP B C 1
ATOM 2973 O O . ASP B 1 139 ? 14.695 -28.094 -2.248 1 98.44 139 ASP B O 1
ATOM 2977 N N . GLY B 1 140 ? 14.359 -25.953 -2.818 1 98.62 140 GLY B N 1
ATOM 2978 C CA . GLY B 1 140 ? 12.93 -26.109 -3.014 1 98.62 140 GLY B CA 1
ATOM 2979 C C . GLY B 1 140 ? 12.117 -25.781 -1.773 1 98.62 140 GLY B C 1
ATOM 2980 O O . GLY B 1 140 ? 10.898 -25.938 -1.767 1 98.62 140 GLY B O 1
ATOM 2981 N N . ARG B 1 141 ? 12.766 -25.297 -0.747 1 98.56 141 ARG B N 1
ATOM 2982 C CA . ARG B 1 141 ? 12.039 -24.953 0.473 1 98.56 141 ARG B CA 1
ATOM 2983 C C . ARG B 1 141 ? 11.492 -23.531 0.405 1 98.56 141 ARG B C 1
ATOM 2985 O O . ARG B 1 141 ? 12.25 -22.578 0.221 1 98.56 141 ARG B O 1
ATOM 2992 N N . PHE B 1 142 ? 10.211 -23.453 0.455 1 98.75 142 PHE B N 1
ATOM 2993 C CA . PHE B 1 142 ? 9.547 -22.172 0.672 1 98.75 142 PHE B CA 1
ATOM 2994 C C . PHE B 1 142 ? 9.734 -21.703 2.109 1 98.75 142 PHE B C 1
ATOM 2996 O O . PHE B 1 142 ? 9.227 -22.328 3.043 1 98.75 142 PHE B O 1
ATOM 3003 N N . THR B 1 143 ? 10.398 -20.547 2.324 1 97.69 143 THR B N 1
ATOM 3004 C CA . THR B 1 143 ? 10.781 -20.156 3.68 1 97.69 143 THR B CA 1
ATOM 3005 C C . THR B 1 143 ? 9.852 -19.078 4.215 1 97.69 143 THR B C 1
ATOM 3007 O O . THR B 1 143 ? 9.969 -18.672 5.371 1 97.69 143 THR B O 1
ATOM 3010 N N . GLY B 1 144 ? 8.891 -18.609 3.438 1 97.81 144 GLY B N 1
ATOM 3011 C CA . GLY B 1 144 ? 7.926 -17.625 3.879 1 97.81 144 GLY B CA 1
ATOM 3012 C C . GLY B 1 144 ? 7.605 -16.594 2.814 1 97.81 144 GLY B C 1
ATOM 3013 O O . GLY B 1 144 ? 8.227 -16.578 1.748 1 97.81 144 GLY B O 1
ATOM 3014 N N . GLY B 1 145 ? 6.609 -15.773 3.113 1 98.19 145 GLY B N 1
ATOM 3015 C CA . GLY B 1 145 ? 6.188 -14.789 2.133 1 98.19 145 GLY B CA 1
ATOM 3016 C C . GLY B 1 145 ? 5.641 -13.516 2.762 1 98.19 145 GLY B C 1
ATOM 3017 O O . GLY B 1 145 ? 5.617 -13.383 3.986 1 98.19 145 GLY B O 1
ATOM 3018 N N . LEU B 1 146 ? 5.344 -12.578 1.939 1 98.56 146 LEU B N 1
ATOM 3019 C CA . LEU B 1 146 ? 4.734 -11.297 2.273 1 98.56 146 LEU B CA 1
ATOM 3020 C C . LEU B 1 146 ? 3.539 -11.008 1.37 1 98.56 146 LEU B C 1
ATOM 3022 O O . LEU B 1 146 ? 3.494 -11.477 0.229 1 98.56 146 LEU B O 1
ATOM 3026 N N . ILE B 1 147 ? 2.584 -10.273 1.899 1 98.62 147 ILE B N 1
ATOM 3027 C CA . ILE B 1 147 ? 1.396 -9.891 1.143 1 98.62 147 ILE B CA 1
ATOM 3028 C C . ILE B 1 147 ? 1.123 -8.398 1.328 1 98.62 147 ILE B C 1
ATOM 3030 O O . ILE B 1 147 ? 1.142 -7.895 2.451 1 98.62 147 ILE B O 1
ATOM 3034 N N . ALA B 1 148 ? 0.907 -7.703 0.338 1 98.75 148 ALA B N 1
ATOM 3035 C CA . ALA B 1 148 ? 0.508 -6.297 0.315 1 98.75 148 ALA B CA 1
ATOM 3036 C C . ALA B 1 148 ? -0.56 -6.047 -0.746 1 98.75 148 ALA B C 1
ATOM 3038 O O . ALA B 1 148 ? -0.732 -6.852 -1.665 1 98.75 148 ALA B O 1
ATOM 3039 N N . PRO B 1 149 ? -1.369 -4.992 -0.599 1 98.62 149 PRO B N 1
ATOM 3040 C CA . PRO B 1 149 ? -2.281 -4.695 -1.705 1 98.62 149 PRO B CA 1
ATOM 3041 C C . PRO B 1 149 ? -1.547 -4.352 -3 1 98.62 149 PRO B C 1
ATOM 3043 O O . PRO B 1 149 ? -0.487 -3.723 -2.963 1 98.62 149 PRO B O 1
ATOM 3046 N N . GLY B 1 150 ? -2.078 -4.777 -4.117 1 97.94 150 GLY B N 1
ATOM 3047 C CA . GLY B 1 150 ? -1.525 -4.414 -5.41 1 97.94 150 GLY B CA 1
ATOM 3048 C C . GLY B 1 150 ? -1.674 -2.938 -5.73 1 97.94 150 GLY B C 1
ATOM 3049 O O . GLY B 1 150 ? -2.336 -2.203 -4.996 1 97.94 150 GLY B O 1
ATOM 3050 N N . TRP B 1 151 ? -1.064 -2.584 -6.809 1 97.5 151 TRP B N 1
ATOM 3051 C CA . TRP B 1 151 ? -1.017 -1.181 -7.207 1 97.5 151 TRP B CA 1
ATOM 3052 C C . TRP B 1 151 ? -2.424 -0.615 -7.375 1 97.5 151 TRP B C 1
ATOM 3054 O O . TRP B 1 151 ? -2.758 0.416 -6.785 1 97.5 151 TRP B O 1
ATOM 3064 N N . ALA B 1 152 ? -3.305 -1.282 -8.156 1 97 152 ALA B N 1
ATOM 3065 C CA . ALA B 1 152 ? -4.672 -0.834 -8.406 1 97 152 ALA B CA 1
ATOM 3066 C C . ALA B 1 152 ? -5.465 -0.757 -7.102 1 97 152 ALA B C 1
ATOM 3068 O O . ALA B 1 152 ? -6.203 0.205 -6.875 1 97 152 ALA B O 1
ATOM 3069 N N . LEU B 1 153 ? -5.301 -1.755 -6.328 1 97.69 153 LEU B N 1
ATOM 3070 C CA . LEU B 1 153 ? -6.051 -1.805 -5.078 1 97.69 153 LEU B CA 1
ATOM 3071 C C . LEU B 1 153 ? -5.613 -0.691 -4.133 1 97.69 153 LEU B C 1
ATOM 3073 O O . LEU B 1 153 ? -6.434 -0.12 -3.414 1 97.69 153 LEU B O 1
ATOM 3077 N N . MET B 1 154 ? -4.32 -0.404 -4.09 1 98.5 154 MET B N 1
ATOM 3078 C CA . MET B 1 154 ? -3.836 0.717 -3.287 1 98.5 154 MET B CA 1
ATOM 3079 C C . MET B 1 154 ? -4.516 2.016 -3.705 1 98.5 154 MET B C 1
ATOM 3081 O O . MET B 1 154 ? -5.012 2.762 -2.859 1 98.5 154 MET B O 1
ATOM 3085 N N . MET B 1 155 ? -4.547 2.246 -4.977 1 98.12 155 MET B N 1
ATOM 3086 C CA . MET B 1 155 ? -5.133 3.486 -5.48 1 98.12 155 MET B CA 1
ATOM 3087 C C . MET B 1 155 ? -6.633 3.529 -5.211 1 98.12 155 MET B C 1
ATOM 3089 O O . MET B 1 155 ? -7.168 4.57 -4.824 1 98.12 155 MET B O 1
ATOM 3093 N N . ARG B 1 156 ? -7.262 2.432 -5.387 1 97.69 156 ARG B N 1
ATOM 3094 C CA . ARG B 1 156 ? -8.688 2.354 -5.098 1 97.69 156 ARG B CA 1
ATOM 3095 C C . ARG B 1 156 ? -8.961 2.631 -3.623 1 97.69 156 ARG B C 1
ATOM 3097 O O . ARG B 1 156 ? -9.93 3.32 -3.285 1 97.69 156 ARG B O 1
ATOM 3104 N N . ALA B 1 157 ? -8.148 2.045 -2.76 1 98.19 157 ALA B N 1
ATOM 3105 C CA . ALA B 1 157 ? -8.312 2.244 -1.322 1 98.19 157 ALA B CA 1
ATOM 3106 C C . ALA B 1 157 ? -8.234 3.725 -0.96 1 98.19 157 ALA B C 1
ATOM 3108 O O . ALA B 1 157 ? -9.023 4.219 -0.155 1 98.19 157 ALA B O 1
ATOM 3109 N N . LEU B 1 158 ? -7.285 4.426 -1.536 1 98.19 158 LEU B N 1
ATOM 3110 C CA . LEU B 1 158 ? -7.152 5.859 -1.294 1 98.19 158 LEU B CA 1
ATOM 3111 C C . LEU B 1 158 ? -8.406 6.605 -1.74 1 98.19 158 LEU B C 1
ATOM 3113 O O . LEU B 1 158 ? -8.961 7.406 -0.984 1 98.19 158 LEU B O 1
ATOM 3117 N N . GLY B 1 159 ? -8.891 6.328 -2.906 1 97.25 159 GLY B N 1
ATOM 3118 C CA . GLY B 1 159 ? -10.047 7.027 -3.453 1 97.25 159 GLY B CA 1
ATOM 3119 C C . GLY B 1 159 ? -11.32 6.77 -2.676 1 97.25 159 GLY B C 1
ATOM 3120 O O . GLY B 1 159 ? -12.156 7.668 -2.523 1 97.25 159 GLY B O 1
ATOM 3121 N N . THR B 1 160 ? -11.438 5.57 -2.133 1 95.56 160 THR B N 1
ATOM 3122 C CA . THR B 1 160 ? -12.703 5.176 -1.517 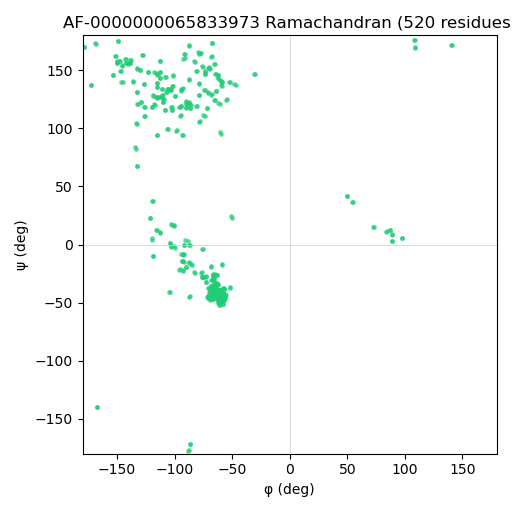1 95.56 160 THR B CA 1
ATOM 3123 C C . THR B 1 160 ? -12.695 5.488 -0.023 1 95.56 160 THR B C 1
ATOM 3125 O O . THR B 1 160 ? -13.75 5.496 0.62 1 95.56 160 THR B O 1
ATOM 3128 N N . HIS B 1 161 ? -11.516 5.77 0.569 1 94.88 161 HIS B N 1
ATOM 3129 C CA . HIS B 1 161 ? -11.477 5.934 2.018 1 94.88 161 HIS B CA 1
ATOM 3130 C C . HIS B 1 161 ? -10.992 7.328 2.402 1 94.88 161 HIS B C 1
ATOM 3132 O O . HIS B 1 161 ? -10.742 7.602 3.578 1 94.88 161 HIS B O 1
ATOM 3138 N N . THR B 1 162 ? -10.789 8.18 1.466 1 94.06 162 THR B N 1
ATOM 3139 C CA . THR B 1 162 ? -10.492 9.586 1.705 1 94.06 162 THR B CA 1
ATOM 3140 C C . THR B 1 162 ? -11.5 10.484 0.999 1 94.06 162 THR B C 1
ATOM 3142 O O . THR B 1 162 ? -11.992 10.141 -0.078 1 94.06 162 THR B O 1
ATOM 3145 N N . ALA B 1 163 ? -11.742 11.586 1.588 1 91.69 163 ALA B N 1
ATOM 3146 C CA . ALA B 1 163 ? -12.797 12.461 1.09 1 91.69 163 ALA B CA 1
ATOM 3147 C C . ALA B 1 163 ? -12.352 13.211 -0.162 1 91.69 163 ALA B C 1
ATOM 3149 O O . ALA B 1 163 ? -13.172 13.547 -1.021 1 91.69 163 ALA B O 1
ATOM 3150 N N . GLN B 1 164 ? -11.062 13.453 -0.292 1 93.81 164 GLN B N 1
ATOM 3151 C CA . GLN B 1 164 ? -10.656 14.438 -1.289 1 93.81 164 GLN B CA 1
ATOM 3152 C C . GLN B 1 164 ? -9.766 13.812 -2.355 1 93.81 164 GLN B C 1
ATOM 3154 O O . GLN B 1 164 ? -9.43 14.461 -3.348 1 93.81 164 GLN B O 1
ATOM 3159 N N . LEU B 1 165 ? -9.297 12.578 -2.207 1 96.25 165 LEU B N 1
ATOM 3160 C CA . LEU B 1 165 ? -8.414 11.953 -3.186 1 96.25 165 LEU B CA 1
ATOM 3161 C C . LEU B 1 165 ? -9.219 11.258 -4.277 1 96.25 165 LEU B C 1
ATOM 3163 O O . LEU B 1 165 ? -10.258 10.648 -3.998 1 96.25 165 LEU B O 1
ATOM 3167 N N . PRO B 1 166 ? -8.766 11.328 -5.531 1 95.94 166 PRO B N 1
ATOM 3168 C CA . PRO B 1 166 ? -9.453 10.672 -6.641 1 95.94 166 PRO B CA 1
ATOM 3169 C C . PRO B 1 166 ? -9.227 9.156 -6.664 1 95.94 166 PRO B C 1
ATOM 3171 O O . PRO B 1 166 ? -8.219 8.68 -6.129 1 95.94 166 PRO B O 1
ATOM 3174 N N . THR B 1 167 ? -10.164 8.422 -7.219 1 95.44 167 THR B N 1
ATOM 3175 C CA . THR B 1 167 ? -9.938 7.02 -7.555 1 95.44 167 THR B CA 1
ATOM 3176 C C . THR B 1 167 ? -9.336 6.891 -8.953 1 95.44 167 THR B C 1
ATOM 3178 O O . THR B 1 167 ? -9.914 7.359 -9.93 1 95.44 167 THR B O 1
ATOM 3181 N N . LEU B 1 168 ? -8.195 6.277 -8.992 1 95.56 168 LEU B N 1
ATOM 3182 C CA . LEU B 1 168 ? -7.508 6.137 -10.273 1 95.56 168 LEU B CA 1
ATOM 3183 C C . LEU B 1 168 ? -7.426 4.672 -10.695 1 95.56 168 LEU B C 1
ATOM 3185 O O . LEU B 1 168 ? -7.312 3.785 -9.844 1 95.56 168 LEU B O 1
ATOM 3189 N N . THR B 1 169 ? -7.488 4.457 -12 1 94.31 169 THR B N 1
ATOM 3190 C CA . THR B 1 169 ? -7.203 3.137 -12.555 1 94.31 169 THR B CA 1
ATOM 3191 C C . THR B 1 169 ? -5.727 3.018 -12.93 1 94.31 169 THR B C 1
ATOM 3193 O O . THR B 1 169 ? -5.023 4.027 -13.031 1 94.31 169 THR B O 1
ATOM 3196 N N . THR B 1 170 ? -5.277 1.816 -13.133 1 93.56 170 THR B N 1
ATOM 3197 C CA . THR B 1 170 ? -3.879 1.603 -13.492 1 93.56 170 THR B CA 1
ATOM 3198 C C . THR B 1 170 ? -3.574 2.201 -14.859 1 93.56 170 THR B C 1
ATOM 3200 O O . THR B 1 170 ? -2.467 2.688 -15.102 1 93.56 170 THR B O 1
ATOM 3203 N N . ASP B 1 171 ? -4.543 2.162 -15.773 1 93.25 171 ASP B N 1
ATOM 3204 C CA . ASP B 1 171 ? -4.344 2.744 -17.094 1 93.25 171 ASP B CA 1
ATOM 3205 C C . ASP B 1 171 ? -4.094 4.246 -17 1 93.25 171 ASP B C 1
ATOM 3207 O O . ASP B 1 171 ? -3.154 4.766 -17.609 1 93.25 171 ASP B O 1
ATOM 3211 N N . ILE B 1 172 ? -4.918 4.93 -16.266 1 94.06 172 ILE B N 1
ATOM 3212 C CA . ILE B 1 172 ? -4.777 6.367 -16.078 1 94.06 172 ILE B CA 1
ATOM 3213 C C . ILE B 1 172 ? -3.447 6.672 -15.398 1 94.06 172 ILE B C 1
ATOM 3215 O O . ILE B 1 172 ? -2.697 7.547 -15.836 1 94.06 172 ILE B O 1
ATOM 3219 N N . ALA B 1 173 ? -3.162 5.941 -14.367 1 94.69 173 ALA B N 1
ATOM 3220 C CA . ALA B 1 173 ? -1.948 6.156 -13.586 1 94.69 173 ALA B CA 1
ATOM 3221 C C . ALA B 1 173 ? -0.701 5.949 -14.438 1 94.69 173 ALA B C 1
ATOM 3223 O O . ALA B 1 173 ? 0.252 6.727 -14.359 1 94.69 173 ALA B O 1
ATOM 3224 N N . SER B 1 174 ? -0.677 4.891 -15.227 1 93.12 174 SER B N 1
ATOM 3225 C CA . SER B 1 174 ? 0.443 4.617 -16.125 1 93.12 174 SER B CA 1
ATOM 3226 C C . SER B 1 174 ? 0.661 5.762 -17.109 1 93.12 174 SER B C 1
ATOM 3228 O O . SER B 1 174 ? 1.802 6.133 -17.391 1 93.12 174 SER B O 1
ATOM 3230 N N . GLY B 1 175 ? -0.369 6.285 -17.641 1 91.88 175 GLY B N 1
ATOM 3231 C CA . GLY B 1 175 ? -0.277 7.43 -18.531 1 91.88 175 GLY B CA 1
ATOM 3232 C C . GLY B 1 175 ? 0.302 8.664 -17.859 1 91.88 175 GLY B C 1
ATOM 3233 O O . GLY B 1 175 ? 1.114 9.375 -18.453 1 91.88 175 GLY B O 1
ATOM 3234 N N . LEU B 1 176 ? -0.132 8.875 -16.672 1 92.44 176 LEU B N 1
ATOM 3235 C CA . LEU B 1 176 ? 0.341 10.031 -15.922 1 92.44 176 LEU B CA 1
ATOM 3236 C C . LEU B 1 176 ? 1.842 9.938 -15.664 1 92.44 176 LEU B C 1
ATOM 3238 O O . LEU B 1 176 ? 2.539 10.953 -15.648 1 92.44 176 LEU B O 1
ATOM 3242 N N . LEU B 1 177 ? 2.361 8.727 -15.484 1 91.81 177 LEU B N 1
ATOM 3243 C CA . LEU B 1 177 ? 3.75 8.531 -15.086 1 91.81 177 LEU B CA 1
ATOM 3244 C C . LEU B 1 177 ? 4.648 8.359 -16.297 1 91.81 177 LEU B C 1
ATOM 3246 O O . LEU B 1 177 ? 5.875 8.422 -16.188 1 91.81 177 LEU B O 1
ATOM 3250 N N . ALA B 1 178 ? 4.141 7.949 -17.516 1 84 178 ALA B N 1
ATOM 3251 C CA . ALA B 1 178 ? 4.922 7.801 -18.734 1 84 178 ALA B CA 1
ATOM 3252 C C . ALA B 1 178 ? 5.602 9.109 -19.125 1 84 178 ALA B C 1
ATOM 3254 O O . ALA B 1 178 ? 6.738 9.117 -19.594 1 84 178 ALA B O 1
ATOM 3255 N N . GLY B 1 179 ? 4.941 10.219 -19 1 67.94 179 GLY B N 1
ATOM 3256 C CA . GLY B 1 179 ? 5.453 11.516 -19.406 1 67.94 179 GLY B CA 1
ATOM 3257 C C . GLY B 1 179 ? 6.16 12.258 -18.281 1 67.94 179 GLY B C 1
ATOM 3258 O O . GLY B 1 179 ? 6.676 13.359 -18.484 1 67.94 179 GLY B O 1
ATOM 3259 N N . ALA B 1 180 ? 5.988 11.688 -17.25 1 61.09 180 ALA B N 1
ATOM 3260 C CA . ALA B 1 180 ? 6.477 12.453 -16.109 1 61.09 180 ALA B CA 1
ATOM 3261 C C . ALA B 1 180 ? 8 12.43 -16.047 1 61.09 180 ALA B C 1
ATOM 3263 O O . ALA B 1 180 ? 8.625 11.438 -16.422 1 61.09 180 ALA B O 1
ATOM 3264 N N . GLN B 1 181 ? 8.5 13.5 -16.297 1 55.84 181 GLN B N 1
ATOM 3265 C CA . GLN B 1 181 ? 9.93 13.594 -16.031 1 55.84 181 GLN B CA 1
ATOM 3266 C C . GLN B 1 181 ? 10.344 12.688 -14.875 1 55.84 181 GLN B C 1
ATOM 3268 O O . GLN B 1 181 ? 9.523 12.375 -14.008 1 55.84 181 GLN B O 1
ATOM 3273 N N . ALA B 1 182 ? 11.492 12.156 -14.914 1 58.69 182 ALA B N 1
ATOM 3274 C CA . ALA B 1 182 ? 12.273 11.258 -14.07 1 58.69 182 ALA B CA 1
ATOM 3275 C C . ALA B 1 182 ? 12.297 11.75 -12.625 1 58.69 182 ALA B C 1
ATOM 3277 O O . ALA B 1 182 ? 13.188 11.398 -11.852 1 58.69 182 ALA B O 1
ATOM 3278 N N . GLU B 1 183 ? 11.25 12.609 -12.211 1 75.88 183 GLU B N 1
ATOM 3279 C CA . GLU B 1 183 ? 11.453 13.062 -10.836 1 75.88 183 GLU B CA 1
ATOM 3280 C C . GLU B 1 183 ? 10.742 12.156 -9.844 1 75.88 183 GLU B C 1
ATOM 3282 O O . GLU B 1 183 ? 9.586 11.781 -10.055 1 75.88 183 GLU B O 1
ATOM 3287 N N . PRO B 1 184 ? 11.398 11.828 -8.836 1 85.5 184 PRO B N 1
ATOM 3288 C CA . PRO B 1 184 ? 10.852 10.875 -7.863 1 85.5 184 PRO B CA 1
ATOM 3289 C C . PRO B 1 184 ? 9.664 11.438 -7.086 1 85.5 184 PRO B C 1
ATOM 3291 O O . PRO B 1 184 ? 8.844 10.68 -6.57 1 85.5 184 PRO B O 1
ATOM 3294 N N . PHE B 1 185 ? 9.516 12.766 -7.078 1 95.56 185 PHE B N 1
ATOM 3295 C CA . PHE B 1 185 ? 8.406 13.406 -6.387 1 95.56 185 PHE B CA 1
ATOM 3296 C C . PHE B 1 185 ? 7.523 14.172 -7.367 1 95.56 185 PHE B C 1
ATOM 3298 O O . PHE B 1 185 ? 8.016 14.703 -8.359 1 95.56 185 PHE B O 1
ATOM 3305 N N . GLN B 1 186 ? 6.242 14.227 -7.043 1 96.44 186 GLN B N 1
ATOM 3306 C CA . GLN B 1 186 ? 5.25 14.727 -7.988 1 96.44 186 GLN B CA 1
ATOM 3307 C C . GLN B 1 186 ? 4.641 16.047 -7.5 1 96.44 186 GLN B C 1
ATOM 3309 O O . GLN B 1 186 ? 4.605 16.297 -6.293 1 96.44 186 GLN B O 1
ATOM 3314 N N . VAL B 1 187 ? 4.098 16.812 -8.438 1 96.69 187 VAL B N 1
ATOM 3315 C CA . VAL B 1 187 ? 3.668 18.172 -8.094 1 96.69 187 VAL B CA 1
ATOM 3316 C C . VAL B 1 187 ? 2.178 18.328 -8.391 1 96.69 187 VAL B C 1
ATOM 3318 O O . VAL B 1 187 ? 1.698 19.438 -8.617 1 96.69 187 VAL B O 1
ATOM 3321 N N . ASP B 1 188 ? 1.481 17.266 -8.422 1 95.62 188 ASP B N 1
ATOM 3322 C CA . ASP B 1 188 ? 0.023 17.219 -8.414 1 95.62 188 ASP B CA 1
ATOM 3323 C C . ASP B 1 188 ? -0.483 15.922 -7.777 1 95.62 188 ASP B C 1
ATOM 3325 O O . ASP B 1 188 ? 0.24 14.922 -7.723 1 95.62 188 ASP B O 1
ATOM 3329 N N . THR B 1 189 ? -1.749 15.922 -7.375 1 96.75 189 THR B N 1
ATOM 3330 C CA . THR B 1 189 ? -2.273 14.883 -6.5 1 96.75 189 THR B CA 1
ATOM 3331 C C . THR B 1 189 ? -2.398 13.555 -7.25 1 96.75 189 THR B C 1
ATOM 3333 O O . THR B 1 189 ? -1.93 12.523 -6.773 1 96.75 189 THR B O 1
ATOM 3336 N N . PRO B 1 190 ? -2.947 13.539 -8.539 1 96.44 190 PRO B N 1
ATOM 3337 C CA . PRO B 1 190 ? -3.066 12.258 -9.242 1 96.44 190 PRO B CA 1
ATOM 3338 C C . PRO B 1 190 ? -1.716 11.586 -9.477 1 96.44 190 PRO B C 1
ATOM 3340 O O . PRO B 1 190 ? -1.584 10.375 -9.305 1 96.44 190 PRO B O 1
ATOM 3343 N N . ARG B 1 191 ? -0.736 12.352 -9.844 1 96.38 191 ARG B N 1
ATOM 3344 C CA . ARG B 1 191 ? 0.596 11.797 -10.055 1 96.38 191 ARG B CA 1
ATOM 3345 C C . ARG B 1 191 ? 1.221 11.352 -8.734 1 96.38 191 ARG B C 1
ATOM 3347 O O . ARG B 1 191 ? 1.904 10.328 -8.68 1 96.38 191 ARG B O 1
ATOM 3354 N N . SER B 1 192 ? 1.042 12.133 -7.66 1 97.44 192 SER B N 1
ATOM 3355 C CA . SER B 1 192 ? 1.565 11.781 -6.344 1 97.44 192 SER B CA 1
ATOM 3356 C C . SER B 1 192 ? 1.017 10.438 -5.871 1 97.44 192 SER B C 1
ATOM 3358 O O . SER B 1 192 ? 1.755 9.617 -5.316 1 97.44 192 SER B O 1
ATOM 3360 N N . LEU B 1 193 ? -0.261 10.281 -6.082 1 97.5 193 LEU B N 1
ATOM 3361 C CA . LEU B 1 193 ? -0.946 9.055 -5.691 1 97.5 193 LEU B CA 1
ATOM 3362 C C . LEU B 1 193 ? -0.484 7.879 -6.547 1 97.5 193 LEU B C 1
ATOM 3364 O O . LEU B 1 193 ? -0.192 6.801 -6.023 1 97.5 193 LEU B O 1
ATOM 3368 N N . SER B 1 194 ? -0.386 8.086 -7.871 1 96.88 194 SER B N 1
ATOM 3369 C CA . SER B 1 194 ? 0.051 7.047 -8.797 1 96.88 194 SER B CA 1
ATOM 3370 C C . SER B 1 194 ? 1.471 6.586 -8.484 1 96.88 194 SER B C 1
ATOM 3372 O O . SER B 1 194 ? 1.725 5.391 -8.344 1 96.88 194 SER B O 1
ATOM 3374 N N . ALA B 1 195 ? 2.365 7.539 -8.32 1 97 195 ALA B N 1
ATOM 3375 C CA . ALA B 1 195 ? 3.777 7.254 -8.07 1 97 195 ALA B CA 1
ATOM 3376 C C . ALA B 1 195 ? 3.982 6.668 -6.676 1 97 195 ALA B C 1
ATOM 3378 O O . ALA B 1 195 ? 4.727 5.699 -6.508 1 97 195 ALA B O 1
ATOM 3379 N N . GLY B 1 196 ? 3.305 7.254 -5.695 1 98.25 196 GLY B N 1
ATOM 3380 C CA . GLY B 1 196 ? 3.443 6.754 -4.34 1 98.25 196 GLY B CA 1
ATOM 3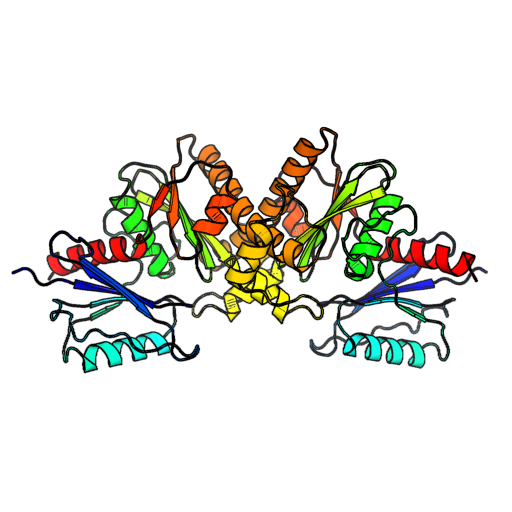381 C C . GLY B 1 196 ? 3.076 5.289 -4.203 1 98.25 196 GLY B C 1
ATOM 3382 O O . GLY B 1 196 ? 3.801 4.516 -3.572 1 98.25 196 GLY B O 1
ATOM 3383 N N . CYS B 1 197 ? 1.983 4.922 -4.781 1 98.12 197 CYS B N 1
ATOM 3384 C CA . CYS B 1 197 ? 1.545 3.531 -4.738 1 98.12 197 CYS B CA 1
ATOM 3385 C C . CYS B 1 197 ? 2.506 2.631 -5.508 1 98.12 197 CYS B C 1
ATOM 3387 O O . CYS B 1 197 ? 2.85 1.544 -5.043 1 98.12 197 CYS B O 1
ATOM 3389 N N . LEU B 1 198 ? 2.943 3.117 -6.656 1 96.94 198 LEU B N 1
ATOM 3390 C CA . LEU B 1 198 ? 3.883 2.346 -7.465 1 96.94 198 LEU B CA 1
ATOM 3391 C C . LEU B 1 198 ? 5.211 2.168 -6.734 1 96.94 198 LEU B C 1
ATOM 3393 O O . LEU B 1 198 ? 5.766 1.066 -6.703 1 96.94 198 LEU B O 1
ATOM 3397 N N . TYR B 1 199 ? 5.684 3.197 -6.117 1 97.62 199 TYR B N 1
ATOM 3398 C CA . TYR B 1 199 ? 6.973 3.156 -5.438 1 97.62 199 TYR B CA 1
ATOM 3399 C C . TYR B 1 199 ? 6.887 2.344 -4.152 1 97.62 199 TYR B C 1
ATOM 3401 O O . TYR B 1 199 ? 7.879 1.754 -3.717 1 97.62 199 TYR B O 1
ATOM 3409 N N . ALA B 1 200 ? 5.691 2.311 -3.582 1 98.5 200 ALA B N 1
ATOM 3410 C CA . ALA B 1 200 ? 5.504 1.405 -2.453 1 98.5 200 ALA B CA 1
ATOM 3411 C C . ALA B 1 200 ? 5.703 -0.048 -2.875 1 98.5 200 ALA B C 1
ATOM 3413 O O . ALA B 1 200 ? 6.301 -0.837 -2.141 1 98.5 200 ALA B O 1
ATOM 3414 N N . GLN B 1 201 ? 5.188 -0.393 -4.074 1 98 201 GLN B N 1
ATOM 3415 C CA . GLN B 1 201 ? 5.414 -1.728 -4.617 1 98 201 GLN B CA 1
ATOM 3416 C C . GLN B 1 201 ? 6.902 -1.991 -4.824 1 98 201 GLN B C 1
ATOM 3418 O O . GLN B 1 201 ? 7.438 -2.98 -4.32 1 98 201 GLN B O 1
ATOM 3423 N N . ALA B 1 202 ? 7.539 -1.071 -5.516 1 97.56 202 ALA B N 1
ATOM 3424 C CA . ALA B 1 202 ? 8.953 -1.233 -5.852 1 97.56 202 ALA B CA 1
ATOM 3425 C C . ALA B 1 202 ? 9.812 -1.286 -4.594 1 97.56 202 ALA B C 1
ATOM 3427 O O . ALA B 1 202 ? 10.727 -2.111 -4.492 1 97.56 202 ALA B O 1
ATOM 3428 N N . GLY B 1 203 ? 9.508 -0.407 -3.645 1 97.94 203 GLY B N 1
ATOM 3429 C CA . GLY B 1 203 ? 10.258 -0.389 -2.396 1 97.94 203 GLY B CA 1
ATOM 3430 C C . GLY B 1 203 ? 10.141 -1.683 -1.614 1 97.94 203 GLY B C 1
ATOM 3431 O O . GLY B 1 203 ? 11.125 -2.156 -1.039 1 97.94 203 GLY B O 1
ATOM 3432 N N . LEU B 1 204 ? 8.953 -2.232 -1.553 1 98.44 204 LEU B N 1
ATOM 3433 C CA . LEU B 1 204 ? 8.727 -3.504 -0.875 1 98.44 204 LEU B CA 1
ATOM 3434 C C . LEU B 1 204 ? 9.594 -4.605 -1.479 1 98.44 204 LEU B C 1
ATOM 3436 O O . LEU B 1 204 ? 10.258 -5.348 -0.752 1 98.44 204 LEU B O 1
ATOM 3440 N N . ILE B 1 205 ? 9.609 -4.699 -2.785 1 98.5 205 ILE B N 1
ATOM 3441 C CA . ILE B 1 205 ? 10.32 -5.754 -3.504 1 98.5 205 ILE B CA 1
ATOM 3442 C C . ILE B 1 205 ? 11.82 -5.582 -3.312 1 98.5 205 ILE B C 1
ATOM 3444 O O . ILE B 1 205 ? 12.531 -6.547 -3.012 1 98.5 205 ILE B O 1
ATOM 3448 N N . GLU B 1 206 ? 12.281 -4.367 -3.477 1 97.94 206 GLU B N 1
ATOM 3449 C CA . GLU B 1 206 ? 13.711 -4.098 -3.355 1 97.94 206 GLU B CA 1
ATOM 3450 C C . GLU B 1 206 ? 14.211 -4.383 -1.941 1 97.94 206 GLU B C 1
ATOM 3452 O O . GLU B 1 206 ? 15.281 -4.969 -1.763 1 97.94 206 GLU B O 1
ATOM 3457 N N . ARG B 1 207 ? 13.453 -3.973 -0.991 1 96.81 207 ARG B N 1
ATOM 3458 C CA . ARG B 1 207 ? 13.789 -4.258 0.399 1 96.81 207 ARG B CA 1
ATOM 3459 C C . ARG B 1 207 ? 13.828 -5.762 0.657 1 96.81 207 ARG B C 1
ATOM 3461 O O . ARG B 1 207 ? 14.773 -6.266 1.271 1 96.81 207 ARG B O 1
ATOM 3468 N N . ALA B 1 208 ? 12.836 -6.461 0.21 1 97.88 208 ALA B N 1
ATOM 3469 C CA . ALA B 1 208 ? 12.75 -7.902 0.403 1 97.88 208 ALA B CA 1
ATOM 3470 C C . ALA B 1 208 ? 13.93 -8.617 -0.247 1 97.88 208 ALA B C 1
ATOM 3472 O O . ALA B 1 208 ? 14.484 -9.555 0.327 1 97.88 208 ALA B O 1
ATOM 3473 N N . TRP B 1 209 ? 14.258 -8.227 -1.435 1 98.12 209 TRP B N 1
ATOM 3474 C CA . TRP B 1 209 ? 15.383 -8.82 -2.154 1 98.12 209 TRP B CA 1
ATOM 3475 C C . TRP B 1 209 ? 16.688 -8.656 -1.372 1 98.12 209 TRP B C 1
ATOM 3477 O O . TRP B 1 209 ? 17.438 -9.617 -1.217 1 98.12 209 TRP B O 1
ATOM 3487 N N . ARG B 1 210 ? 16.938 -7.461 -0.89 1 96.12 210 ARG B N 1
ATOM 3488 C CA . ARG B 1 210 ? 18.156 -7.203 -0.118 1 96.12 210 ARG B CA 1
ATOM 3489 C C . ARG B 1 210 ? 18.188 -8.047 1.152 1 96.12 210 ARG B C 1
ATOM 3491 O O . ARG B 1 210 ? 19.234 -8.594 1.514 1 96.12 210 ARG B O 1
ATOM 3498 N N . ASP B 1 211 ? 17.016 -8.102 1.806 1 95.19 211 ASP B N 1
ATOM 3499 C CA . ASP B 1 211 ? 16.922 -8.898 3.023 1 95.19 211 ASP B CA 1
ATOM 3500 C C . ASP B 1 211 ? 17.297 -10.352 2.754 1 95.19 211 ASP B C 1
ATOM 3502 O O . ASP B 1 211 ? 18.031 -10.969 3.531 1 95.19 211 ASP B O 1
ATOM 3506 N N . LEU B 1 212 ? 16.828 -10.898 1.667 1 96.25 212 LEU B N 1
ATOM 3507 C CA . LEU B 1 212 ? 17.094 -12.289 1.334 1 96.25 212 LEU B CA 1
ATOM 3508 C C . LEU B 1 212 ? 18.562 -12.484 0.937 1 96.25 212 LEU B C 1
ATOM 3510 O O . LEU B 1 212 ? 19.188 -13.469 1.335 1 96.25 212 LEU B O 1
ATOM 3514 N N . ALA B 1 213 ? 19.016 -11.586 0.099 1 95.81 213 ALA B N 1
ATOM 3515 C CA . ALA B 1 213 ? 20.422 -11.664 -0.308 1 95.81 213 ALA B CA 1
ATOM 3516 C C . ALA B 1 213 ? 21.344 -11.648 0.906 1 95.81 213 ALA B C 1
ATOM 3518 O O . ALA B 1 213 ? 22.312 -12.422 0.972 1 95.81 213 ALA B O 1
ATOM 3519 N N . ASP B 1 214 ? 21.062 -10.805 1.846 1 94.75 214 ASP B N 1
ATOM 3520 C CA . ASP B 1 214 ? 21.859 -10.703 3.064 1 94.75 214 ASP B CA 1
ATOM 3521 C C . ASP B 1 214 ? 21.719 -11.969 3.912 1 94.75 214 ASP B C 1
ATOM 3523 O O . ASP B 1 214 ? 22.703 -12.445 4.48 1 94.75 214 ASP B O 1
ATOM 3527 N N . ALA B 1 215 ? 20.547 -12.484 4.016 1 93.75 215 ALA B N 1
ATOM 3528 C CA . ALA B 1 215 ? 20.281 -13.633 4.871 1 93.75 215 ALA B CA 1
ATOM 3529 C C . ALA B 1 215 ? 20.906 -14.898 4.301 1 93.75 215 ALA B C 1
ATOM 3531 O O . ALA B 1 215 ? 21.453 -15.719 5.043 1 93.75 215 ALA B O 1
ATOM 3532 N N . TRP B 1 216 ? 20.797 -15.047 2.984 1 95.75 216 TRP B N 1
ATOM 3533 C CA . TRP B 1 216 ? 21.219 -16.297 2.367 1 95.75 216 TRP B CA 1
ATOM 3534 C C . TRP B 1 216 ? 22.656 -16.219 1.885 1 95.75 216 TRP B C 1
ATOM 3536 O O . TRP B 1 216 ? 23.281 -17.234 1.581 1 95.75 216 TRP B O 1
ATOM 3546 N N . GLN B 1 217 ? 23.219 -15.047 1.807 1 96.81 217 GLN B N 1
ATOM 3547 C CA . GLN B 1 217 ? 24.594 -14.836 1.364 1 96.81 217 GLN B CA 1
ATOM 3548 C C . GLN B 1 217 ? 24.859 -15.562 0.046 1 96.81 217 GLN B C 1
ATOM 3550 O O . GLN B 1 217 ? 25.875 -16.25 -0.093 1 96.81 217 GLN B O 1
ATOM 3555 N N . ALA B 1 218 ? 23.938 -15.508 -0.834 1 96.81 218 ALA B N 1
ATOM 3556 C CA . ALA B 1 218 ? 23.969 -16.109 -2.164 1 96.81 218 ALA B CA 1
ATOM 3557 C C . ALA B 1 218 ? 23.141 -15.297 -3.154 1 96.81 218 ALA B C 1
ATOM 3559 O O . ALA B 1 218 ? 22.297 -14.492 -2.754 1 96.81 218 ALA B O 1
ATOM 3560 N N . PRO B 1 219 ? 23.453 -15.453 -4.441 1 97.31 219 PRO B N 1
ATOM 3561 C CA . PRO B 1 219 ? 22.625 -14.758 -5.43 1 97.31 219 PRO B CA 1
ATOM 3562 C C . PRO B 1 219 ? 21.156 -15.172 -5.348 1 97.31 219 PRO B C 1
ATOM 3564 O O . PRO B 1 219 ? 20.844 -16.344 -5.145 1 97.31 219 PRO B O 1
ATOM 3567 N N . VAL B 1 220 ? 20.281 -14.164 -5.434 1 98.44 220 VAL B N 1
ATOM 3568 C CA . VAL B 1 220 ? 18.844 -14.383 -5.438 1 98.44 220 VAL B CA 1
ATOM 3569 C C . VAL B 1 220 ? 18.234 -13.859 -6.742 1 98.44 220 VAL B C 1
ATOM 3571 O O . VAL B 1 220 ? 18.391 -12.68 -7.078 1 98.44 220 VAL B O 1
ATOM 3574 N N . ARG B 1 221 ? 17.625 -14.711 -7.543 1 98.69 221 ARG B N 1
ATOM 3575 C CA . ARG B 1 221 ? 16.922 -14.266 -8.742 1 98.69 221 ARG B CA 1
ATOM 3576 C C . ARG B 1 221 ? 15.555 -13.688 -8.383 1 98.69 221 ARG B C 1
ATOM 3578 O O . ARG B 1 221 ? 14.781 -14.305 -7.648 1 98.69 221 ARG B O 1
ATOM 3585 N N . LEU B 1 222 ? 15.289 -12.516 -8.867 1 98.69 222 LEU B N 1
ATOM 3586 C CA . LEU B 1 222 ? 13.969 -11.906 -8.742 1 98.69 222 LEU B CA 1
ATOM 3587 C C . LEU B 1 222 ? 13.094 -12.273 -9.93 1 98.69 222 LEU B C 1
ATOM 3589 O O . LEU B 1 222 ? 13.414 -11.938 -11.078 1 98.69 222 LEU B O 1
ATOM 3593 N N . VAL B 1 223 ? 12.008 -12.953 -9.672 1 98.69 223 VAL B N 1
ATOM 3594 C CA . VAL B 1 223 ? 11.062 -13.375 -10.703 1 98.69 223 VAL B CA 1
ATOM 3595 C C . VAL B 1 223 ? 9.766 -12.578 -10.562 1 98.69 223 VAL B C 1
ATOM 3597 O O . VAL B 1 223 ? 9.18 -12.516 -9.484 1 98.69 223 VAL B O 1
ATOM 3600 N N . LEU B 1 224 ? 9.359 -11.938 -11.625 1 98.19 224 LEU B N 1
ATOM 3601 C CA . LEU B 1 224 ? 8.117 -11.172 -11.641 1 98.19 224 LEU B CA 1
ATOM 3602 C C . LEU B 1 224 ? 7.039 -11.898 -12.445 1 98.19 224 LEU B C 1
ATOM 3604 O O . LEU B 1 224 ? 7.312 -12.422 -13.523 1 98.19 224 LEU B O 1
ATOM 3608 N N . ALA B 1 225 ? 5.879 -11.953 -11.875 1 96.5 225 ALA B N 1
ATOM 3609 C CA . ALA B 1 225 ? 4.719 -12.523 -12.555 1 96.5 225 ALA B CA 1
ATOM 3610 C C . ALA B 1 225 ? 3.449 -11.75 -12.227 1 96.5 225 ALA B C 1
ATOM 3612 O O . ALA B 1 225 ? 3.424 -10.961 -11.273 1 96.5 225 ALA B O 1
ATOM 3613 N N . GLY B 1 226 ? 2.441 -11.906 -13.109 1 92.56 226 GLY B N 1
ATOM 3614 C CA . GLY B 1 226 ? 1.15 -11.289 -12.836 1 92.56 226 GLY B CA 1
ATOM 3615 C C . GLY B 1 226 ? 0.848 -10.109 -13.75 1 92.56 226 GLY B C 1
ATOM 3616 O O . GLY B 1 226 ? 1.717 -9.664 -14.492 1 92.56 226 GLY B O 1
ATOM 3617 N N . GLY B 1 227 ? -0.405 -9.617 -13.719 1 82 227 GLY B N 1
ATOM 3618 C CA . GLY B 1 227 ? -0.957 -8.648 -14.656 1 82 227 GLY B CA 1
ATOM 3619 C C . GLY B 1 227 ? -0.32 -7.277 -14.539 1 82 227 GLY B C 1
ATOM 3620 O O . GLY B 1 227 ? -0.273 -6.523 -15.516 1 82 227 GLY B O 1
ATOM 3621 N N . ALA B 1 228 ? 0.137 -6.82 -13.438 1 81 228 ALA B N 1
ATOM 3622 C CA . ALA B 1 228 ? 0.668 -5.473 -13.25 1 81 228 ALA B CA 1
ATOM 3623 C C . ALA B 1 228 ? 2.193 -5.477 -13.266 1 81 228 ALA B C 1
ATOM 3625 O O . ALA B 1 228 ? 2.828 -4.516 -12.828 1 81 228 ALA B O 1
ATOM 3626 N N . ALA B 1 229 ? 2.791 -6.488 -13.742 1 84.25 229 ALA B N 1
ATOM 3627 C CA . ALA B 1 229 ? 4.234 -6.672 -13.641 1 84.25 229 ALA B CA 1
ATOM 3628 C C . ALA B 1 229 ? 4.984 -5.625 -14.461 1 84.25 229 ALA B C 1
ATOM 3630 O O . ALA B 1 229 ? 6.047 -5.152 -14.055 1 84.25 229 ALA B O 1
ATOM 3631 N N . ASP B 1 230 ? 4.402 -5.176 -15.477 1 88.19 230 ASP B N 1
ATOM 3632 C CA . ASP B 1 230 ? 5.109 -4.266 -16.375 1 88.19 230 ASP B CA 1
ATOM 3633 C C . ASP B 1 230 ? 5.34 -2.912 -15.703 1 88.19 230 ASP B C 1
ATOM 3635 O O . ASP B 1 230 ? 6.453 -2.383 -15.727 1 88.19 230 ASP B O 1
ATOM 3639 N N . ASP B 1 231 ? 4.375 -2.355 -15.109 1 88.75 231 ASP B N 1
ATOM 3640 C CA . ASP B 1 231 ? 4.504 -1.041 -14.492 1 88.75 231 ASP B CA 1
ATOM 3641 C C . ASP B 1 231 ? 5.469 -1.084 -13.305 1 88.75 231 ASP B C 1
ATOM 3643 O O . ASP B 1 231 ? 6.297 -0.188 -13.141 1 88.75 231 ASP B O 1
ATOM 3647 N N . VAL B 1 232 ? 5.34 -2.125 -12.539 1 91.88 232 VAL B N 1
ATOM 3648 C CA . VAL B 1 232 ? 6.219 -2.24 -11.383 1 91.88 232 VAL B CA 1
ATOM 3649 C C . VAL B 1 232 ? 7.656 -2.463 -11.844 1 91.88 232 VAL B C 1
ATOM 3651 O O . VAL B 1 232 ? 8.594 -1.886 -11.281 1 91.88 232 VAL B O 1
ATOM 3654 N N . ALA B 1 233 ? 7.809 -3.281 -12.891 1 93.31 233 ALA B N 1
ATOM 3655 C CA . ALA B 1 233 ? 9.133 -3.561 -13.438 1 93.31 233 ALA B CA 1
ATOM 3656 C C . ALA B 1 233 ? 9.836 -2.273 -13.852 1 93.31 233 ALA B C 1
ATOM 3658 O O . ALA B 1 233 ? 11.047 -2.129 -13.656 1 93.31 233 ALA B O 1
ATOM 3659 N N . ARG B 1 234 ? 9.148 -1.343 -14.391 1 91 234 ARG B N 1
ATOM 3660 C CA . ARG B 1 234 ? 9.727 -0.088 -14.859 1 91 234 ARG B CA 1
ATOM 3661 C C . ARG B 1 234 ? 10.25 0.739 -13.695 1 91 234 ARG B C 1
ATOM 3663 O O . ARG B 1 234 ? 11.18 1.537 -13.859 1 91 234 ARG B O 1
ATOM 3670 N N . ALA B 1 235 ? 9.688 0.525 -12.555 1 92.94 235 ALA B N 1
ATOM 3671 C CA . ALA B 1 235 ? 10.07 1.309 -11.375 1 92.94 235 ALA B CA 1
ATOM 3672 C C . ALA B 1 235 ? 11.211 0.639 -10.617 1 92.94 235 ALA B C 1
ATOM 3674 O O . ALA B 1 235 ? 11.859 1.267 -9.781 1 92.94 235 ALA B O 1
ATOM 3675 N N . LEU B 1 236 ? 11.422 -0.638 -10.844 1 95.5 236 LEU B N 1
ATOM 3676 C CA . LEU B 1 236 ? 12.422 -1.391 -10.102 1 95.5 236 LEU B CA 1
ATOM 3677 C C . LEU B 1 236 ? 13.836 -1.019 -10.555 1 95.5 236 LEU B C 1
ATOM 3679 O O . LEU B 1 236 ? 14.062 -0.758 -11.742 1 95.5 236 LEU B O 1
ATOM 3683 N N . THR B 1 237 ? 14.781 -1.046 -9.594 1 93.62 237 THR B N 1
ATOM 3684 C CA . THR B 1 237 ? 16.188 -0.784 -9.914 1 93.62 237 THR B CA 1
ATOM 3685 C C . THR B 1 237 ? 16.984 -2.084 -9.938 1 93.62 237 THR B C 1
ATOM 3687 O O . THR B 1 237 ? 18.188 -2.07 -10.18 1 93.62 237 THR B O 1
ATOM 3690 N N . LEU B 1 238 ? 16.359 -3.221 -9.719 1 96.12 238 LEU B N 1
ATOM 3691 C CA . LEU B 1 238 ? 17 -4.523 -9.625 1 96.12 238 LEU B CA 1
ATOM 3692 C C . LEU B 1 238 ? 16.828 -5.312 -10.914 1 96.12 238 LEU B C 1
ATOM 3694 O O . LEU B 1 238 ? 15.781 -5.238 -11.555 1 96.12 238 LEU B O 1
ATOM 3698 N N . PRO B 1 239 ? 17.906 -6.117 -11.25 1 96.94 239 PRO B N 1
ATOM 3699 C CA . PRO B 1 239 ? 17.672 -7.086 -12.312 1 96.94 239 PRO B CA 1
ATOM 3700 C C . PRO B 1 239 ? 16.547 -8.062 -11.977 1 96.94 239 PRO B C 1
ATOM 3702 O O . PRO B 1 239 ? 16.391 -8.469 -10.82 1 96.94 239 PRO B O 1
ATOM 3705 N N . HIS B 1 240 ? 15.734 -8.391 -12.977 1 97.81 240 HIS B N 1
ATOM 3706 C CA . HIS B 1 240 ? 14.602 -9.289 -12.758 1 97.81 240 HIS B CA 1
ATOM 3707 C C . HIS B 1 240 ? 14.32 -10.125 -14 1 97.81 240 HIS B C 1
ATOM 3709 O O . HIS B 1 240 ? 14.789 -9.805 -15.094 1 97.81 240 HIS B O 1
ATOM 3715 N N . THR B 1 241 ? 13.672 -11.211 -13.82 1 97.56 241 THR B N 1
ATOM 3716 C CA . THR B 1 241 ? 13.188 -12.094 -14.875 1 97.56 241 THR B CA 1
ATOM 3717 C C . THR B 1 241 ? 11.664 -12.148 -14.883 1 97.56 241 THR B C 1
ATOM 3719 O O . THR B 1 241 ? 11.047 -12.289 -13.828 1 97.56 241 THR B O 1
ATOM 3722 N N . ARG B 1 242 ? 11.094 -12.062 -16.062 1 96 242 ARG B N 1
ATOM 3723 C CA . ARG B 1 242 ? 9.641 -12.125 -16.203 1 96 242 ARG B CA 1
ATOM 3724 C C . ARG B 1 242 ? 9.18 -13.547 -16.484 1 96 242 ARG B C 1
ATOM 3726 O O . ARG B 1 242 ? 9.82 -14.273 -17.25 1 96 242 ARG B O 1
ATOM 3733 N N . HIS B 1 243 ? 8.18 -13.961 -15.789 1 94.81 243 HIS B N 1
ATOM 3734 C CA . HIS B 1 243 ? 7.488 -15.211 -16.078 1 94.81 243 HIS B CA 1
ATOM 3735 C C . HIS B 1 243 ? 5.977 -15.016 -16.062 1 94.81 243 HIS B C 1
ATOM 3737 O O . HIS B 1 243 ? 5.352 -15.078 -15 1 94.81 243 HIS B O 1
ATOM 3743 N N . ASP B 1 244 ? 5.242 -14.953 -17.125 1 88.88 244 ASP B N 1
ATOM 3744 C CA . ASP B 1 244 ? 3.869 -14.477 -17.234 1 88.88 244 ASP B CA 1
ATOM 3745 C C . ASP B 1 244 ? 2.873 -15.57 -16.859 1 88.88 244 ASP B C 1
ATOM 3747 O O . ASP B 1 244 ? 1.737 -15.281 -16.484 1 88.88 244 ASP B O 1
ATOM 3751 N N . ALA B 1 245 ? 3.215 -16.844 -16.938 1 94.38 245 ALA B N 1
ATOM 3752 C CA . ALA B 1 245 ? 2.258 -17.938 -16.719 1 94.38 245 ALA B CA 1
ATOM 3753 C C . ALA B 1 245 ? 2.695 -18.812 -15.555 1 94.38 245 ALA B C 1
ATOM 3755 O O . ALA B 1 245 ? 2.5 -20.031 -15.586 1 94.38 245 ALA B O 1
ATOM 3756 N N . LEU B 1 246 ? 3.215 -18.141 -14.594 1 96.25 246 LEU B N 1
ATOM 3757 C CA . LEU B 1 246 ? 3.861 -18.875 -13.5 1 96.25 246 LEU B CA 1
ATOM 3758 C C . LEU B 1 246 ? 2.873 -19.797 -12.805 1 96.25 246 LEU B C 1
ATOM 3760 O O . LEU B 1 246 ? 3.154 -20.984 -12.609 1 96.25 246 LEU B O 1
ATOM 3764 N N . ILE B 1 247 ? 1.717 -19.312 -12.438 1 97.81 247 ILE B N 1
ATOM 3765 C CA . ILE B 1 247 ? 0.726 -20.078 -11.68 1 97.81 247 ILE B CA 1
ATOM 3766 C C . ILE B 1 247 ? 0.162 -21.203 -12.547 1 97.81 247 ILE B C 1
ATOM 3768 O O . ILE B 1 247 ? 0.055 -22.344 -12.094 1 97.81 247 ILE B O 1
ATOM 3772 N N . LEU B 1 248 ? -0.134 -20.922 -13.812 1 98.38 248 LEU B N 1
ATOM 3773 C CA . LEU B 1 248 ? -0.663 -21.938 -14.727 1 98.38 248 LEU B CA 1
ATOM 3774 C C . LEU B 1 248 ? 0.381 -23.016 -15.008 1 98.38 248 LEU B C 1
ATOM 3776 O O . LEU B 1 248 ? 0.046 -24.188 -15.117 1 98.38 248 LEU B O 1
ATOM 3780 N N . SER B 1 249 ? 1.627 -22.594 -15.102 1 98 249 SER B N 1
ATOM 3781 C CA . SER B 1 249 ? 2.703 -23.562 -15.266 1 98 249 SER B CA 1
ATOM 3782 C C . SER B 1 249 ? 2.799 -24.5 -14.062 1 98 249 SER B C 1
ATOM 3784 O O . SER B 1 249 ? 3.021 -25.703 -14.211 1 98 249 SER B O 1
ATOM 3786 N N . GLY B 1 250 ? 2.646 -23.922 -12.867 1 98.56 250 GLY B N 1
ATOM 3787 C CA . GLY B 1 250 ? 2.613 -24.734 -11.664 1 98.56 250 GLY B CA 1
ATOM 3788 C C . GLY B 1 250 ? 1.448 -25.703 -11.641 1 98.56 250 GLY B C 1
ATOM 3789 O O . GLY B 1 250 ? 1.61 -26.875 -11.25 1 98.56 250 GLY B O 1
ATOM 3790 N N . LEU B 1 251 ? 0.304 -25.25 -12.047 1 98.44 251 LEU B N 1
ATOM 3791 C CA . LEU B 1 251 ? -0.882 -26.109 -12.109 1 98.44 251 LEU B CA 1
ATOM 3792 C C . LEU B 1 251 ? -0.666 -27.266 -13.078 1 98.44 251 LEU B C 1
ATOM 3794 O O . LEU B 1 251 ? -1.13 -28.375 -12.82 1 98.44 251 LEU B O 1
ATOM 3798 N N . ALA B 1 252 ? 0.006 -26.984 -14.203 1 98.12 252 ALA B N 1
ATOM 3799 C CA . ALA B 1 252 ? 0.297 -28.047 -15.164 1 98.12 252 ALA B CA 1
ATOM 3800 C C . ALA B 1 252 ? 1.146 -29.141 -14.531 1 98.12 252 ALA B C 1
ATOM 3802 O O . ALA B 1 252 ? 0.927 -30.328 -14.789 1 98.12 252 ALA B O 1
ATOM 3803 N N . LEU B 1 253 ? 2.053 -28.781 -13.742 1 97.94 253 LEU B N 1
ATOM 3804 C CA . LEU B 1 253 ? 2.912 -29.75 -13.062 1 97.94 253 LEU B CA 1
ATOM 3805 C C . LEU B 1 253 ? 2.119 -30.562 -12.047 1 97.94 253 LEU B C 1
ATOM 3807 O O . LEU B 1 253 ? 2.295 -31.781 -11.945 1 97.94 253 LEU B O 1
ATOM 3811 N N . ILE B 1 254 ? 1.266 -29.875 -11.297 1 97.94 254 ILE B N 1
ATOM 3812 C CA . ILE B 1 254 ? 0.427 -30.547 -10.312 1 97.94 254 ILE B CA 1
ATOM 3813 C C . ILE B 1 254 ? -0.486 -31.547 -11.016 1 97.94 254 ILE B C 1
ATOM 3815 O O . ILE B 1 254 ? -0.645 -32.688 -10.547 1 97.94 254 ILE B O 1
ATOM 3819 N N . ALA B 1 255 ? -1.089 -31.125 -12.133 1 96.94 255 ALA B N 1
ATOM 3820 C CA . ALA B 1 255 ? -1.966 -32 -12.914 1 96.94 255 ALA B CA 1
ATOM 3821 C C . ALA B 1 255 ? -1.222 -33.25 -13.391 1 96.94 255 ALA B C 1
ATOM 3823 O O . ALA B 1 255 ? -1.744 -34.344 -13.312 1 96.94 255 ALA B O 1
ATOM 3824 N N . ALA B 1 256 ? -0.043 -33.062 -13.875 1 94.88 256 ALA B N 1
ATOM 3825 C CA . ALA B 1 256 ? 0.762 -34.156 -14.383 1 94.88 256 ALA B CA 1
ATOM 3826 C C . ALA B 1 256 ? 1.098 -35.156 -13.258 1 94.88 256 ALA B C 1
ATOM 3828 O O . ALA B 1 256 ? 1.1 -36.375 -13.477 1 94.88 256 ALA B O 1
ATOM 3829 N N . GLU B 1 257 ? 1.368 -34.625 -12.102 1 91.5 257 GLU B N 1
ATOM 3830 C CA . GLU B 1 257 ? 1.668 -35.469 -10.953 1 91.5 257 GLU B CA 1
ATOM 3831 C C . GLU B 1 257 ? 0.436 -36.25 -10.508 1 91.5 257 GLU B C 1
ATOM 3833 O O . GLU B 1 257 ? 0.537 -37.438 -10.156 1 91.5 257 GLU B O 1
ATOM 3838 N N . GLY B 1 258 ? -0.707 -35.562 -10.422 1 84.19 258 GLY B N 1
ATOM 3839 C CA . GLY B 1 258 ? -1.948 -36.219 -10.031 1 84.19 258 GLY B CA 1
ATOM 3840 C C . GLY B 1 258 ? -2.395 -37.281 -11.008 1 84.19 258 GLY B C 1
ATOM 3841 O O . GLY B 1 258 ? -2.881 -38.344 -10.594 1 84.19 258 GLY B O 1
ATOM 3842 N N . ALA B 1 259 ? -2.24 -37.062 -12.289 1 74.75 259 ALA B N 1
ATOM 3843 C CA . ALA B 1 259 ? -2.605 -38.031 -13.312 1 74.75 259 ALA B CA 1
ATOM 3844 C C . ALA B 1 259 ? -1.72 -39.281 -13.242 1 74.75 259 ALA B C 1
ATOM 3846 O O . ALA B 1 259 ? -2.15 -40.375 -13.594 1 74.75 259 ALA B O 1
ATOM 3847 N N . ALA B 1 260 ? -0.489 -39.094 -12.719 1 69.69 260 ALA B N 1
ATOM 3848 C CA . ALA B 1 260 ? 0.431 -40.219 -12.617 1 69.69 260 ALA B CA 1
ATOM 3849 C C . ALA B 1 260 ? 0.072 -41.125 -11.43 1 69.69 260 ALA B C 1
ATOM 3851 O O . ALA B 1 260 ? 0.406 -42.312 -11.414 1 69.69 260 ALA B O 1
ATOM 3852 N N . GLN B 1 261 ? -0.611 -40.469 -10.492 1 65.5 261 GLN B N 1
ATOM 3853 C CA . GLN B 1 261 ? -0.988 -41.219 -9.297 1 65.5 261 GLN B CA 1
ATOM 3854 C C . GLN B 1 261 ? -2.289 -41.969 -9.516 1 65.5 261 GLN B C 1
ATOM 3856 O O . GLN B 1 261 ? -2.572 -42.938 -8.805 1 65.5 261 GLN B O 1
ATOM 3861 N N . ASP B 1 262 ? -3.129 -41.688 -10.477 1 55.53 262 ASP B N 1
ATOM 3862 C CA . ASP B 1 262 ? -4.336 -42.438 -10.828 1 55.53 262 ASP B CA 1
ATOM 3863 C C . ASP B 1 262 ? -4.023 -43.562 -11.805 1 55.53 262 ASP B C 1
ATOM 3865 O O . ASP B 1 262 ? -3.25 -43.375 -12.75 1 55.53 262 ASP B O 1
#

Organism: Burkholderia ambifaria (strain MC40-6) (NCBI:txid398577)

pLDDT: mean 94.77, std 7.46, range [46.31, 98.88]

Solvent-accessible surface area (backbone atoms only — not comparable to full-atom values): 26930 Å² total; per-residue (Å²): 128,74,53,27,36,34,36,34,44,33,45,67,70,42,32,37,38,33,36,21,40,81,84,50,46,71,78,43,73,53,69,35,42,43,63,95,76,71,29,56,81,76,85,63,83,85,56,76,82,48,66,28,37,41,30,28,69,56,40,43,70,68,51,52,52,50,49,50,52,55,45,42,72,76,39,71,83,61,50,71,45,74,58,68,29,48,60,58,55,87,70,29,34,45,46,36,80,54,26,65,71,45,53,32,55,59,43,23,26,51,31,19,47,46,70,75,45,68,69,38,30,34,39,39,37,39,29,46,66,44,27,36,37,38,38,32,40,38,84,25,40,30,65,20,26,32,28,28,51,8,56,50,46,33,33,38,44,38,21,74,67,34,63,76,48,70,67,50,52,60,69,59,35,51,57,55,56,70,71,43,68,94,56,93,44,28,42,49,67,72,49,8,38,39,48,23,29,43,40,19,54,28,16,28,52,54,50,52,50,52,54,48,32,66,73,64,72,46,79,59,48,35,37,37,22,45,84,53,33,65,68,44,55,72,65,42,89,66,83,69,43,83,40,79,55,34,41,60,48,11,44,38,52,52,49,55,53,53,57,68,71,101,128,76,54,26,35,33,36,34,44,30,46,67,69,40,34,38,38,30,35,21,40,82,86,49,46,73,76,42,74,53,70,34,42,42,62,95,75,71,30,56,81,75,86,63,82,84,55,77,83,49,66,29,37,41,31,28,70,55,37,42,69,70,51,52,52,49,53,50,51,53,45,41,72,76,41,72,83,60,49,71,45,73,58,68,28,47,59,58,55,87,71,29,36,44,47,35,79,55,28,65,71,44,52,31,55,60,43,22,27,51,33,19,46,46,70,76,44,68,70,41,30,33,38,37,37,37,30,47,67,44,28,36,38,38,38,31,39,39,84,25,40,30,65,19,26,31,27,30,52,8,55,49,46,34,33,37,41,39,21,76,65,34,64,75,47,70,68,52,52,60,70,59,36,51,57,55,57,69,72,43,67,93,56,94,45,28,39,46,66,70,48,9,37,38,48,26,29,45,41,20,52,30,18,29,51,53,50,51,50,52,52,46,30,65,71,63,72,47,80,58,50,35,36,37,21,43,86,52,34,65,66,44,54,72,65,42,91,65,82,70,42,84,40,79,54,35,41,60,48,12,44,38,53,52,49,55,52,53,56,68,71,100

Foldseek 3Di:
DQFWEKEWEADQFKIKIFTAGPVRDGPDIDIWGDVVVVIDDDDCQPPDQGQAYEYFHPNDDVVVVVVVVSCCVRPNPGHYDYDFFDCDDQQAGEQDPDRRPPRLLVRLLLNLVCVVDAQAFEWEWEADQKTKTWTAHNSRYTNDIDIGGHLLNQQQCCCVVDDPAHRDGLVRLLVLVVPDPPDLADDDRSPNSSSVSLVVLQVVSVVVLVVCCVVVVDDYAYEYEYDCRVSSVVVHPDDHHYDHCSSSSSSSRVVSVVVVVD/DQFWEKEWEADQFKIKIFTAGPVRDGPDIDIWGDVVVPIDDDDCQPPDQGQAYEYFHPNDDVVVVVVVVSCCVRPNPGHYDYDFFDCDDQQAGEQDPDRRPPRLLVRLLLNLVCVVDAQAFEWEWEADQKTKTWTAHNSRYTNDIDIGGHLLNQQQCCCVVDDPAHRDGLVRLLVVVVPDPPDLADDDRSPRSSSVSLVVLQVVSVVVLVVCCVVVVDDYAYEYEYDCRVSSVVVHPDDHHYDHCSSSSSSSRVVSVVVVVD